Protein AF-0000000066921078 (afdb_homodimer)

Organism: Strongyloides stercoralis (NCBI:txid6248)

Sequence (420 aa):
MENVTLPRIVRTLSTYPGRDKLVRSLYFSLVLLADKVNGKTSEHLMILAKQLSAARMIFRQFNHFGMYKACLDTWKSIYEAKDKTDFFLGAGITGIYSVYGIVEFIGWIGDAKLIAVDSAKYYKYCLYLWICALVTGIIKGIRQIFIKYLKRKDINEVREDIISTIGLTSDFIPAINSLTFPFLWSQSLPTKTTARLSLIASIIGLYKVFMENVTLPRIVRTLSTYPGRDKLVRSLYFSLVLLADKVNGKTSEHLMILAKQLSAARMIFRQFNHFGMYKACLDTWKSIYEAKDKTDFFLGAGITGIYSVYGIVEFIGWIGDAKLIAVDSAKYYKYCLYLWICALVTGIIKGIRQIFIKYLKRKDINEVREDIISTIGLTSDFIPAINSLTFPFLWSQSLPTKTTARLSLIASIIGLYKVF

Solvent-accessible surface area (backbone atoms only — not comparable to full-atom values): 20991 Å² total; per-residue (Å²): 133,78,74,65,59,55,61,42,50,35,54,27,44,44,24,35,69,36,37,50,26,48,49,50,28,49,28,28,50,32,47,47,48,22,69,73,38,71,69,69,62,15,51,28,33,44,51,48,25,49,50,46,52,51,26,47,54,57,60,53,59,63,41,52,61,45,40,51,50,49,52,53,53,48,61,69,41,59,86,69,47,85,52,58,67,60,45,49,43,50,49,47,38,53,49,38,53,44,52,33,50,52,40,43,47,52,19,52,43,17,68,43,62,75,39,99,53,67,29,68,58,29,51,50,50,33,50,53,40,49,47,52,33,35,52,46,46,35,53,49,28,53,49,50,39,50,54,39,58,73,67,66,50,63,65,65,59,44,46,52,37,49,51,50,31,50,23,38,50,29,40,41,54,37,51,44,26,67,36,85,54,90,44,88,65,23,70,65,65,55,67,62,59,37,32,49,30,38,27,50,20,22,48,47,52,34,57,71,59,93,134,78,76,65,58,56,62,44,50,34,55,25,44,43,24,34,70,34,36,50,26,49,50,50,29,49,28,27,52,32,49,45,49,21,68,73,38,71,67,70,61,16,51,27,34,43,52,49,25,50,50,45,50,51,27,48,54,59,61,54,61,64,42,52,60,44,41,53,50,50,52,52,53,47,61,69,40,60,85,69,47,85,52,57,67,61,45,50,42,51,48,46,37,52,50,38,52,44,52,33,49,53,40,43,48,50,20,53,43,16,68,41,61,74,40,99,53,66,30,69,60,30,50,49,50,34,49,53,39,50,47,51,34,35,52,45,47,36,53,48,29,54,49,51,38,50,53,38,58,74,67,67,50,61,65,66,59,44,48,52,37,50,52,52,30,50,22,37,51,28,41,41,54,38,52,43,26,69,36,84,54,90,45,87,65,24,70,65,64,55,67,62,60,35,32,48,30,39,28,50,20,23,47,48,50,34,58,72,60,92

InterPro domains:
  IPR008733 Peroxisomal biogenesis factor 11 [PF05648] (8-207)
  IPR026510 Peroxisomal membrane protein 11C, metazoa [PTHR20990] (5-209)

Structure (mmCIF, N/CA/C/O backbone):
data_AF-0000000066921078-model_v1
#
loop_
_entity.id
_entity.type
_entity.pdbx_description
1 polymer 'Peroxisomal biogenesis factor 11'
#
loop_
_atom_site.group_PDB
_atom_site.id
_atom_site.type_symbol
_atom_site.label_atom_id
_atom_site.label_alt_id
_atom_site.label_comp_id
_atom_site.label_asym_id
_atom_site.label_entity_id
_atom_site.label_seq_id
_atom_site.pdbx_PDB_ins_code
_atom_site.Cartn_x
_atom_site.Cartn_y
_atom_site.Cartn_z
_atom_site.occupancy
_atom_site.B_iso_or_equiv
_atom_site.auth_seq_id
_atom_site.auth_comp_id
_atom_site.auth_asym_id
_atom_site.auth_atom_id
_atom_site.pdbx_PDB_model_num
ATOM 1 N N . MET A 1 1 ? -1.292 30.203 -13.031 1 37.88 1 MET A N 1
ATOM 2 C CA . MET A 1 1 ? -2.227 29.438 -12.211 1 37.88 1 MET A CA 1
ATOM 3 C C . MET A 1 1 ? -1.692 28.047 -11.945 1 37.88 1 MET A C 1
ATOM 5 O O . MET A 1 1 ? -1.48 27.266 -12.883 1 37.88 1 MET A O 1
ATOM 9 N N . GLU A 1 2 ? -0.689 27.672 -11.148 1 49.16 2 GLU A N 1
ATOM 10 C CA . GLU A 1 2 ? 0.206 26.578 -10.805 1 49.16 2 GLU A CA 1
ATOM 11 C C . GLU A 1 2 ? -0.56 25.266 -10.68 1 49.16 2 GLU A C 1
ATOM 13 O O . GLU A 1 2 ? -1.644 25.234 -10.086 1 49.16 2 GLU A O 1
ATOM 18 N N . ASN A 1 3 ? -0.574 24.328 -11.664 1 59.31 3 ASN A N 1
ATOM 19 C CA . ASN A 1 3 ? -1.323 23.094 -11.891 1 59.31 3 ASN A CA 1
ATOM 20 C C . ASN A 1 3 ? -1.509 22.312 -10.602 1 59.31 3 ASN A C 1
ATOM 22 O O . ASN A 1 3 ? -0.567 21.688 -10.109 1 59.31 3 ASN A O 1
ATOM 26 N N . VAL A 1 4 ? -2.48 22.812 -9.672 1 74.5 4 VAL A N 1
ATOM 27 C CA . VAL A 1 4 ? -2.902 22.422 -8.336 1 74.5 4 VAL A CA 1
ATOM 28 C C . VAL A 1 4 ? -3.24 20.938 -8.32 1 74.5 4 VAL A C 1
ATOM 30 O O . VAL A 1 4 ? -3.289 20.312 -7.254 1 74.5 4 VAL A O 1
ATOM 33 N N . THR A 1 5 ? -3.258 20.375 -9.547 1 83.88 5 THR A N 1
ATOM 34 C CA . THR A 1 5 ? -3.748 19 -9.648 1 83.88 5 THR A CA 1
ATOM 35 C C . THR A 1 5 ? -2.65 18 -9.281 1 83.88 5 THR A C 1
ATOM 37 O O . THR A 1 5 ? -2.887 17.062 -8.523 1 83.88 5 THR A O 1
ATOM 40 N N . LEU A 1 6 ? -1.459 18.406 -9.656 1 86.69 6 LEU A N 1
ATOM 41 C CA . LEU A 1 6 ? -0.379 17.438 -9.453 1 86.69 6 LEU A CA 1
ATOM 42 C C . LEU A 1 6 ? -0.046 17.312 -7.969 1 86.69 6 LEU A C 1
ATOM 44 O O . LEU A 1 6 ? -0.001 16.188 -7.441 1 86.69 6 LEU A O 1
ATOM 48 N N . PRO A 1 7 ? 0.074 18.406 -7.277 1 87.62 7 PRO A N 1
ATOM 49 C CA . PRO A 1 7 ? 0.344 18.266 -5.844 1 87.62 7 PRO A CA 1
ATOM 50 C C . PRO A 1 7 ? -0.775 17.547 -5.102 1 87.62 7 PRO A C 1
ATOM 52 O O . PRO A 1 7 ? -0.513 16.812 -4.141 1 87.62 7 PRO A O 1
ATOM 55 N N . ARG A 1 8 ? -1.923 17.734 -5.504 1 89.69 8 ARG A N 1
ATOM 56 C CA . ARG A 1 8 ? -3.059 17.078 -4.875 1 89.69 8 ARG A CA 1
ATOM 57 C C . ARG A 1 8 ? -3.029 15.57 -5.145 1 89.69 8 ARG A C 1
ATOM 59 O O . ARG A 1 8 ? -3.336 14.773 -4.254 1 89.69 8 ARG A O 1
ATOM 66 N N . ILE A 1 9 ? -2.719 15.234 -6.359 1 89.69 9 ILE A N 1
ATOM 67 C CA . ILE A 1 9 ? -2.605 13.828 -6.727 1 89.69 9 ILE A CA 1
ATOM 68 C C . ILE A 1 9 ? -1.508 13.164 -5.898 1 89.69 9 ILE A C 1
ATOM 70 O O . ILE A 1 9 ? -1.709 12.078 -5.348 1 89.69 9 ILE A O 1
ATOM 74 N N . VAL A 1 10 ? -0.426 13.859 -5.777 1 90.62 10 VAL A N 1
ATOM 75 C CA . VAL A 1 10 ? 0.714 13.32 -5.047 1 90.62 10 VAL A CA 1
ATOM 76 C C . VAL A 1 10 ? 0.356 13.164 -3.572 1 90.62 10 VAL A C 1
ATOM 78 O O . VAL A 1 10 ? 0.69 12.156 -2.949 1 90.62 10 VAL A O 1
ATOM 81 N N . ARG A 1 11 ? -0.322 14.078 -3.07 1 90.19 11 ARG A N 1
ATOM 82 C CA . ARG A 1 11 ? -0.739 14.023 -1.673 1 90.19 11 ARG A CA 1
ATOM 83 C C . ARG A 1 11 ? -1.7 12.859 -1.439 1 90.19 11 ARG A C 1
ATOM 85 O O . ARG A 1 11 ? -1.568 12.125 -0.458 1 90.19 11 ARG A O 1
ATOM 92 N N . THR A 1 12 ? -2.617 12.711 -2.311 1 89.5 12 THR A N 1
ATOM 93 C CA . THR A 1 12 ? -3.604 11.641 -2.199 1 89.5 12 THR A CA 1
ATOM 94 C C . THR A 1 12 ? -2.932 10.273 -2.299 1 89.5 12 THR A C 1
ATOM 96 O O . THR A 1 12 ? -3.238 9.367 -1.521 1 89.5 12 THR A O 1
ATOM 99 N N . LEU A 1 13 ? -1.948 10.227 -3.146 1 90.94 13 LEU A N 1
ATOM 100 C CA . LEU A 1 13 ? -1.3 8.945 -3.391 1 90.94 13 LEU A CA 1
ATOM 101 C C . LEU A 1 13 ? -0.264 8.641 -2.311 1 90.94 13 LEU A C 1
ATOM 103 O O . LEU A 1 13 ? 0.222 7.516 -2.207 1 90.94 13 LEU A O 1
ATOM 107 N N . SER A 1 14 ? 0.027 9.602 -1.517 1 90.12 14 SER A N 1
ATOM 108 C CA . SER A 1 14 ? 0.954 9.391 -0.41 1 90.12 14 SER A CA 1
ATOM 109 C C . SER A 1 14 ? 0.242 8.789 0.798 1 90.12 14 SER A C 1
ATOM 111 O O . SER A 1 14 ? 0.889 8.289 1.722 1 90.12 14 SER A O 1
ATOM 113 N N . THR A 1 15 ? -1.038 8.82 0.752 1 90.56 15 THR A N 1
ATOM 114 C CA . THR A 1 15 ? -1.832 8.172 1.788 1 90.56 15 THR A CA 1
ATOM 115 C C . THR A 1 15 ? -2.229 6.762 1.36 1 90.56 15 THR A C 1
ATOM 117 O O . THR A 1 15 ? -2.35 6.48 0.166 1 90.56 15 THR A O 1
ATOM 120 N N . TYR A 1 16 ? -2.449 5.945 2.301 1 90.31 16 TYR A N 1
ATOM 121 C CA . TYR A 1 16 ? -2.812 4.57 1.981 1 90.31 16 TYR A CA 1
ATOM 122 C C . TYR A 1 16 ? -4.203 4.5 1.362 1 90.31 16 TYR A C 1
ATOM 124 O O . TYR A 1 16 ? -4.395 3.875 0.317 1 90.31 16 TYR A O 1
ATOM 132 N N . PRO A 1 17 ? -5.234 5.176 1.963 1 90.62 17 PRO A N 1
ATOM 133 C CA . PRO A 1 17 ? -6.574 5.059 1.382 1 90.62 17 PRO A CA 1
ATOM 134 C C . PRO A 1 17 ? -6.637 5.551 -0.062 1 90.62 17 PRO A C 1
ATOM 136 O O . PRO A 1 17 ? -7.32 4.949 -0.895 1 90.62 17 PRO A O 1
ATOM 139 N N . GLY A 1 18 ? -6 6.633 -0.276 1 90.88 18 GLY A N 1
ATOM 140 C CA . GLY A 1 18 ? -5.977 7.133 -1.641 1 90.88 18 GLY A CA 1
ATOM 141 C C . GLY A 1 18 ? -5.34 6.168 -2.621 1 90.88 18 GLY A C 1
ATOM 142 O O . GLY A 1 18 ? -5.871 5.941 -3.711 1 90.88 18 GLY A O 1
ATOM 143 N N . ARG A 1 19 ? -4.223 5.633 -2.223 1 91.88 19 ARG A N 1
ATOM 144 C CA . ARG A 1 19 ? -3.523 4.676 -3.076 1 91.88 19 ARG A CA 1
ATOM 145 C C . ARG A 1 19 ? -4.344 3.404 -3.26 1 91.88 19 ARG A C 1
ATOM 147 O O . ARG A 1 19 ? -4.395 2.846 -4.359 1 91.88 19 ARG A O 1
ATOM 154 N N . ASP A 1 20 ? -4.926 2.979 -2.258 1 92.94 20 ASP A N 1
ATOM 155 C CA . ASP A 1 20 ? -5.738 1.766 -2.318 1 92.94 20 ASP A CA 1
ATOM 156 C C . ASP A 1 20 ? -6.914 1.939 -3.279 1 92.94 20 ASP A C 1
ATOM 158 O O . ASP A 1 20 ? -7.219 1.038 -4.062 1 92.94 20 ASP A O 1
ATOM 162 N N . LYS A 1 21 ? -7.594 3.07 -3.215 1 92.94 21 LYS A N 1
ATOM 163 C CA . LYS A 1 21 ? -8.742 3.314 -4.09 1 92.94 21 LYS A CA 1
ATOM 164 C C . LYS A 1 21 ? -8.305 3.404 -5.547 1 92.94 21 LYS A C 1
ATOM 166 O O . LYS A 1 21 ? -9.047 3.008 -6.449 1 92.94 21 LYS A O 1
ATOM 171 N N . LEU A 1 22 ? -7.16 3.922 -5.719 1 92.88 22 LEU A N 1
ATOM 172 C CA . LEU A 1 22 ? -6.648 3.979 -7.082 1 92.88 22 LEU A CA 1
ATOM 173 C C . LEU A 1 22 ? -6.34 2.578 -7.605 1 92.88 22 LEU A C 1
ATOM 175 O O . LEU A 1 22 ? -6.664 2.256 -8.75 1 92.88 22 LEU A O 1
ATOM 179 N N . VAL A 1 23 ? -5.684 1.825 -6.758 1 94.19 23 VAL A N 1
ATOM 180 C CA . VAL A 1 23 ? -5.355 0.457 -7.141 1 94.19 23 VAL A CA 1
ATOM 181 C C . VAL A 1 23 ? -6.637 -0.326 -7.41 1 94.19 23 VAL A C 1
ATOM 183 O O . VAL A 1 23 ? -6.711 -1.097 -8.367 1 94.19 23 VAL A O 1
ATOM 186 N N . ARG A 1 24 ? -7.625 -0.093 -6.582 1 94.38 24 ARG A N 1
ATOM 187 C CA . ARG A 1 24 ? -8.914 -0.748 -6.773 1 94.38 24 ARG A CA 1
ATOM 188 C C . ARG A 1 24 ? -9.547 -0.333 -8.094 1 94.38 24 ARG A C 1
ATOM 190 O O . ARG A 1 24 ? -10.117 -1.166 -8.805 1 94.38 24 ARG A O 1
ATOM 197 N N . SER A 1 25 ? -9.484 0.883 -8.398 1 93.81 25 SER A N 1
ATOM 198 C CA . SER A 1 25 ? -10.023 1.379 -9.664 1 93.81 25 SER A CA 1
ATOM 199 C C . SER A 1 25 ? -9.305 0.758 -10.859 1 93.81 25 SER A C 1
ATOM 201 O O . SER A 1 25 ? -9.938 0.384 -11.844 1 93.81 25 SER A O 1
ATOM 203 N N . LEU A 1 26 ? -8.039 0.641 -10.734 1 93.31 26 LEU A N 1
ATOM 204 C CA . LEU A 1 26 ? -7.254 0.038 -11.805 1 93.31 26 LEU A CA 1
ATOM 205 C C . LEU A 1 26 ? -7.59 -1.441 -11.961 1 93.31 26 LEU A C 1
ATOM 207 O O . LEU A 1 26 ? -7.629 -1.959 -13.078 1 93.31 26 LEU A O 1
ATOM 211 N N . TYR A 1 27 ? -7.816 -2.043 -10.82 1 94 27 TYR A N 1
ATOM 212 C CA . TYR A 1 27 ? -8.203 -3.447 -10.844 1 94 27 TYR A CA 1
ATOM 213 C C . TYR A 1 27 ? -9.461 -3.654 -11.688 1 94 27 TYR A C 1
ATOM 215 O O . TYR A 1 27 ? -9.461 -4.461 -12.625 1 94 27 TYR A O 1
ATOM 223 N N . PHE A 1 28 ? -10.422 -2.877 -11.461 1 93.75 28 PHE A N 1
ATOM 224 C CA . PHE A 1 28 ? -11.688 -3.072 -12.148 1 93.75 28 PHE A CA 1
ATOM 225 C C . PHE A 1 28 ? -11.602 -2.586 -13.586 1 93.75 28 PHE A C 1
ATOM 227 O O . PHE A 1 28 ? -12.258 -3.137 -14.477 1 93.75 28 PHE A O 1
ATOM 234 N N . SER A 1 29 ? -10.859 -1.597 -13.828 1 93.44 29 SER A N 1
ATOM 235 C CA . SER A 1 29 ? -10.641 -1.168 -15.211 1 93.44 29 SER A CA 1
ATOM 236 C C . SER A 1 29 ? -9.977 -2.27 -16.031 1 93.44 29 SER A C 1
ATOM 238 O O . SER A 1 29 ? -10.336 -2.484 -17.188 1 93.44 29 SER A O 1
ATOM 240 N N . LEU A 1 30 ? -9.031 -2.941 -15.406 1 93 30 LEU A N 1
ATOM 241 C CA . LEU A 1 30 ? -8.352 -4.035 -16.094 1 93 30 LEU A CA 1
ATOM 242 C C . LEU A 1 30 ? -9.297 -5.207 -16.312 1 93 30 LEU A C 1
ATOM 244 O O . LEU A 1 30 ? -9.234 -5.867 -17.359 1 93 30 LEU A O 1
ATOM 248 N N . VAL A 1 31 ? -10.117 -5.441 -15.344 1 92.5 31 VAL A N 1
ATOM 249 C CA . VAL A 1 31 ? -11.094 -6.512 -15.477 1 92.5 31 VAL A CA 1
ATOM 250 C C . VAL A 1 31 ? -12.031 -6.215 -16.656 1 92.5 31 VAL A C 1
ATOM 252 O O . VAL A 1 31 ? -12.336 -7.102 -17.453 1 92.5 31 VAL A O 1
ATOM 255 N N . LEU A 1 32 ? -12.445 -4.992 -16.766 1 92.88 32 LEU A N 1
ATOM 256 C CA . LEU A 1 32 ? -13.336 -4.586 -17.859 1 92.88 32 LEU A CA 1
ATOM 257 C C . LEU A 1 32 ? -12.617 -4.672 -19.203 1 92.88 32 LEU A C 1
ATOM 259 O O . LEU A 1 32 ? -13.211 -5.098 -20.203 1 92.88 32 LEU A O 1
ATOM 263 N N . LEU A 1 33 ? -11.391 -4.262 -19.172 1 92.31 33 LEU A N 1
ATOM 264 C CA . LEU A 1 33 ? -10.602 -4.352 -20.406 1 92.31 33 LEU A CA 1
ATOM 265 C C . LEU A 1 33 ? -10.391 -5.809 -20.812 1 92.31 33 LEU A C 1
ATOM 267 O O . LEU A 1 33 ? -10.422 -6.137 -22 1 92.31 33 LEU A O 1
ATOM 271 N N . ALA A 1 34 ? -10.117 -6.609 -19.797 1 91.69 34 ALA A N 1
ATOM 272 C CA . ALA A 1 34 ? -9.922 -8.039 -20.062 1 91.69 34 ALA A CA 1
ATOM 273 C C . ALA A 1 34 ? -11.18 -8.656 -20.672 1 91.69 34 ALA A C 1
ATOM 275 O O . ALA A 1 34 ? -11.102 -9.562 -21.5 1 91.69 34 ALA A O 1
ATOM 276 N N . ASP A 1 35 ? -12.297 -8.211 -20.219 1 89.94 35 ASP A N 1
ATOM 277 C CA . ASP A 1 35 ? -13.57 -8.719 -20.734 1 89.94 35 ASP A CA 1
ATOM 278 C C . ASP A 1 35 ? -13.797 -8.297 -22.172 1 89.94 35 ASP A C 1
ATOM 280 O O . ASP A 1 35 ? -14.453 -9 -22.938 1 89.94 35 ASP A O 1
ATOM 284 N N . LYS A 1 36 ? -13.281 -7.172 -22.5 1 90.94 36 LYS A N 1
ATOM 285 C CA . LYS A 1 36 ? -13.461 -6.633 -23.844 1 90.94 36 LYS A CA 1
ATOM 286 C C . LYS A 1 36 ? -12.539 -7.324 -24.844 1 90.94 36 LYS A C 1
ATOM 288 O O . LYS A 1 36 ? -12.859 -7.426 -26.031 1 90.94 36 LYS A O 1
ATOM 293 N N . VAL A 1 37 ? -11.438 -7.699 -24.219 1 87.44 37 VAL A N 1
ATOM 294 C CA . VAL A 1 37 ? -10.453 -8.32 -25.109 1 87.44 37 VAL A CA 1
ATOM 295 C C . VAL A 1 37 ? -10.547 -9.844 -24.984 1 87.44 37 VAL A C 1
ATOM 297 O O . VAL A 1 37 ? -11.047 -10.367 -24 1 87.44 37 VAL A O 1
ATOM 300 N N . ASN A 1 38 ? -10.312 -10.602 -26.109 1 84 38 ASN A N 1
ATOM 301 C CA . ASN A 1 38 ? -10.383 -12.062 -26.094 1 84 38 ASN A CA 1
ATOM 302 C C . ASN A 1 38 ? -9.008 -12.695 -26.281 1 84 38 ASN A C 1
ATOM 304 O O . ASN A 1 38 ? -8.039 -12 -26.578 1 84 38 ASN A O 1
ATOM 308 N N . GLY A 1 39 ? -8.938 -13.969 -25.703 1 88.69 39 GLY A N 1
ATOM 309 C CA . GLY A 1 39 ? -7.75 -14.766 -25.984 1 88.69 39 GLY A CA 1
ATOM 310 C C . GLY A 1 39 ? -6.66 -14.602 -24.938 1 88.69 39 GLY A C 1
ATOM 311 O O . GLY A 1 39 ? -6.945 -14.508 -23.734 1 88.69 39 GLY A O 1
ATOM 312 N N . LYS A 1 40 ? -5.43 -14.633 -25.391 1 90.81 40 LYS A N 1
ATOM 313 C CA . LYS A 1 40 ? -4.242 -14.617 -24.547 1 90.81 40 LYS A CA 1
ATOM 314 C C . LYS A 1 40 ? -4.086 -13.273 -23.844 1 90.81 40 LYS A C 1
ATOM 316 O O . LYS A 1 40 ? -3.693 -13.219 -22.672 1 90.81 40 LYS A O 1
ATOM 321 N N . THR A 1 41 ? -4.453 -12.242 -24.5 1 90.38 41 THR A N 1
ATOM 322 C CA . THR A 1 41 ? -4.34 -10.898 -23.922 1 90.38 41 THR A CA 1
ATOM 323 C C . THR A 1 41 ? -5.277 -10.742 -22.734 1 90.38 41 THR A C 1
ATOM 325 O O . THR A 1 41 ? -4.914 -10.125 -21.734 1 90.38 41 THR A O 1
ATOM 328 N N . SER A 1 42 ? -6.418 -11.305 -22.859 1 91.94 42 SER A N 1
ATOM 329 C CA . SER A 1 42 ? -7.371 -11.266 -21.75 1 91.94 42 SER A CA 1
ATOM 330 C C . SER A 1 42 ? -6.824 -11.977 -20.516 1 91.94 42 SER A C 1
ATOM 332 O O . SER A 1 42 ? -6.957 -11.484 -19.391 1 91.94 42 SER A O 1
ATOM 334 N N . GLU A 1 43 ? -6.25 -13.008 -20.75 1 91.94 43 GLU A N 1
ATOM 335 C CA . GLU A 1 43 ? -5.68 -13.781 -19.656 1 91.94 43 GLU A CA 1
ATOM 336 C C . GLU A 1 43 ? -4.551 -13.023 -18.969 1 91.94 43 GLU A C 1
ATOM 338 O O . GLU A 1 43 ? -4.453 -13.016 -17.75 1 91.94 43 GLU A O 1
ATOM 343 N N . HIS A 1 44 ? -3.764 -12.43 -19.781 1 92.69 44 HIS A N 1
ATOM 344 C CA . HIS A 1 44 ? -2.646 -11.664 -19.234 1 92.69 44 HIS A CA 1
ATOM 345 C C . HIS A 1 44 ? -3.139 -10.461 -18.438 1 92.69 44 HIS A C 1
ATOM 347 O O . HIS A 1 44 ? -2.578 -10.125 -17.391 1 92.69 44 HIS A O 1
ATOM 353 N N . LEU A 1 45 ? -4.152 -9.867 -18.922 1 92.5 45 LEU A N 1
ATOM 354 C CA . LEU A 1 45 ? -4.746 -8.742 -18.219 1 92.5 45 LEU A CA 1
ATOM 355 C C . LEU A 1 45 ? -5.332 -9.188 -16.875 1 92.5 45 LEU A C 1
ATOM 357 O O . LEU A 1 45 ? -5.219 -8.477 -15.875 1 92.5 45 LEU A O 1
ATOM 361 N N . MET A 1 46 ? -5.879 -10.312 -16.906 1 91.94 46 MET A N 1
ATOM 362 C CA . MET A 1 46 ? -6.48 -10.828 -15.68 1 91.94 46 MET A CA 1
ATOM 363 C C . MET A 1 46 ? -5.406 -11.203 -14.664 1 91.94 46 MET A C 1
ATOM 365 O O . MET A 1 46 ? -5.609 -11.055 -13.461 1 91.94 46 MET A O 1
ATOM 369 N N . ILE A 1 47 ? -4.309 -11.625 -15.164 1 90.94 47 ILE A N 1
ATOM 370 C CA . ILE A 1 47 ? -3.189 -11.922 -14.281 1 90.94 47 ILE A CA 1
ATOM 371 C C . ILE A 1 47 ? -2.727 -10.641 -13.586 1 90.94 47 ILE A C 1
ATOM 373 O O . ILE A 1 47 ? -2.49 -10.641 -12.375 1 90.94 47 ILE A O 1
ATOM 377 N N . LEU A 1 48 ? -2.66 -9.625 -14.367 1 91.94 48 LEU A N 1
ATOM 378 C CA . LEU A 1 48 ? -2.279 -8.336 -13.805 1 91.94 48 LEU A CA 1
ATOM 379 C C . LEU A 1 48 ? -3.314 -7.855 -12.797 1 91.94 48 LEU A C 1
ATOM 381 O O . LEU A 1 48 ? -2.959 -7.375 -11.711 1 91.94 48 LEU A O 1
ATOM 385 N N . ALA A 1 49 ? -4.52 -8.055 -13.109 1 92.94 49 ALA A N 1
ATOM 386 C CA . ALA A 1 49 ? -5.598 -7.652 -12.219 1 92.94 49 ALA A CA 1
ATOM 387 C C . ALA A 1 49 ? -5.547 -8.438 -10.906 1 92.94 49 ALA A C 1
ATOM 389 O O . ALA A 1 49 ? -5.707 -7.859 -9.828 1 92.94 49 ALA A O 1
ATOM 390 N N . LYS A 1 50 ? -5.27 -9.633 -11.023 1 91.81 50 LYS A N 1
ATOM 391 C CA . LYS A 1 50 ? -5.195 -10.484 -9.836 1 91.81 50 LYS A CA 1
ATOM 392 C C . LYS A 1 50 ? -4.035 -10.062 -8.938 1 91.81 50 LYS A C 1
ATOM 394 O O . LYS A 1 50 ? -4.137 -10.133 -7.711 1 91.81 50 LYS A O 1
ATOM 399 N N . GLN A 1 51 ? -2.971 -9.609 -9.516 1 92.31 51 GLN A N 1
ATOM 400 C CA . GLN A 1 51 ? -1.835 -9.117 -8.742 1 92.31 51 GLN A CA 1
ATOM 401 C C . GLN A 1 51 ? -2.197 -7.852 -7.973 1 92.31 51 GLN A C 1
ATOM 403 O O . GLN A 1 51 ? -1.788 -7.68 -6.824 1 92.31 51 GLN A O 1
ATOM 408 N N . LEU A 1 52 ? -2.941 -7.059 -8.656 1 93.62 52 LEU A N 1
ATOM 409 C CA . LEU A 1 52 ? -3.385 -5.832 -8.008 1 93.62 52 LEU A CA 1
ATOM 410 C C . LEU A 1 52 ? -4.293 -6.145 -6.82 1 93.62 52 LEU A C 1
ATOM 412 O O . LEU A 1 52 ? -4.152 -5.547 -5.75 1 93.62 52 LEU A O 1
ATOM 416 N N . SER A 1 53 ? -5.148 -7.047 -7.02 1 93.25 53 SER A N 1
ATOM 417 C CA . SER A 1 53 ? -6.078 -7.426 -5.961 1 93.25 53 SER A CA 1
ATOM 418 C C . SER A 1 53 ? -5.34 -8.055 -4.781 1 93.25 53 SER A C 1
ATOM 420 O O . SER A 1 53 ? -5.668 -7.785 -3.623 1 93.25 53 SER A O 1
ATOM 422 N N . ALA A 1 54 ? -4.402 -8.875 -5.082 1 91.81 54 ALA A N 1
ATOM 423 C CA . ALA A 1 54 ? -3.604 -9.508 -4.035 1 91.81 54 ALA A CA 1
ATOM 424 C C . ALA A 1 54 ? -2.807 -8.477 -3.246 1 91.81 54 ALA A C 1
ATOM 426 O O . ALA A 1 54 ? -2.703 -8.562 -2.021 1 91.81 54 ALA A O 1
ATOM 427 N N . ALA A 1 55 ? -2.246 -7.57 -3.982 1 93.5 55 ALA A N 1
ATOM 428 C CA . ALA A 1 55 ? -1.486 -6.512 -3.328 1 93.5 55 ALA A CA 1
ATOM 429 C C . ALA A 1 55 ? -2.373 -5.699 -2.389 1 93.5 55 ALA A C 1
ATOM 431 O O . ALA A 1 55 ? -1.96 -5.348 -1.281 1 93.5 55 ALA A O 1
ATOM 432 N N . ARG A 1 56 ? -3.537 -5.43 -2.82 1 93.31 56 ARG A N 1
ATOM 433 C CA . ARG A 1 56 ? -4.48 -4.688 -1.989 1 93.31 56 ARG A CA 1
ATOM 434 C C . ARG A 1 56 ? -4.812 -5.461 -0.717 1 93.31 56 ARG A C 1
ATOM 436 O O . ARG A 1 56 ? -4.898 -4.875 0.365 1 93.31 56 ARG A O 1
ATOM 443 N N . MET A 1 57 ? -5.039 -6.703 -0.896 1 93.25 57 MET A N 1
ATOM 444 C CA . MET A 1 57 ? -5.383 -7.539 0.252 1 93.25 57 MET A CA 1
ATOM 445 C C . MET A 1 57 ? -4.262 -7.527 1.287 1 93.25 57 MET A C 1
ATOM 447 O O . MET A 1 57 ? -4.52 -7.395 2.484 1 93.25 57 MET A O 1
ATOM 451 N N . ILE A 1 58 ? -3.092 -7.57 0.859 1 92.81 58 ILE A N 1
ATOM 452 C CA . ILE A 1 58 ? -1.939 -7.617 1.751 1 92.81 58 ILE A CA 1
ATOM 453 C C . ILE A 1 58 ? -1.809 -6.293 2.496 1 92.81 58 ILE A C 1
ATOM 455 O O . ILE A 1 58 ? -1.659 -6.273 3.721 1 92.81 58 ILE A O 1
ATOM 459 N N . PHE A 1 59 ? -1.901 -5.215 1.756 1 92.62 59 PHE A N 1
ATOM 460 C CA . PHE A 1 59 ? -1.758 -3.906 2.379 1 92.62 59 PHE A CA 1
ATOM 461 C C . PHE A 1 59 ? -2.926 -3.621 3.316 1 92.62 59 PHE A C 1
ATOM 463 O O . PHE A 1 59 ? -2.773 -2.896 4.301 1 92.62 59 PHE A O 1
ATOM 470 N N . ARG A 1 60 ? -4.012 -4.184 2.975 1 92.81 60 ARG A N 1
ATOM 471 C CA . ARG A 1 60 ? -5.191 -3.982 3.811 1 92.81 60 ARG A CA 1
ATOM 472 C C . ARG A 1 60 ? -5.004 -4.621 5.184 1 92.81 60 ARG A C 1
ATOM 474 O O . ARG A 1 60 ? -5.652 -4.223 6.152 1 92.81 60 ARG A O 1
ATOM 481 N N . GLN A 1 61 ? -4.152 -5.586 5.297 1 91.81 61 GLN A N 1
ATOM 482 C CA . GLN A 1 61 ? -3.947 -6.289 6.559 1 91.81 61 GLN A CA 1
ATOM 483 C C . GLN A 1 61 ? -3.289 -5.387 7.598 1 91.81 61 GLN A C 1
ATOM 485 O O . GLN A 1 61 ? -3.387 -5.637 8.797 1 91.81 61 GLN A O 1
ATOM 490 N N . PHE A 1 62 ? -2.748 -4.352 7.168 1 90.62 62 PHE A N 1
ATOM 491 C CA . PHE A 1 62 ? -2.049 -3.471 8.094 1 90.62 62 PHE A CA 1
ATOM 492 C C . PHE A 1 62 ? -2.979 -2.375 8.609 1 90.62 62 PHE A C 1
ATOM 494 O O . PHE A 1 62 ? -2.529 -1.423 9.25 1 90.62 62 PHE A O 1
ATOM 501 N N . ASN A 1 63 ? -4.234 -2.578 8.281 1 89.69 63 ASN A N 1
ATOM 502 C CA . ASN A 1 63 ? -5.258 -1.695 8.828 1 89.69 63 ASN A CA 1
ATOM 503 C C . ASN A 1 63 ? -5.742 -2.182 10.195 1 89.69 63 ASN A C 1
ATOM 505 O O . ASN A 1 63 ? -6.543 -1.509 10.852 1 89.69 63 ASN A O 1
ATOM 509 N N . HIS A 1 64 ? -5.254 -3.244 10.594 1 89.69 64 HIS A N 1
ATOM 510 C CA . HIS A 1 64 ? -5.734 -3.834 11.836 1 89.69 64 HIS A CA 1
ATOM 511 C C . HIS A 1 64 ? -5.52 -2.887 13.016 1 89.69 64 HIS A C 1
ATOM 513 O O . HIS A 1 64 ? -6.383 -2.77 13.891 1 89.69 64 HIS A O 1
ATOM 519 N N . PHE A 1 65 ? -4.438 -2.238 13.023 1 88.62 65 PHE A N 1
ATOM 520 C CA . PHE A 1 65 ? -4.152 -1.312 14.117 1 88.62 65 PHE A CA 1
ATOM 521 C C . PHE A 1 65 ? -5.133 -0.145 14.102 1 88.62 65 PHE A C 1
ATOM 523 O O . PHE A 1 65 ? -5.613 0.284 15.156 1 88.62 65 PHE A O 1
ATOM 530 N N . GLY A 1 66 ? -5.371 0.283 12.938 1 89.06 66 GLY A N 1
ATOM 531 C CA . GLY A 1 66 ? -6.332 1.366 12.812 1 89.06 66 GLY A CA 1
ATOM 532 C C . GLY A 1 66 ? -7.746 0.958 13.188 1 89.06 66 GLY A C 1
ATOM 533 O O . GLY A 1 66 ? -8.469 1.727 13.82 1 89.06 66 GLY A O 1
ATOM 534 N N . MET A 1 67 ? -8.07 -0.203 12.82 1 90.62 67 MET A N 1
ATOM 535 C CA . MET A 1 67 ? -9.406 -0.695 13.156 1 90.62 67 MET A CA 1
ATOM 536 C C . MET A 1 67 ? -9.547 -0.912 14.656 1 90.62 67 MET A C 1
ATOM 538 O O . MET A 1 67 ? -10.602 -0.646 15.227 1 90.62 67 MET A O 1
ATOM 542 N N . TYR A 1 68 ? -8.516 -1.446 15.18 1 91.38 68 TYR A N 1
ATOM 543 C CA . TYR A 1 68 ? -8.523 -1.633 16.625 1 91.38 68 TYR A CA 1
ATOM 544 C C . TYR A 1 68 ? -8.719 -0.305 17.344 1 91.38 68 TYR A C 1
ATOM 546 O O . TYR A 1 68 ? -9.547 -0.202 18.25 1 91.38 68 TYR A O 1
ATOM 554 N N . LYS A 1 69 ? -7.984 0.664 17 1 90.62 69 LYS A N 1
ATOM 555 C CA . LYS A 1 69 ? -8.133 1.988 17.594 1 90.62 69 LYS A CA 1
ATOM 556 C C . LYS A 1 69 ? -9.539 2.537 17.375 1 90.62 69 LYS A C 1
ATOM 558 O O . LYS A 1 69 ? -10.117 3.145 18.266 1 90.62 69 LYS A O 1
ATOM 563 N N . ALA A 1 70 ? -10.039 2.342 16.234 1 89.19 70 ALA A N 1
ATOM 564 C CA . ALA A 1 70 ? -11.375 2.832 15.914 1 89.19 70 ALA A CA 1
ATOM 565 C C . ALA A 1 70 ? -12.422 2.17 16.797 1 89.19 70 ALA A C 1
ATOM 567 O O . ALA A 1 70 ? -13.375 2.822 17.234 1 89.19 70 ALA A O 1
ATOM 568 N N . CYS A 1 71 ? -12.25 0.935 17.047 1 89.5 71 CYS A N 1
ATOM 569 C CA . CYS A 1 71 ? -13.172 0.225 17.938 1 89.5 71 CYS A CA 1
ATOM 570 C C . CYS A 1 71 ? -13.094 0.776 19.344 1 89.5 71 CYS A C 1
ATOM 572 O O . CYS A 1 71 ? -14.125 0.989 20 1 89.5 71 CYS A O 1
ATOM 574 N N . LEU A 1 72 ? -11.859 1.042 19.766 1 89.69 72 LEU A N 1
ATOM 575 C CA . LEU A 1 72 ? -11.68 1.583 21.109 1 89.69 72 LEU A CA 1
ATOM 576 C C . LEU A 1 72 ? -12.305 2.969 21.219 1 89.69 72 LEU A C 1
ATOM 578 O O . LEU A 1 72 ? -12.992 3.264 22.203 1 89.69 72 LEU A O 1
ATOM 582 N N . ASP A 1 73 ? -12.07 3.746 20.25 1 89.25 73 ASP A N 1
ATOM 583 C CA . ASP A 1 73 ? -12.609 5.102 20.25 1 89.25 73 ASP A CA 1
ATOM 584 C C . ASP A 1 73 ? -14.133 5.086 20.219 1 89.25 73 ASP A C 1
ATOM 586 O O . ASP A 1 73 ? -14.781 5.914 20.859 1 89.25 73 ASP A O 1
ATOM 590 N N . THR A 1 74 ? -14.664 4.191 19.438 1 86.88 74 THR A N 1
ATOM 591 C CA . THR A 1 74 ? -16.109 4.062 19.344 1 86.88 74 THR A CA 1
ATOM 592 C C . THR A 1 74 ? -16.703 3.639 20.672 1 86.88 74 THR A C 1
ATOM 594 O O . THR A 1 74 ? -17.766 4.145 21.078 1 86.88 74 THR A O 1
ATOM 597 N N . TRP A 1 75 ? -16.031 2.785 21.297 1 86.69 75 TRP A N 1
ATOM 598 C CA . TRP A 1 75 ? -16.516 2.318 22.594 1 86.69 75 TRP A CA 1
ATOM 599 C C . TRP A 1 75 ? -16.5 3.449 23.609 1 86.69 75 TRP A C 1
ATOM 601 O O . TRP A 1 75 ? -17.438 3.592 24.406 1 86.69 75 TRP A O 1
ATOM 611 N N . LYS A 1 76 ? -15.555 4.305 23.547 1 88.31 76 LYS A N 1
ATOM 612 C CA . LYS A 1 76 ? -15.422 5.418 24.484 1 88.31 76 LYS A CA 1
ATOM 613 C C . LYS A 1 76 ? -16.484 6.48 24.234 1 88.31 76 LYS A C 1
ATOM 615 O O . LYS A 1 76 ? -16.922 7.168 25.156 1 88.31 76 LYS A O 1
ATOM 620 N N . SER A 1 77 ? -16.875 6.477 23.031 1 87.81 77 SER A N 1
ATOM 621 C CA . SER A 1 77 ? -17.781 7.555 22.672 1 87.81 77 SER A CA 1
ATOM 622 C C . SER A 1 77 ? -19.234 7.113 22.781 1 87.81 77 SER A C 1
ATOM 624 O O . SER A 1 77 ? -20.141 7.879 22.453 1 87.81 77 SER A O 1
ATOM 626 N N . ILE A 1 78 ? -19.5 5.941 23.25 1 85.12 78 ILE A N 1
ATOM 627 C CA . ILE A 1 78 ? -20.844 5.371 23.281 1 85.12 78 ILE A CA 1
ATOM 628 C C . ILE A 1 78 ? -21.766 6.246 24.141 1 85.12 78 ILE A C 1
ATOM 630 O O . ILE A 1 78 ? -22.922 6.488 23.781 1 85.12 78 ILE A O 1
ATOM 634 N N . TYR A 1 79 ? -21.266 6.84 25.203 1 85.94 79 TYR A N 1
ATOM 635 C CA . TYR A 1 79 ? -22.094 7.566 26.156 1 85.94 79 TYR A CA 1
ATOM 636 C C . TYR A 1 79 ? -22.266 9.023 25.734 1 85.94 79 TYR A C 1
ATOM 638 O O . TYR A 1 79 ? -23.188 9.703 26.188 1 85.94 79 TYR A O 1
ATOM 646 N N . GLU A 1 80 ? -21.484 9.406 24.766 1 87.06 80 GLU A N 1
ATOM 647 C CA . GLU A 1 80 ? -21.531 10.805 24.328 1 87.06 80 GLU A CA 1
ATOM 648 C C . GLU A 1 80 ? -22.359 10.977 23.062 1 87.06 80 GLU A C 1
ATOM 650 O O . GLU A 1 80 ? -22.609 12.094 22.625 1 87.06 80 GLU A O 1
ATOM 655 N N . ALA A 1 81 ? -22.859 9.875 22.562 1 82.81 81 ALA A N 1
ATOM 656 C CA . ALA A 1 81 ? -23.5 9.961 21.25 1 82.81 81 ALA A CA 1
ATOM 657 C C . ALA A 1 81 ? -24.906 10.555 21.375 1 82.81 81 ALA A C 1
ATOM 659 O O . ALA A 1 81 ? -25.703 10.117 22.188 1 82.81 81 ALA A O 1
ATOM 660 N N . LYS A 1 82 ? -25.125 11.641 20.719 1 84.06 82 LYS A N 1
ATOM 661 C CA . LYS A 1 82 ? -26.422 12.305 20.688 1 84.06 82 LYS A CA 1
ATOM 662 C C . LYS A 1 82 ? -27.438 11.484 19.906 1 84.06 82 LYS A C 1
ATOM 664 O O . LYS A 1 82 ? -28.562 11.281 20.359 1 84.06 82 LYS A O 1
ATOM 669 N N . ASP A 1 83 ? -27.047 10.992 18.781 1 89.25 83 ASP A N 1
ATOM 670 C CA . ASP A 1 83 ? -27.859 10.109 17.953 1 89.25 83 ASP A CA 1
ATOM 671 C C . ASP A 1 83 ? -27.422 8.656 18.109 1 89.25 83 ASP A C 1
ATOM 673 O O . ASP A 1 83 ? -26.469 8.219 17.453 1 89.25 83 ASP A O 1
ATOM 677 N N . LYS A 1 84 ? -28.125 7.961 18.875 1 90.06 84 LYS A N 1
ATOM 678 C CA . LYS A 1 84 ? -27.75 6.59 19.203 1 90.06 84 LYS A CA 1
ATOM 679 C C . LYS A 1 84 ? -27.844 5.676 17.984 1 90.06 84 LYS A C 1
ATOM 681 O O . LYS A 1 84 ? -27.016 4.773 17.828 1 90.06 84 LYS A O 1
ATOM 686 N N . THR A 1 85 ? -28.797 5.91 17.219 1 90.25 85 THR A N 1
ATOM 687 C CA . THR A 1 85 ? -28.969 5.062 16.031 1 90.25 85 THR A CA 1
ATOM 688 C C . THR A 1 85 ? -27.781 5.207 15.086 1 90.25 85 THR A C 1
ATOM 690 O O . THR A 1 85 ? -27.234 4.211 14.617 1 90.25 85 THR A O 1
ATOM 693 N N . ASP A 1 86 ? -27.422 6.375 14.859 1 89.88 86 ASP A N 1
ATOM 694 C CA . ASP A 1 86 ? -26.281 6.621 13.984 1 89.88 86 ASP A CA 1
ATOM 695 C C . ASP A 1 86 ? -25 6.055 14.594 1 89.88 86 ASP A C 1
ATOM 697 O O . ASP A 1 86 ? -24.141 5.535 13.867 1 89.88 86 ASP A O 1
ATOM 701 N N . PHE A 1 87 ? -24.984 6.234 15.781 1 90.5 87 PHE A N 1
ATOM 702 C CA . PHE A 1 87 ? -23.828 5.723 16.484 1 90.5 87 PHE A CA 1
ATOM 703 C C . PHE A 1 87 ? -23.719 4.207 16.344 1 90.5 87 PHE A C 1
ATOM 705 O O . PHE A 1 87 ? -22.656 3.676 16.031 1 90.5 87 PHE A O 1
ATOM 712 N N . PHE A 1 88 ? -24.781 3.584 16.531 1 91.31 88 PHE A N 1
ATOM 713 C CA . PHE A 1 88 ? -24.781 2.127 16.484 1 91.31 88 PHE A CA 1
ATOM 714 C C . PHE A 1 88 ? -24.531 1.636 15.062 1 91.31 88 PHE A C 1
ATOM 716 O O . PHE A 1 88 ? -23.875 0.609 14.859 1 91.31 88 PHE A O 1
ATOM 723 N N . LEU A 1 89 ? -25.016 2.328 14.172 1 92.19 89 LEU A N 1
ATOM 724 C CA . LEU A 1 89 ? -24.75 1.966 12.781 1 92.19 89 LEU A CA 1
ATOM 725 C C . LEU A 1 89 ? -23.266 2.137 12.445 1 92.19 89 LEU A C 1
ATOM 727 O O . LEU A 1 89 ? -22.656 1.254 11.836 1 92.19 89 LEU A O 1
ATOM 731 N N . GLY A 1 90 ? -22.719 3.166 12.852 1 90.88 90 GLY A N 1
ATOM 732 C CA . GLY A 1 90 ? -21.297 3.41 12.641 1 90.88 90 GLY A CA 1
ATOM 733 C C . GLY A 1 90 ? -20.422 2.426 13.375 1 90.88 90 GLY A C 1
ATOM 734 O O . GLY A 1 90 ? -19.469 1.889 12.805 1 90.88 90 GLY A O 1
ATOM 735 N N . ALA A 1 91 ? -20.797 2.248 14.57 1 91.69 91 ALA A N 1
ATOM 736 C CA . ALA A 1 91 ? -20.062 1.279 15.383 1 91.69 91 ALA A CA 1
ATOM 737 C C . ALA A 1 91 ? -20.172 -0.123 14.789 1 91.69 91 ALA A C 1
ATOM 739 O O . ALA A 1 91 ? -19.203 -0.895 14.828 1 91.69 91 ALA A O 1
ATOM 740 N N . GLY A 1 92 ? -21.328 -0.386 14.281 1 92.25 92 GLY A N 1
ATOM 741 C CA . GLY A 1 92 ? -21.516 -1.673 13.641 1 92.25 92 GLY A CA 1
ATOM 742 C C . GLY A 1 92 ? -20.641 -1.867 12.414 1 92.25 92 GLY A C 1
ATOM 743 O O . GLY A 1 92 ? -20.031 -2.926 12.242 1 92.25 92 GLY A O 1
ATOM 744 N N . ILE A 1 93 ? -20.531 -0.896 11.68 1 93.56 93 ILE A N 1
ATOM 745 C CA . ILE A 1 93 ? -19.703 -0.952 10.484 1 93.56 93 ILE A CA 1
ATOM 746 C C . ILE A 1 93 ? -18.25 -1.175 10.875 1 93.56 93 ILE A C 1
ATOM 748 O O . ILE A 1 93 ? -17.562 -2.045 10.32 1 93.56 93 ILE A O 1
ATOM 752 N N . THR A 1 94 ? -17.812 -0.463 11.797 1 92.5 94 THR A N 1
ATOM 753 C CA . THR A 1 94 ? -16.438 -0.592 12.281 1 92.5 94 THR A CA 1
ATOM 754 C C . THR A 1 94 ? -16.188 -1.994 12.828 1 92.5 94 THR A C 1
ATOM 756 O O . THR A 1 94 ? -15.148 -2.594 12.562 1 92.5 94 THR A O 1
ATOM 759 N N . GLY A 1 95 ? -17.125 -2.406 13.547 1 92.81 95 GLY A N 1
ATOM 760 C CA . GLY A 1 95 ? -17 -3.744 14.102 1 92.81 95 GLY A CA 1
ATOM 761 C C . GLY A 1 95 ? -16.969 -4.828 13.047 1 92.81 95 GLY A C 1
ATOM 762 O O . GLY A 1 95 ? -16.141 -5.742 13.117 1 92.81 95 GLY A O 1
ATOM 763 N N . ILE A 1 96 ? -17.781 -4.699 12.102 1 94.31 96 ILE A N 1
ATOM 764 C CA . ILE A 1 96 ? -17.859 -5.688 11.023 1 94.31 96 ILE A CA 1
ATOM 765 C C . ILE A 1 96 ? -16.547 -5.703 10.25 1 94.31 96 ILE A C 1
ATOM 767 O O . ILE A 1 96 ? -15.984 -6.77 9.992 1 94.31 96 ILE A O 1
ATOM 771 N N . TYR A 1 97 ? -16.031 -4.574 9.945 1 92.25 97 TYR A N 1
ATOM 772 C CA . TYR A 1 97 ? -14.789 -4.5 9.172 1 92.25 97 TYR A CA 1
ATOM 773 C C . TYR A 1 97 ? -13.609 -4.98 10 1 92.25 97 TYR A C 1
ATOM 775 O O . TYR A 1 97 ? -12.633 -5.504 9.461 1 92.25 97 TYR A O 1
ATOM 783 N N . SER A 1 98 ? -13.68 -4.797 11.312 1 93.31 98 SER A N 1
ATOM 784 C CA . SER A 1 98 ? -12.625 -5.324 12.164 1 93.31 98 SER A CA 1
ATOM 785 C C . SER A 1 98 ? -12.602 -6.852 12.141 1 93.31 98 SER A C 1
ATOM 787 O O . SER A 1 98 ? -11.531 -7.457 12.031 1 93.31 98 SER A O 1
ATOM 789 N N . VAL A 1 99 ? -13.781 -7.41 12.203 1 94 99 VAL A N 1
ATOM 790 C CA . VAL A 1 99 ? -13.883 -8.867 12.117 1 94 99 VAL A CA 1
ATOM 791 C C . VAL A 1 99 ? -13.484 -9.328 10.719 1 94 99 VAL A C 1
ATOM 793 O O . VAL A 1 99 ? -12.773 -10.328 10.57 1 94 99 VAL A O 1
ATOM 796 N N . TYR A 1 100 ? -13.914 -8.609 9.773 1 93.62 100 TYR A N 1
ATOM 797 C CA . TYR A 1 100 ? -13.547 -8.891 8.391 1 93.62 100 TYR A CA 1
ATOM 798 C C . TYR A 1 100 ? -12.039 -8.992 8.227 1 93.62 100 TYR A C 1
ATOM 800 O O . TYR A 1 100 ? -11.531 -9.922 7.594 1 93.62 100 TYR A O 1
ATOM 808 N N . GLY A 1 101 ? -11.367 -8.094 8.797 1 92.94 101 GLY A N 1
ATOM 809 C CA . GLY A 1 101 ? -9.914 -8.086 8.703 1 92.94 101 GLY A CA 1
ATOM 810 C C . GLY A 1 101 ? -9.266 -9.328 9.289 1 92.94 101 GLY A C 1
ATOM 811 O O . GLY A 1 101 ? -8.336 -9.883 8.703 1 92.94 101 GLY A O 1
ATOM 812 N N . ILE A 1 102 ? -9.734 -9.742 10.352 1 93.94 102 ILE A N 1
ATOM 813 C CA . ILE A 1 102 ? -9.188 -10.914 11.031 1 93.94 102 ILE A CA 1
ATOM 814 C C . ILE A 1 102 ? -9.477 -12.164 10.203 1 93.94 102 ILE A C 1
ATOM 816 O O . ILE A 1 102 ? -8.594 -13.008 10.023 1 93.94 102 ILE A O 1
ATOM 820 N N . VAL A 1 103 ? -10.664 -12.219 9.742 1 94.12 103 VAL A N 1
ATOM 821 C CA . VAL A 1 103 ? -11.078 -13.375 8.945 1 94.12 103 VAL A CA 1
ATOM 822 C C . VAL A 1 103 ? -10.25 -13.43 7.656 1 94.12 103 VAL A C 1
ATOM 824 O O . VAL A 1 103 ? -9.789 -14.492 7.254 1 94.12 103 VAL A O 1
ATOM 827 N N . GLU A 1 104 ? -10.125 -12.32 7.074 1 93.69 104 GLU A N 1
ATOM 828 C CA . GLU A 1 104 ? -9.328 -12.258 5.855 1 93.69 104 GLU A CA 1
ATOM 829 C C . GLU A 1 104 ? -7.875 -12.648 6.129 1 93.69 104 GLU A C 1
ATOM 831 O O . GLU A 1 104 ? -7.238 -13.297 5.297 1 93.69 104 GLU A O 1
ATOM 836 N N . PHE A 1 105 ? -7.391 -12.25 7.238 1 94.25 105 PHE A N 1
ATOM 837 C CA . PHE A 1 105 ? -6.027 -12.594 7.633 1 94.25 105 PHE A CA 1
ATOM 838 C C . PHE A 1 105 ? -5.855 -14.102 7.742 1 94.25 105 PHE A C 1
ATOM 840 O O . PHE A 1 105 ? -4.875 -14.656 7.238 1 94.25 105 PHE A O 1
ATOM 847 N N . ILE A 1 106 ? -6.77 -14.695 8.312 1 94.12 106 ILE A N 1
ATOM 848 C CA . ILE A 1 106 ? -6.723 -16.141 8.477 1 94.12 106 ILE A CA 1
ATOM 849 C C . ILE A 1 106 ? -6.801 -16.812 7.109 1 94.12 106 ILE A C 1
ATOM 851 O O . ILE A 1 106 ? -6.086 -17.797 6.848 1 94.12 106 ILE A O 1
ATOM 855 N N . GLY A 1 107 ? -7.652 -16.344 6.285 1 93 107 GLY A N 1
ATOM 856 C CA . GLY A 1 107 ? -7.734 -16.875 4.934 1 93 107 GLY A CA 1
ATOM 857 C C . GLY A 1 107 ? -6.441 -16.734 4.156 1 93 107 GLY A C 1
ATOM 858 O O . GLY A 1 107 ? -6.02 -17.656 3.461 1 93 107 GLY A O 1
ATOM 859 N N . TRP A 1 108 ? -5.812 -15.625 4.301 1 93.31 108 TRP A N 1
ATOM 860 C CA . TRP A 1 108 ? -4.562 -15.344 3.598 1 93.31 108 TRP A CA 1
ATOM 861 C C . TRP A 1 108 ? -3.451 -16.266 4.074 1 93.31 108 TRP A C 1
ATOM 863 O O . TRP A 1 108 ? -2.732 -16.859 3.262 1 93.31 108 TRP A O 1
ATOM 873 N N . ILE A 1 109 ? -3.316 -16.469 5.387 1 91.69 109 ILE A N 1
ATOM 874 C CA . ILE A 1 109 ? -2.295 -17.344 5.949 1 91.69 109 ILE A CA 1
ATOM 875 C C . ILE A 1 109 ? -2.586 -18.797 5.566 1 91.69 109 ILE A C 1
ATOM 877 O O . ILE A 1 109 ? -1.663 -19.594 5.363 1 91.69 109 ILE A O 1
ATOM 881 N N . GLY A 1 110 ? -3.867 -19.078 5.457 1 91.19 110 GLY A N 1
ATOM 882 C CA . GLY A 1 110 ? -4.258 -20.406 4.988 1 91.19 110 GLY A CA 1
ATOM 883 C C . GLY A 1 110 ? -3.887 -20.656 3.537 1 91.19 110 GLY A C 1
ATOM 884 O O . GLY A 1 110 ? -3.463 -21.75 3.184 1 91.19 110 GLY A O 1
ATOM 885 N N . ASP A 1 111 ? -4.035 -19.656 2.752 1 89.38 111 ASP A N 1
ATOM 886 C CA . ASP A 1 111 ? -3.65 -19.75 1.347 1 89.38 111 ASP A CA 1
ATOM 887 C C . ASP A 1 111 ? -2.152 -20.016 1.207 1 89.38 111 ASP A C 1
ATOM 889 O O . ASP A 1 111 ? -1.724 -20.688 0.271 1 89.38 111 ASP A O 1
ATOM 893 N N . ALA A 1 112 ? -1.383 -19.5 2.086 1 88.38 112 ALA A N 1
ATOM 894 C CA . ALA A 1 112 ? 0.062 -19.703 2.078 1 88.38 112 ALA A CA 1
ATOM 895 C C . ALA A 1 112 ? 0.421 -21.062 2.676 1 88.38 112 ALA A C 1
ATOM 897 O O . ALA A 1 112 ? 1.596 -21.438 2.719 1 88.38 112 ALA A O 1
ATOM 898 N N . LYS A 1 113 ? -0.578 -21.797 3.148 1 88.62 113 LYS A N 1
ATOM 899 C CA . LYS A 1 113 ? -0.441 -23.156 3.682 1 88.62 113 LYS A CA 1
ATOM 900 C C . LYS A 1 113 ? 0.396 -23.156 4.957 1 88.62 113 LYS A C 1
ATOM 902 O O . LYS A 1 113 ? 1.167 -24.094 5.195 1 88.62 113 LYS A O 1
ATOM 907 N N . LEU A 1 114 ? 0.36 -22.047 5.629 1 89.75 114 LEU A N 1
ATOM 908 C CA . LEU A 1 114 ? 1.036 -21.984 6.922 1 89.75 114 LEU A CA 1
ATOM 909 C C . LEU A 1 114 ? 0.15 -22.562 8.023 1 89.75 114 LEU A C 1
ATOM 911 O O . LEU A 1 114 ? 0.652 -23.047 9.039 1 89.75 114 LEU A O 1
ATOM 915 N N . ILE A 1 115 ? -1.147 -22.406 7.738 1 89 115 ILE A N 1
ATOM 916 C CA . ILE A 1 115 ? -2.125 -23 8.641 1 89 115 ILE A CA 1
ATOM 917 C C . ILE A 1 115 ? -3.061 -23.922 7.855 1 89 115 ILE A C 1
ATOM 919 O O . ILE A 1 115 ? -3.342 -23.672 6.684 1 89 115 ILE A O 1
ATOM 923 N N . ALA A 1 116 ? -3.445 -24.922 8.508 1 89.75 116 ALA A N 1
ATOM 924 C CA . ALA A 1 116 ? -4.305 -25.906 7.852 1 89.75 116 ALA A CA 1
ATOM 925 C C . ALA A 1 116 ? -5.773 -25.5 7.949 1 89.75 116 ALA A C 1
ATOM 927 O O . ALA A 1 116 ? -6.523 -26.031 8.766 1 89.75 116 ALA A O 1
ATOM 928 N N . VAL A 1 117 ? -6.188 -24.516 7.207 1 88.56 117 VAL A N 1
ATOM 929 C CA . VAL A 1 117 ? -7.578 -24.078 7.18 1 88.56 117 VAL A CA 1
ATOM 930 C C . VAL A 1 117 ? -8.07 -24 5.738 1 88.56 117 VAL A C 1
ATOM 932 O O . VAL A 1 117 ? -7.27 -23.906 4.805 1 88.56 117 VAL A O 1
ATOM 935 N N . ASP A 1 118 ? -9.383 -24.125 5.637 1 91.25 118 ASP A N 1
ATOM 936 C CA . ASP A 1 118 ? -9.992 -23.953 4.324 1 91.25 118 ASP A CA 1
ATOM 937 C C . ASP A 1 118 ? -10.133 -22.469 3.984 1 91.25 118 ASP A C 1
ATOM 939 O O . ASP A 1 118 ? -11.078 -21.812 4.426 1 91.25 118 ASP A O 1
ATOM 943 N N . SER A 1 119 ? -9.203 -22.062 3.162 1 89.06 119 SER A N 1
ATOM 944 C CA . SER A 1 119 ? -9.172 -20.641 2.824 1 89.06 119 SER A CA 1
ATOM 945 C C . SER A 1 119 ? -10.461 -20.219 2.123 1 89.06 119 SER A C 1
ATOM 947 O O . SER A 1 119 ? -10.93 -19.094 2.305 1 89.06 119 SER A O 1
ATOM 949 N N . ALA A 1 120 ? -11.055 -21.062 1.37 1 88.88 120 ALA A N 1
ATOM 950 C CA . ALA A 1 120 ? -12.266 -20.734 0.62 1 88.88 120 ALA A CA 1
ATOM 951 C C . ALA A 1 120 ? -13.414 -20.375 1.56 1 88.88 120 ALA A C 1
ATOM 953 O O . ALA A 1 120 ? -14.188 -19.469 1.28 1 88.88 120 ALA A O 1
ATOM 954 N N . LYS A 1 121 ? -13.492 -21.047 2.619 1 91.12 121 LYS A N 1
ATOM 955 C CA . LYS A 1 121 ? -14.539 -20.781 3.604 1 91.12 121 LYS A CA 1
ATOM 956 C C . LYS A 1 121 ? -14.359 -19.406 4.234 1 91.12 121 LYS A C 1
ATOM 958 O O . LYS A 1 121 ? -15.336 -18.672 4.441 1 91.12 121 LYS A O 1
ATOM 963 N N . TYR A 1 122 ? -13.195 -19.062 4.469 1 92 122 TYR A N 1
ATOM 964 C CA . TYR A 1 122 ? -12.922 -17.781 5.113 1 92 122 TYR A CA 1
ATOM 965 C C . TYR A 1 122 ? -13.188 -16.625 4.16 1 92 122 TYR A C 1
ATOM 967 O O . TYR A 1 122 ? -13.68 -15.57 4.57 1 92 122 TYR A O 1
ATOM 975 N N . TYR A 1 123 ? -12.891 -16.859 2.926 1 90.69 123 TYR A N 1
ATOM 976 C CA . TYR A 1 123 ? -13.195 -15.82 1.953 1 90.69 123 TYR A CA 1
ATOM 977 C C . TYR A 1 123 ? -14.703 -15.664 1.77 1 90.69 123 TYR A C 1
ATOM 979 O O . TYR A 1 123 ? -15.195 -14.562 1.52 1 90.69 123 TYR A O 1
ATOM 987 N N . LYS A 1 124 ? -15.375 -16.781 1.929 1 90.62 124 LYS A N 1
ATOM 988 C CA . LYS A 1 124 ? -16.828 -16.703 1.892 1 90.62 124 LYS A CA 1
ATOM 989 C C . LYS A 1 124 ? -17.375 -15.891 3.061 1 90.62 124 LYS A C 1
ATOM 991 O O . LYS A 1 124 ? -18.281 -15.07 2.885 1 90.62 124 LYS A O 1
ATOM 996 N N . TYR A 1 125 ? -16.797 -16.125 4.199 1 92.06 125 TYR A N 1
ATOM 997 C CA . TYR A 1 125 ? -17.203 -15.336 5.363 1 92.06 125 TYR A CA 1
ATOM 998 C C . TYR A 1 125 ? -16.891 -13.859 5.152 1 92.06 125 TYR A C 1
ATOM 1000 O O . TYR A 1 125 ? -17.656 -12.992 5.598 1 92.06 125 TYR A O 1
ATOM 1008 N N . CYS A 1 126 ? -15.805 -13.609 4.516 1 92.19 126 CYS A N 1
ATOM 1009 C CA . CYS A 1 126 ? -15.453 -12.227 4.223 1 92.19 126 CYS A CA 1
ATOM 1010 C C . CYS A 1 126 ? -16.516 -11.57 3.346 1 92.19 126 CYS A C 1
ATOM 1012 O O . CYS A 1 126 ? -16.891 -10.422 3.57 1 92.19 126 CYS A O 1
ATOM 1014 N N . LEU A 1 127 ? -16.969 -12.32 2.443 1 90.75 127 LEU A N 1
ATOM 1015 C CA . LEU A 1 127 ? -18 -11.805 1.54 1 90.75 127 LEU A CA 1
ATOM 1016 C C . LEU A 1 127 ? -19.281 -11.469 2.303 1 90.75 127 LEU A C 1
ATOM 1018 O O . LEU A 1 127 ? -19.859 -10.398 2.098 1 90.75 127 LEU A O 1
ATOM 1022 N N . TYR A 1 128 ? -19.625 -12.336 3.199 1 92.19 128 TYR A N 1
ATOM 1023 C CA . TYR A 1 128 ? -20.828 -12.102 4 1 92.19 128 TYR A CA 1
ATOM 1024 C C . TYR A 1 128 ? -20.656 -10.867 4.879 1 92.19 128 TYR A C 1
ATOM 1026 O O . TYR A 1 128 ? -21.578 -10.047 4.984 1 92.19 128 TYR A O 1
ATOM 1034 N N . LEU A 1 129 ? -19.562 -10.789 5.449 1 93.62 129 LEU A N 1
ATOM 1035 C CA . LEU A 1 129 ? -19.297 -9.641 6.312 1 93.62 129 LEU A CA 1
ATOM 1036 C C . LEU A 1 129 ? -19.297 -8.344 5.504 1 93.62 129 LEU A C 1
ATOM 1038 O O . LEU A 1 129 ? -19.828 -7.328 5.957 1 93.62 129 LEU A O 1
ATOM 1042 N N . TRP A 1 130 ? -18.672 -8.461 4.371 1 93.25 130 TRP A N 1
ATOM 1043 C CA . TRP A 1 130 ? -18.625 -7.301 3.488 1 93.25 130 TRP A CA 1
ATOM 1044 C C . TRP A 1 130 ? -20.031 -6.863 3.098 1 93.25 130 TRP A C 1
ATOM 1046 O O . TRP A 1 130 ? -20.359 -5.676 3.143 1 93.25 130 TRP A O 1
ATOM 1056 N N . ILE A 1 131 ? -20.906 -7.742 2.779 1 92 131 ILE A N 1
ATOM 1057 C CA . ILE A 1 131 ? -22.281 -7.441 2.408 1 92 131 ILE A CA 1
ATOM 1058 C C . ILE A 1 131 ? -23.016 -6.797 3.59 1 92 131 ILE A C 1
ATOM 1060 O O . ILE A 1 131 ? -23.719 -5.809 3.424 1 92 131 ILE A O 1
ATOM 1064 N N . CYS A 1 132 ? -22.828 -7.324 4.727 1 93.44 132 CYS A N 1
ATOM 1065 C CA . CYS A 1 132 ? -23.438 -6.777 5.926 1 93.44 132 CYS A CA 1
ATOM 1066 C C . CYS A 1 132 ? -23 -5.34 6.164 1 93.44 132 CYS A C 1
ATOM 1068 O O . CYS A 1 132 ? -23.812 -4.48 6.512 1 93.44 132 CYS A O 1
ATOM 1070 N N . ALA A 1 133 ? -21.766 -5.137 6.004 1 94.44 133 ALA A N 1
ATOM 1071 C CA . ALA A 1 133 ? -21.25 -3.785 6.195 1 94.44 133 ALA A CA 1
ATOM 1072 C C . ALA A 1 133 ? -21.828 -2.82 5.168 1 94.44 133 ALA A C 1
ATOM 1074 O O . ALA A 1 133 ? -22.156 -1.678 5.496 1 94.44 133 ALA A O 1
ATOM 1075 N N . LEU A 1 134 ? -21.953 -3.295 3.955 1 93.44 134 LEU A N 1
ATOM 1076 C CA . LEU A 1 134 ? -22.516 -2.461 2.898 1 93.44 134 LEU A CA 1
ATOM 1077 C C . LEU A 1 134 ? -23.969 -2.1 3.201 1 93.44 134 LEU A C 1
ATOM 1079 O O . LEU A 1 134 ? -24.359 -0.942 3.057 1 93.44 134 LEU A O 1
ATOM 1083 N N . VAL A 1 135 ? -24.688 -3.08 3.602 1 94.06 135 VAL A N 1
ATOM 1084 C CA . VAL A 1 135 ? -26.094 -2.855 3.916 1 94.06 135 VAL A CA 1
ATOM 1085 C C . VAL A 1 135 ? -26.219 -1.843 5.051 1 94.06 135 VAL A C 1
ATOM 1087 O O . VAL A 1 135 ? -27 -0.898 4.969 1 94.06 135 VAL A O 1
ATOM 1090 N N . THR A 1 136 ? -25.453 -2.074 6.062 1 94.69 136 THR A N 1
ATOM 1091 C CA . THR A 1 136 ? -25.484 -1.161 7.199 1 94.69 136 THR A CA 1
ATOM 1092 C C . THR A 1 136 ? -25.078 0.247 6.773 1 94.69 136 THR A C 1
ATOM 1094 O O . THR A 1 136 ? -25.672 1.231 7.211 1 94.69 136 THR A O 1
ATOM 1097 N N . GLY A 1 137 ? -24.141 0.336 5.898 1 94.06 137 GLY A N 1
ATOM 1098 C CA . GLY A 1 137 ? -23.688 1.625 5.387 1 94.06 137 GLY A CA 1
ATOM 1099 C C . GLY A 1 137 ? -24.75 2.33 4.559 1 94.06 137 GLY A C 1
ATOM 1100 O O . GLY A 1 137 ? -24.906 3.551 4.645 1 94.06 137 GLY A O 1
ATOM 1101 N N . ILE A 1 138 ? -25.391 1.588 3.793 1 93.88 138 ILE A N 1
ATOM 1102 C CA . ILE A 1 138 ? -26.453 2.148 2.963 1 93.88 138 ILE A CA 1
ATOM 1103 C C . ILE A 1 138 ? -27.578 2.676 3.85 1 93.88 138 ILE A C 1
ATOM 1105 O O . ILE A 1 138 ? -28.078 3.779 3.631 1 93.88 138 ILE A O 1
ATOM 1109 N N . ILE A 1 139 ? -27.969 1.906 4.832 1 95.12 139 ILE A N 1
ATOM 1110 C CA . ILE A 1 139 ? -29.016 2.324 5.758 1 95.12 139 ILE A CA 1
ATOM 1111 C C . ILE A 1 139 ? -28.594 3.615 6.457 1 95.12 139 ILE A C 1
ATOM 1113 O O . ILE A 1 139 ? -29.375 4.559 6.555 1 95.12 139 ILE A O 1
ATOM 1117 N N . LYS A 1 140 ? -27.422 3.664 6.922 1 94.56 140 LYS A N 1
ATOM 1118 C CA . LYS A 1 140 ? -26.906 4.855 7.59 1 94.56 140 LYS A CA 1
ATOM 1119 C C . LYS A 1 140 ? -26.891 6.051 6.641 1 94.56 140 LYS A C 1
ATOM 1121 O O . LYS A 1 140 ? -27.266 7.164 7.035 1 94.56 140 LYS A O 1
ATOM 1126 N N . GLY A 1 141 ? -26.438 5.758 5.406 1 93 141 GLY A N 1
ATOM 1127 C CA . GLY A 1 141 ? -26.391 6.82 4.414 1 93 141 GLY A CA 1
ATOM 1128 C C . GLY A 1 141 ? -27.766 7.398 4.105 1 93 141 GLY A C 1
ATOM 1129 O O . GLY A 1 141 ? -27.938 8.617 4.062 1 93 141 GLY A O 1
ATOM 1130 N N . ILE A 1 142 ? -28.703 6.543 3.941 1 94.12 142 ILE A N 1
ATOM 1131 C CA . ILE A 1 142 ? -30.062 6.977 3.654 1 94.12 142 ILE A CA 1
ATOM 1132 C C . ILE A 1 142 ? -30.625 7.77 4.836 1 94.12 142 ILE A C 1
ATOM 1134 O O . ILE A 1 142 ? -31.25 8.812 4.652 1 94.12 142 ILE A O 1
ATOM 1138 N N . ARG A 1 143 ? -30.375 7.297 5.98 1 94 143 ARG A N 1
ATOM 1139 C CA . ARG A 1 143 ? -30.844 7.98 7.184 1 94 143 ARG A CA 1
ATOM 1140 C C . ARG A 1 143 ? -30.234 9.375 7.293 1 94 143 ARG A C 1
ATOM 1142 O O . ARG A 1 143 ? -30.938 10.344 7.582 1 94 143 ARG A O 1
ATOM 1149 N N . GLN A 1 144 ? -29.016 9.43 7.062 1 92.19 144 GLN A N 1
ATOM 1150 C CA . GLN A 1 144 ? -28.328 10.711 7.156 1 92.19 144 GLN A CA 1
ATOM 1151 C C . GLN A 1 144 ? -28.859 11.688 6.109 1 92.19 144 GLN A C 1
ATOM 1153 O O . GLN A 1 144 ? -28.984 12.883 6.383 1 92.19 144 GLN A O 1
ATOM 1158 N N . ILE A 1 145 ? -29.141 11.188 4.945 1 92.88 145 ILE A N 1
ATOM 1159 C CA . ILE A 1 145 ? -29.672 12.031 3.879 1 92.88 145 ILE A CA 1
ATOM 1160 C C . ILE A 1 145 ? -31.031 12.586 4.301 1 92.88 145 ILE A C 1
ATOM 1162 O O . ILE A 1 145 ? -31.297 13.773 4.145 1 92.88 145 ILE A O 1
ATOM 1166 N N . PHE A 1 146 ? -31.812 11.773 4.891 1 92.38 146 PHE A N 1
ATOM 1167 C CA . PHE A 1 146 ? -33.156 12.18 5.305 1 92.38 146 PHE A CA 1
ATOM 1168 C C . PHE A 1 146 ? -33.062 13.188 6.445 1 92.38 146 PHE A C 1
ATOM 1170 O O . PHE A 1 146 ? -33.781 14.203 6.426 1 92.38 146 PHE A O 1
ATOM 1177 N N . ILE A 1 147 ? -32.281 12.883 7.402 1 91.38 147 ILE A N 1
ATOM 1178 C CA . ILE A 1 147 ? -32.156 13.758 8.562 1 91.38 147 ILE A CA 1
ATOM 1179 C C . ILE A 1 147 ? -31.656 15.133 8.125 1 91.38 147 ILE A C 1
ATOM 1181 O O . ILE A 1 147 ? -32.188 16.156 8.539 1 91.38 147 ILE A O 1
ATOM 1185 N N . LYS A 1 148 ? -30.672 15.164 7.297 1 91.12 148 LYS A N 1
ATOM 1186 C CA . LYS A 1 148 ? -30.078 16.422 6.855 1 91.12 148 LYS A CA 1
ATOM 1187 C C . LYS A 1 148 ? -31.047 17.188 5.938 1 91.12 148 LYS A C 1
ATOM 1189 O O . LYS A 1 148 ? -31.078 18.422 5.949 1 91.12 148 LYS A O 1
ATOM 1194 N N . TYR A 1 149 ? -31.766 16.422 5.145 1 87.56 149 TYR A N 1
ATOM 1195 C CA . TYR A 1 149 ? -32.75 17.031 4.285 1 87.56 149 TYR A CA 1
ATOM 1196 C C . TYR A 1 149 ? -33.844 17.703 5.113 1 87.56 149 TYR A C 1
ATOM 1198 O O . TYR A 1 149 ? -34.25 18.828 4.84 1 87.56 149 TYR A O 1
ATOM 1206 N N . LEU A 1 150 ? -34.281 17.047 6.121 1 89.19 150 LEU A N 1
ATOM 1207 C CA . LEU A 1 150 ? -35.344 17.547 6.973 1 89.19 150 LEU A CA 1
ATOM 1208 C C . LEU A 1 150 ? -34.875 18.75 7.781 1 89.19 150 LEU A C 1
ATOM 1210 O O . LEU A 1 150 ? -35.656 19.688 8.016 1 89.19 150 LEU A O 1
ATOM 1214 N N . LYS A 1 151 ? -33.625 18.734 8.148 1 88.88 151 LYS A N 1
ATOM 1215 C CA . LYS A 1 151 ? -33.062 19.812 8.961 1 88.88 151 LYS A CA 1
ATOM 1216 C C . LYS A 1 151 ? -32.594 20.969 8.078 1 88.88 151 LYS A C 1
ATOM 1218 O O . LYS A 1 151 ? -31.969 21.922 8.57 1 88.88 151 LYS A O 1
ATOM 1223 N N . ARG A 1 152 ? -32.781 20.906 6.73 1 82.94 152 ARG A N 1
ATOM 1224 C CA . ARG A 1 152 ? -32.438 21.938 5.746 1 82.94 152 ARG A CA 1
ATOM 1225 C C . ARG A 1 152 ? -30.953 22.312 5.852 1 82.94 152 ARG A C 1
ATOM 1227 O O . ARG A 1 152 ? -30.625 23.5 5.898 1 82.94 152 ARG A O 1
ATOM 1234 N N . LYS A 1 153 ? -30.172 21.266 5.98 1 83.38 153 LYS A N 1
ATOM 1235 C CA . LYS A 1 153 ? -28.734 21.484 6.059 1 83.38 153 LYS A CA 1
ATOM 1236 C C . LYS A 1 153 ? -28.172 21.891 4.699 1 83.38 153 LYS A C 1
ATOM 1238 O O . LYS A 1 153 ? -28.891 21.906 3.701 1 83.38 153 LYS A O 1
ATOM 1243 N N . ASP A 1 154 ? -26.891 22.156 4.648 1 86.31 154 ASP A N 1
ATOM 1244 C CA . ASP A 1 154 ? -26.203 22.578 3.436 1 86.31 154 ASP A CA 1
ATOM 1245 C C . ASP A 1 154 ? -26.312 21.531 2.34 1 86.31 154 ASP A C 1
ATOM 1247 O O . ASP A 1 154 ? -26.094 20.344 2.592 1 86.31 154 ASP A O 1
ATOM 1251 N N . ILE A 1 155 ? -26.688 21.953 1.197 1 85.44 155 ILE A N 1
ATOM 1252 C CA . ILE A 1 155 ? -26.922 21.109 0.032 1 85.44 155 ILE A CA 1
ATOM 1253 C C . ILE A 1 155 ? -25.672 20.312 -0.295 1 85.44 155 ILE A C 1
ATOM 1255 O O . ILE A 1 155 ? -25.75 19.156 -0.711 1 85.44 155 ILE A O 1
ATOM 1259 N N . ASN A 1 156 ? -24.547 20.844 -0.06 1 86.69 156 ASN A N 1
ATOM 1260 C CA . ASN A 1 156 ? -23.297 20.156 -0.352 1 86.69 156 ASN A CA 1
ATOM 1261 C C . ASN A 1 156 ? -23.094 18.953 0.557 1 86.69 156 ASN A C 1
ATOM 1263 O O . ASN A 1 156 ? -22.562 17.922 0.123 1 86.69 156 ASN A O 1
ATOM 1267 N N . GLU A 1 157 ? -23.5 19.109 1.71 1 86 157 GLU A N 1
ATOM 1268 C CA . GLU A 1 157 ? -23.391 17.984 2.643 1 86 157 GLU A CA 1
ATOM 1269 C C . GLU A 1 157 ? -24.312 16.844 2.244 1 86 157 GLU A C 1
ATOM 1271 O O . GLU A 1 157 ? -23.922 15.672 2.314 1 86 157 GLU A O 1
ATOM 1276 N N . VAL A 1 158 ? -25.484 17.25 1.895 1 89.88 158 VAL A N 1
ATOM 1277 C CA . VAL A 1 158 ? -26.438 16.234 1.464 1 89.88 158 VAL A CA 1
ATOM 1278 C C . VAL A 1 158 ? -25.938 15.547 0.203 1 89.88 158 VAL A C 1
ATOM 1280 O O . VAL A 1 158 ? -26.016 14.32 0.081 1 89.88 158 VAL A O 1
ATOM 1283 N N . ARG A 1 159 ? -25.375 16.312 -0.628 1 89.81 159 ARG A N 1
ATOM 1284 C CA . ARG A 1 159 ? -24.844 15.758 -1.869 1 89.81 159 ARG A CA 1
ATOM 1285 C C . ARG A 1 159 ? -23.719 14.766 -1.589 1 89.81 159 ARG A C 1
ATOM 1287 O O . ARG A 1 159 ? -23.625 13.719 -2.232 1 89.81 159 ARG A O 1
ATOM 1294 N N . GLU A 1 160 ? -22.844 15.047 -0.73 1 90.12 160 GLU A N 1
ATOM 1295 C CA . GLU A 1 160 ? -21.75 14.164 -0.367 1 90.12 160 GLU A CA 1
ATOM 1296 C C . GLU A 1 160 ? -22.266 12.828 0.164 1 90.12 160 GLU A C 1
ATOM 1298 O O . GLU A 1 160 ? -21.703 11.773 -0.148 1 90.12 160 GLU A O 1
ATOM 1303 N N . ASP A 1 161 ? -23.297 12.945 0.907 1 91.88 161 ASP A N 1
ATOM 1304 C CA . ASP A 1 161 ? -23.891 11.727 1.45 1 91.88 161 ASP A CA 1
ATOM 1305 C C . ASP A 1 161 ? -24.531 10.891 0.349 1 91.88 161 ASP A C 1
ATOM 1307 O O . ASP A 1 161 ? -24.469 9.664 0.37 1 91.88 161 ASP A O 1
ATOM 1311 N N . ILE A 1 162 ? -25.156 11.594 -0.552 1 92.56 162 ILE A N 1
ATOM 1312 C CA . ILE A 1 162 ? -25.781 10.906 -1.675 1 92.56 162 ILE A CA 1
ATOM 1313 C C . ILE A 1 162 ? -24.719 10.18 -2.494 1 92.56 162 ILE A C 1
ATOM 1315 O O . ILE A 1 162 ? -24.875 9.008 -2.836 1 92.56 162 ILE A O 1
ATOM 1319 N N . ILE A 1 163 ? -23.656 10.836 -2.73 1 92.5 163 ILE A N 1
ATOM 1320 C CA . ILE A 1 163 ? -22.578 10.258 -3.514 1 92.5 163 ILE A CA 1
ATOM 1321 C C . ILE A 1 163 ? -22 9.047 -2.787 1 92.5 163 ILE A C 1
ATOM 1323 O O . ILE A 1 163 ? -21.766 8 -3.396 1 92.5 163 ILE A O 1
ATOM 1327 N N . SER A 1 164 ? -21.828 9.172 -1.556 1 92.75 164 SER A N 1
ATOM 1328 C CA . SER A 1 164 ? -21.312 8.07 -0.76 1 92.75 164 SER A CA 1
ATOM 1329 C C . SER A 1 164 ? -22.266 6.875 -0.777 1 92.75 164 SER A C 1
ATOM 1331 O O . SER A 1 164 ? -21.828 5.73 -0.898 1 92.75 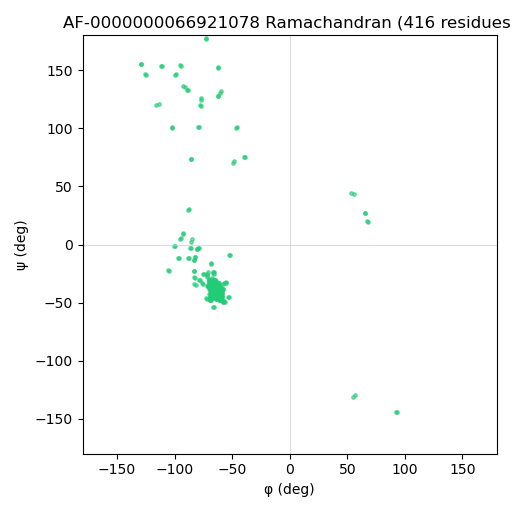164 SER A O 1
ATOM 1333 N N . THR A 1 165 ? -23.484 7.211 -0.641 1 94.25 165 THR A N 1
ATOM 1334 C CA . THR A 1 165 ? -24.484 6.148 -0.62 1 94.25 165 THR A CA 1
ATOM 1335 C C . THR A 1 165 ? -24.578 5.461 -1.981 1 94.25 165 THR A C 1
ATOM 1337 O O . THR A 1 165 ? -24.734 4.242 -2.059 1 94.25 165 THR A O 1
ATOM 1340 N N . ILE A 1 166 ? -24.469 6.211 -3.002 1 92.75 166 ILE A N 1
ATOM 1341 C CA . ILE A 1 166 ? -24.438 5.641 -4.344 1 92.75 166 ILE A CA 1
ATOM 1342 C C . ILE A 1 166 ? -23.234 4.711 -4.488 1 92.75 166 ILE A C 1
ATOM 1344 O O . ILE A 1 166 ? -23.328 3.643 -5.094 1 92.75 166 ILE A O 1
ATOM 1348 N N . GLY A 1 167 ? -22.156 5.121 -3.979 1 93.12 167 GLY A N 1
ATOM 1349 C CA . GLY A 1 167 ? -20.969 4.281 -3.988 1 93.12 167 GLY A CA 1
ATOM 1350 C C . GLY A 1 167 ? -21.172 2.955 -3.277 1 93.12 167 GLY A C 1
ATOM 1351 O O . GLY A 1 167 ? -20.828 1.899 -3.809 1 93.12 167 GLY A O 1
ATOM 1352 N N . LEU A 1 168 ? -21.781 3.012 -2.193 1 93.81 168 LEU A N 1
ATOM 1353 C CA . LEU A 1 168 ? -22.047 1.806 -1.417 1 93.81 168 LEU A CA 1
ATOM 1354 C C . LEU A 1 168 ? -23 0.88 -2.16 1 93.81 168 LEU A C 1
ATOM 1356 O O . LEU A 1 168 ? -22.797 -0.335 -2.191 1 93.81 168 LEU A O 1
ATOM 1360 N N . THR A 1 169 ? -23.953 1.479 -2.73 1 92.44 169 THR A N 1
ATOM 1361 C CA . THR A 1 169 ? -24.953 0.709 -3.471 1 92.44 169 THR A CA 1
ATOM 1362 C C . THR A 1 169 ? -24.328 0.075 -4.711 1 92.44 169 THR A C 1
ATOM 1364 O O . THR A 1 169 ? -24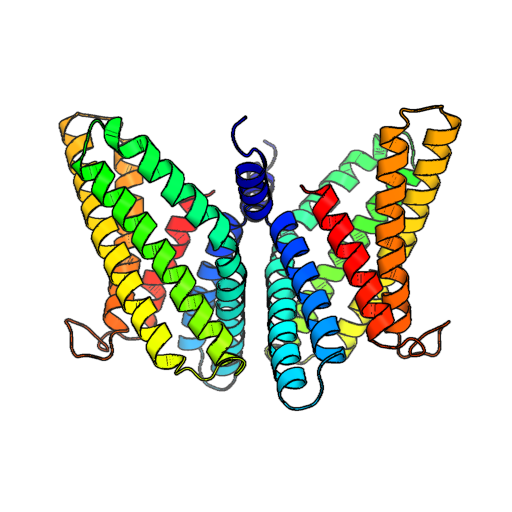.672 -1.054 -5.074 1 92.44 169 THR A O 1
ATOM 1367 N N . SER A 1 170 ? -23.484 0.792 -5.254 1 91.75 170 SER A N 1
ATOM 1368 C CA . SER A 1 170 ? -22.797 0.277 -6.438 1 91.75 170 SER A CA 1
ATOM 1369 C C . SER A 1 170 ? -21.953 -0.94 -6.102 1 91.75 170 SER A C 1
ATOM 1371 O O . SER A 1 170 ? -21.766 -1.832 -6.934 1 91.75 170 SER A O 1
ATOM 1373 N N . ASP A 1 171 ? -21.484 -0.944 -4.965 1 91.62 171 ASP A N 1
ATOM 1374 C CA . ASP A 1 171 ? -20.688 -2.086 -4.523 1 91.62 171 ASP A CA 1
ATOM 1375 C C . ASP A 1 171 ? -21.594 -3.223 -4.035 1 91.62 171 ASP A C 1
ATOM 1377 O O . ASP A 1 171 ? -21.188 -4.387 -4.055 1 91.62 171 ASP A O 1
ATOM 1381 N N . PHE A 1 172 ? -22.75 -2.865 -3.66 1 91 172 PHE A N 1
ATOM 1382 C CA . PHE A 1 172 ? -23.656 -3.848 -3.088 1 91 172 PHE A CA 1
ATOM 1383 C C . PHE A 1 172 ? -24.156 -4.812 -4.16 1 91 172 PHE A C 1
ATOM 1385 O O . PHE A 1 172 ? -24.266 -6.016 -3.916 1 91 172 PHE A O 1
ATOM 1392 N N . ILE A 1 173 ? -24.328 -4.348 -5.277 1 86.44 173 ILE A N 1
ATOM 1393 C CA . ILE A 1 173 ? -24.891 -5.148 -6.359 1 86.44 173 ILE A CA 1
ATOM 1394 C C . ILE A 1 173 ? -23.922 -6.266 -6.738 1 86.44 173 ILE A C 1
ATOM 1396 O O . ILE A 1 173 ? -24.281 -7.445 -6.715 1 86.44 173 ILE A O 1
ATOM 1400 N N . PRO A 1 174 ? -22.75 -5.875 -7.016 1 86.94 174 PRO A N 1
ATOM 1401 C CA . PRO A 1 174 ? -21.812 -6.957 -7.32 1 86.94 174 PRO A CA 1
ATOM 1402 C C . PRO A 1 174 ? -21.547 -7.863 -6.121 1 86.94 174 PRO A C 1
ATOM 1404 O O . PRO A 1 174 ? -21.281 -9.062 -6.289 1 86.94 174 PRO A O 1
ATOM 1407 N N . ALA A 1 175 ? -21.594 -7.398 -4.965 1 86.31 175 ALA A N 1
ATOM 1408 C CA . ALA A 1 175 ? -21.391 -8.219 -3.775 1 86.31 175 ALA A CA 1
ATOM 1409 C C . ALA A 1 175 ? -22.453 -9.312 -3.674 1 86.31 175 ALA A C 1
ATOM 1411 O O . ALA A 1 175 ? -22.125 -10.469 -3.391 1 86.31 175 ALA A O 1
ATOM 1412 N N . ILE A 1 176 ? -23.594 -8.969 -3.945 1 82.56 176 ILE A N 1
ATOM 1413 C CA . ILE A 1 176 ? -24.688 -9.93 -3.895 1 82.56 176 ILE A CA 1
ATOM 1414 C C . ILE A 1 176 ? -24.562 -10.922 -5.051 1 82.56 176 ILE A C 1
ATOM 1416 O O . ILE A 1 176 ? -24.859 -12.109 -4.898 1 82.56 176 ILE A O 1
ATOM 1420 N N . ASN A 1 177 ? -24.109 -10.375 -6.113 1 80.38 177 ASN A N 1
ATOM 1421 C CA . ASN A 1 177 ? -23.953 -11.234 -7.285 1 80.38 177 ASN A CA 1
ATOM 1422 C C . ASN A 1 177 ? -22.891 -12.297 -7.066 1 80.38 177 ASN A C 1
ATOM 1424 O O . ASN A 1 177 ? -22.938 -13.375 -7.66 1 80.38 177 ASN A O 1
ATOM 1428 N N . SER A 1 178 ? -22 -12.031 -6.223 1 77.56 178 SER A N 1
ATOM 1429 C CA . SER A 1 178 ? -20.891 -12.961 -5.973 1 77.56 178 SER A CA 1
ATOM 1430 C C . SER A 1 178 ? -21.328 -14.086 -5.039 1 77.56 178 SER A C 1
ATOM 1432 O O . SER A 1 178 ? -20.594 -15.055 -4.848 1 77.56 178 SER A O 1
ATOM 1434 N N . LEU A 1 179 ? -22.516 -14.047 -4.555 1 73.44 179 LEU A N 1
ATOM 1435 C CA . LEU A 1 179 ? -23.016 -15.086 -3.662 1 73.44 179 LEU A CA 1
ATOM 1436 C C . LEU A 1 179 ? -23.391 -16.344 -4.445 1 73.44 179 LEU A C 1
ATOM 1438 O O . LEU A 1 179 ? -23.906 -16.25 -5.562 1 73.44 179 LEU A O 1
ATOM 1442 N N . THR A 1 180 ? -22.797 -17.406 -4.031 1 67.25 180 THR A N 1
ATOM 1443 C CA . THR A 1 180 ? -23.016 -18.672 -4.723 1 67.25 180 THR A CA 1
ATOM 1444 C C . THR A 1 180 ? -24.422 -19.203 -4.473 1 67.25 180 THR A C 1
ATOM 1446 O O . THR A 1 180 ? -24.906 -20.078 -5.195 1 67.25 180 THR A O 1
ATOM 1449 N N . PHE A 1 181 ? -24.984 -18.797 -3.424 1 59.94 181 PHE A N 1
ATOM 1450 C CA . PHE A 1 181 ? -26.328 -19.312 -3.168 1 59.94 181 PHE A CA 1
ATOM 1451 C C . PHE A 1 181 ? -27.391 -18.422 -3.812 1 59.94 181 PHE A C 1
ATOM 1453 O O . PHE A 1 181 ? -27.188 -17.203 -3.949 1 59.94 181 PHE A O 1
ATOM 1460 N N . PRO A 1 182 ? -28.25 -19.156 -4.445 1 56.06 182 PRO A N 1
ATOM 1461 C CA . PRO A 1 182 ? -29.328 -18.438 -5.141 1 56.06 182 PRO A CA 1
ATOM 1462 C C . PRO A 1 182 ? -30.016 -17.406 -4.258 1 56.06 182 PRO A C 1
ATOM 1464 O O . PRO A 1 182 ? -30.875 -17.75 -3.443 1 56.06 182 PRO A O 1
ATOM 1467 N N . PHE A 1 183 ? -29.344 -16.406 -3.973 1 55.28 183 PHE A N 1
ATOM 1468 C CA . PHE A 1 183 ? -29.969 -15.273 -3.305 1 55.28 183 PHE A CA 1
ATOM 1469 C C . PHE A 1 183 ? -30 -14.047 -4.211 1 55.28 183 PHE A C 1
ATOM 1471 O O . PHE A 1 183 ? -28.953 -13.641 -4.73 1 55.28 183 PHE A O 1
ATOM 1478 N N . LEU A 1 184 ? -31.266 -13.656 -4.387 1 54.53 184 LEU A N 1
ATOM 1479 C CA . LEU A 1 184 ? -31.578 -12.516 -5.242 1 54.53 184 LEU A CA 1
ATOM 1480 C C . LEU A 1 184 ? -30.984 -12.703 -6.633 1 54.53 184 LEU A C 1
ATOM 1482 O O . LEU A 1 184 ? -31.281 -13.68 -7.316 1 54.53 184 LEU A O 1
ATOM 1486 N N . TRP A 1 185 ? -30.266 -11.648 -7.148 1 51.81 185 TRP A N 1
ATOM 1487 C CA . TRP A 1 185 ? -29.703 -11.742 -8.492 1 51.81 185 TRP A CA 1
ATOM 1488 C C . TRP A 1 185 ? -28.328 -12.391 -8.453 1 51.81 185 TRP A C 1
ATOM 1490 O O . TRP A 1 185 ? -27.469 -12.109 -9.297 1 51.81 185 TRP A O 1
ATOM 1500 N N . SER A 1 186 ? -28.094 -13.234 -7.57 1 59.34 186 SER A N 1
ATOM 1501 C CA . SER A 1 186 ? -26.797 -13.883 -7.43 1 59.34 186 SER A CA 1
ATOM 1502 C C . SER A 1 186 ? -26.453 -14.711 -8.664 1 59.34 186 SER A C 1
ATOM 1504 O O . SER A 1 186 ? -27.312 -15.422 -9.195 1 59.34 186 SER A O 1
ATOM 1506 N N . GLN A 1 187 ? -25.25 -14.477 -9.227 1 63.72 187 GLN A N 1
ATOM 1507 C CA . GLN A 1 187 ? -24.672 -15.195 -10.359 1 63.72 187 GLN A CA 1
ATOM 1508 C C . GLN A 1 187 ? -25.438 -14.906 -11.641 1 63.72 187 GLN A C 1
ATOM 1510 O O . GLN A 1 187 ? -25.469 -15.742 -12.555 1 63.72 187 GLN A O 1
ATOM 1515 N N . SER A 1 188 ? -26.188 -13.836 -11.664 1 69.94 188 SER A N 1
ATOM 1516 C CA . SER A 1 188 ? -26.984 -13.555 -12.852 1 69.94 188 SER A CA 1
ATOM 1517 C C . SER A 1 188 ? -26.375 -12.43 -13.68 1 69.94 188 SER A C 1
ATOM 1519 O O . SER A 1 188 ? -26.562 -12.375 -14.898 1 69.94 188 SER A O 1
ATOM 1521 N N . LEU A 1 189 ? -25.656 -11.68 -13.094 1 76.12 189 LEU A N 1
ATOM 1522 C CA . LEU A 1 189 ? -25.125 -10.516 -13.797 1 76.12 189 LEU A CA 1
ATOM 1523 C C . LEU A 1 189 ? -23.781 -10.836 -14.445 1 76.12 189 LEU A C 1
ATOM 1525 O O . LEU A 1 189 ? -22.953 -11.523 -13.844 1 76.12 189 LEU A O 1
ATOM 1529 N N . PRO A 1 190 ? -23.703 -10.359 -15.695 1 80.62 190 PRO A N 1
ATOM 1530 C CA . PRO A 1 190 ? -22.422 -10.555 -16.359 1 80.62 190 PRO A CA 1
ATOM 1531 C C . PRO A 1 190 ? -21.266 -9.836 -15.648 1 80.62 190 PRO A C 1
ATOM 1533 O O . PRO A 1 190 ? -21.5 -8.867 -14.914 1 80.62 190 PRO A O 1
ATOM 1536 N N . THR A 1 191 ? -20.172 -10.336 -15.797 1 80.06 191 THR A N 1
ATOM 1537 C CA . THR A 1 191 ? -18.953 -9.812 -15.172 1 80.06 191 THR A CA 1
ATOM 1538 C C . THR A 1 191 ? -18.75 -8.352 -15.531 1 80.06 191 THR A C 1
ATOM 1540 O O . THR A 1 191 ? -18.281 -7.559 -14.703 1 80.06 191 THR A O 1
ATOM 1543 N N . LYS A 1 192 ? -19.156 -7.945 -16.719 1 87.44 192 LYS A N 1
ATOM 1544 C CA . LYS A 1 192 ? -18.984 -6.574 -17.188 1 87.44 192 LYS A CA 1
ATOM 1545 C C . LYS A 1 192 ? -19.812 -5.605 -16.344 1 87.44 192 LYS A C 1
ATOM 1547 O O . LYS A 1 192 ? -19.328 -4.539 -15.953 1 87.44 192 LYS A O 1
ATOM 1552 N N . THR A 1 193 ? -20.969 -6 -16.062 1 86.5 193 THR A N 1
ATOM 1553 C CA . THR A 1 193 ? -21.859 -5.125 -15.305 1 86.5 193 THR A CA 1
ATOM 1554 C C . THR A 1 193 ? -21.375 -4.992 -13.859 1 86.5 193 THR A C 1
ATOM 1556 O O . THR A 1 193 ? -21.344 -3.889 -13.312 1 86.5 193 THR A O 1
ATOM 1559 N N . THR A 1 194 ? -21 -6.023 -13.312 1 88 19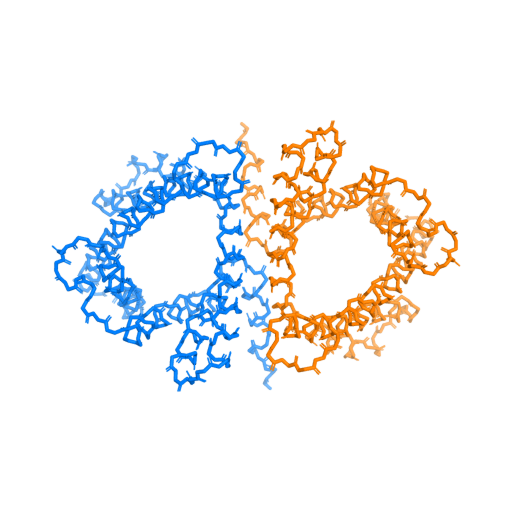4 THR A N 1
ATOM 1560 C CA . THR A 1 194 ? -20.547 -6.004 -11.922 1 88 194 THR A CA 1
ATOM 1561 C C . THR A 1 194 ? -19.25 -5.215 -11.789 1 88 194 THR A C 1
ATOM 1563 O O . THR A 1 194 ? -19.078 -4.441 -10.852 1 88 194 THR A O 1
ATOM 1566 N N . ALA A 1 195 ? -18.406 -5.406 -12.75 1 89 195 ALA A N 1
ATOM 1567 C CA . ALA A 1 195 ? -17.141 -4.699 -12.727 1 89 195 ALA A CA 1
ATOM 1568 C C . ALA A 1 195 ? -17.344 -3.199 -12.93 1 89 195 ALA A C 1
ATOM 1570 O O . ALA A 1 195 ? -16.625 -2.385 -12.336 1 89 195 ALA A O 1
ATOM 1571 N N . ARG A 1 196 ? -18.266 -2.871 -13.695 1 91.06 196 ARG A N 1
ATOM 1572 C CA . ARG A 1 196 ? -18.562 -1.462 -13.93 1 91.06 196 ARG A CA 1
ATOM 1573 C C . ARG A 1 196 ? -19.094 -0.797 -12.656 1 91.06 196 ARG A C 1
ATOM 1575 O O . ARG A 1 196 ? -18.688 0.323 -12.328 1 91.06 196 ARG A O 1
ATOM 1582 N N . LEU A 1 197 ? -19.906 -1.463 -12.031 1 90.25 197 LEU A N 1
ATOM 1583 C CA . LEU A 1 197 ? -20.484 -0.924 -10.805 1 90.25 197 LEU A CA 1
ATOM 1584 C C . LEU A 1 197 ? -19.406 -0.757 -9.727 1 90.25 197 LEU A C 1
ATOM 1586 O O . LEU A 1 197 ? -19.375 0.265 -9.039 1 90.25 197 LEU A O 1
ATOM 1590 N N . SER A 1 198 ? -18.625 -1.678 -9.648 1 90.12 198 SER A N 1
ATOM 1591 C CA . SER A 1 198 ? -17.547 -1.603 -8.656 1 90.12 198 SER A CA 1
ATOM 1592 C C . SER A 1 198 ? -16.531 -0.527 -9.023 1 90.12 198 SER A C 1
ATOM 1594 O O . SER A 1 198 ? -15.945 0.101 -8.141 1 90.12 198 SER A O 1
ATOM 1596 N N . LEU A 1 199 ? -16.375 -0.367 -10.289 1 91.44 199 LEU A N 1
ATOM 1597 C CA . LEU A 1 199 ? -15.508 0.718 -10.734 1 91.44 199 LEU A CA 1
ATOM 1598 C C . LEU A 1 199 ? -16.094 2.074 -10.344 1 91.44 199 LEU A C 1
ATOM 1600 O O . LEU A 1 199 ? -15.359 2.957 -9.891 1 91.44 199 LEU A O 1
ATOM 1604 N N . ILE A 1 200 ? -17.312 2.154 -10.516 1 91.75 200 ILE A N 1
ATOM 1605 C CA . ILE A 1 200 ? -17.984 3.391 -10.125 1 91.75 200 ILE A CA 1
ATOM 1606 C C . ILE A 1 200 ? -17.797 3.633 -8.633 1 91.75 200 ILE A C 1
ATOM 1608 O O . ILE A 1 200 ? -17.469 4.746 -8.211 1 91.75 200 ILE A O 1
ATOM 1612 N N . ALA A 1 201 ? -18.031 2.646 -7.898 1 91.19 201 ALA A N 1
ATOM 1613 C CA . ALA A 1 201 ? -17.844 2.754 -6.453 1 91.19 201 ALA A CA 1
ATOM 1614 C C . ALA A 1 201 ? -16.406 3.158 -6.105 1 91.19 201 ALA A C 1
ATOM 1616 O O . ALA A 1 201 ? -16.188 3.986 -5.219 1 91.19 201 ALA A O 1
ATOM 1617 N N . SER A 1 202 ? -15.492 2.627 -6.844 1 91.12 202 SER A N 1
ATOM 1618 C CA . SER A 1 202 ? -14.086 2.92 -6.59 1 91.12 202 SER A CA 1
ATOM 1619 C C . SER A 1 202 ? -13.75 4.363 -6.945 1 91.12 202 SER A C 1
ATOM 1621 O O . SER A 1 202 ? -13.008 5.031 -6.219 1 91.12 202 SER A O 1
ATOM 1623 N N . ILE A 1 203 ? -14.297 4.805 -7.969 1 91.38 203 ILE A N 1
ATOM 1624 C CA . ILE A 1 203 ? -14.047 6.172 -8.414 1 91.38 203 ILE A CA 1
ATOM 1625 C C . ILE A 1 203 ? -14.664 7.156 -7.426 1 91.38 203 ILE A C 1
ATOM 1627 O O . ILE A 1 203 ? -14.07 8.195 -7.121 1 91.38 203 ILE A O 1
ATOM 1631 N N . ILE A 1 204 ? -15.773 6.824 -6.973 1 89.75 204 ILE A N 1
ATOM 1632 C CA . ILE A 1 204 ? -16.422 7.66 -5.965 1 89.75 204 ILE A CA 1
ATOM 1633 C C . ILE A 1 204 ? -15.555 7.703 -4.703 1 89.75 204 ILE A C 1
ATOM 1635 O O . ILE A 1 204 ? -15.375 8.766 -4.102 1 89.75 204 ILE A O 1
ATOM 1639 N N . GLY A 1 205 ? -15.031 6.57 -4.34 1 88.12 205 GLY A N 1
ATOM 1640 C CA . GLY A 1 205 ? -14.125 6.527 -3.205 1 88.12 205 GLY A CA 1
ATOM 1641 C C . GLY A 1 205 ? -12.883 7.371 -3.404 1 88.12 205 GLY A C 1
ATOM 1642 O O . GLY A 1 205 ? -12.438 8.062 -2.482 1 88.12 205 GLY A O 1
ATOM 1643 N N . LEU A 1 206 ? -12.406 7.312 -4.582 1 87.31 206 LEU A N 1
ATOM 1644 C CA . LEU A 1 206 ? -11.227 8.102 -4.91 1 87.31 206 LEU A CA 1
ATOM 1645 C C . LEU A 1 206 ? -11.547 9.594 -4.895 1 87.31 206 LEU A C 1
ATOM 1647 O O . LEU A 1 206 ? -10.75 10.398 -4.406 1 87.31 206 LEU A O 1
ATOM 1651 N N . TYR A 1 207 ? -12.695 9.867 -5.332 1 86.81 207 TYR A N 1
ATOM 1652 C CA . TYR A 1 207 ? -13.141 11.258 -5.352 1 86.81 207 TYR A CA 1
ATOM 1653 C C . TYR A 1 207 ? -13.266 11.805 -3.936 1 86.81 207 TYR A C 1
ATOM 1655 O O . TYR A 1 207 ? -12.922 12.969 -3.682 1 86.81 207 TYR A O 1
ATOM 1663 N N . LYS A 1 208 ? -13.617 10.984 -3.09 1 86.69 208 LYS A N 1
ATOM 1664 C CA . LYS A 1 208 ? -13.852 11.422 -1.715 1 86.69 208 LYS A CA 1
ATOM 1665 C C . LYS A 1 208 ? -12.539 11.68 -0.989 1 86.69 208 LYS A C 1
ATOM 1667 O O . LYS A 1 208 ? -12.484 12.508 -0.075 1 86.69 208 LYS A O 1
ATOM 1672 N N . VAL A 1 209 ? -11.516 11.039 -1.416 1 83.12 209 VAL A N 1
ATOM 1673 C CA . VAL A 1 209 ? -10.242 11.195 -0.718 1 83.12 209 VAL A CA 1
ATOM 1674 C C . VAL A 1 209 ? -9.391 12.242 -1.429 1 83.12 209 VAL A C 1
ATOM 1676 O O . VAL A 1 209 ? -8.422 12.758 -0.859 1 83.12 209 VAL A O 1
ATOM 1679 N N . PHE A 1 210 ? -9.828 12.617 -2.611 1 83.44 210 PHE A N 1
ATOM 1680 C CA . PHE A 1 210 ? -9.062 13.586 -3.387 1 83.44 210 PHE A CA 1
ATOM 1681 C C . PHE A 1 210 ? -9.352 15.008 -2.912 1 83.44 210 PHE A C 1
ATOM 1683 O O . PHE A 1 210 ? -8.445 15.844 -2.863 1 83.44 210 PHE A O 1
ATOM 1690 N N . MET B 1 1 ? -1.729 8.867 31.484 1 37.03 1 MET B N 1
ATOM 1691 C CA . MET B 1 1 ? -0.738 9.117 30.453 1 37.03 1 MET B CA 1
ATOM 1692 C C . MET B 1 1 ? -1.108 8.391 29.156 1 37.03 1 MET B C 1
ATOM 1694 O O . MET B 1 1 ? -1.192 7.164 29.125 1 37.03 1 MET B O 1
ATOM 1698 N N . GLU B 1 2 ? -2.088 8.672 28.281 1 48.88 2 GLU B N 1
ATOM 1699 C CA . GLU B 1 2 ? -2.848 8.156 27.156 1 48.88 2 GLU B CA 1
ATOM 1700 C C . GLU B 1 2 ? -1.925 7.531 26.109 1 48.88 2 GLU B C 1
ATOM 1702 O O . GLU B 1 2 ? -0.882 8.102 25.781 1 48.88 2 GLU B O 1
ATOM 1707 N N . ASN B 1 3 ? -1.734 6.188 26.016 1 58.81 3 ASN B N 1
ATOM 1708 C CA . ASN B 1 3 ? -0.826 5.336 25.25 1 58.81 3 ASN B CA 1
ATOM 1709 C C . ASN B 1 3 ? -0.619 5.859 23.844 1 58.81 3 ASN B C 1
ATOM 1711 O O . ASN B 1 3 ? -1.503 5.73 22.984 1 58.81 3 ASN B O 1
ATOM 1715 N N . VAL B 1 4 ? 0.239 7.02 23.672 1 74.44 4 VAL B N 1
ATOM 1716 C CA . VAL B 1 4 ? 0.631 7.875 22.562 1 74.44 4 VAL B CA 1
ATOM 1717 C C . VAL B 1 4 ? 1.161 7.016 21.406 1 74.44 4 VAL B C 1
ATOM 1719 O O . VAL B 1 4 ? 1.236 7.473 20.266 1 74.44 4 VAL B O 1
ATOM 1722 N N . THR B 1 5 ? 1.319 5.703 21.75 1 83.56 5 THR B N 1
ATOM 1723 C CA . THR B 1 5 ? 1.996 4.848 20.781 1 83.56 5 THR B CA 1
ATOM 1724 C C . THR B 1 5 ? 1.021 4.367 19.719 1 83.56 5 THR B C 1
ATOM 1726 O O . THR B 1 5 ? 1.332 4.406 18.516 1 83.56 5 THR B O 1
ATOM 1729 N N . LEU B 1 6 ? -0.181 4.168 20.172 1 86.69 6 LEU B N 1
ATOM 1730 C CA . LEU B 1 6 ? -1.133 3.59 19.234 1 86.69 6 LEU B CA 1
ATOM 1731 C C . LEU B 1 6 ? -1.539 4.609 18.172 1 86.69 6 LEU B C 1
ATOM 1733 O O . LEU B 1 6 ? -1.47 4.324 16.969 1 86.69 6 LEU B O 1
ATOM 1737 N N . PRO B 1 7 ? -1.857 5.809 18.578 1 87.56 7 PRO B N 1
ATOM 1738 C CA . PRO B 1 7 ? -2.199 6.801 17.562 1 87.56 7 PRO B CA 1
ATOM 1739 C C . PRO B 1 7 ? -1.041 7.082 16.594 1 87.56 7 PRO B C 1
ATOM 1741 O O . PRO B 1 7 ? -1.264 7.344 15.414 1 87.56 7 PRO B O 1
ATOM 1744 N N . ARG B 1 8 ? 0.091 7.051 17.094 1 89.69 8 ARG B N 1
ATOM 1745 C CA . ARG B 1 8 ? 1.266 7.281 16.25 1 89.69 8 ARG B CA 1
ATOM 1746 C C . ARG B 1 8 ? 1.456 6.145 15.25 1 89.69 8 ARG B C 1
ATOM 1748 O O . ARG B 1 8 ? 1.808 6.383 14.094 1 89.69 8 ARG B O 1
ATOM 1755 N N . ILE B 1 9 ? 1.27 4.953 15.734 1 89.69 9 ILE B N 1
ATOM 1756 C CA . ILE B 1 9 ? 1.372 3.785 14.867 1 89.69 9 ILE B CA 1
ATOM 1757 C C . ILE B 1 9 ? 0.323 3.869 13.758 1 89.69 9 ILE B C 1
ATOM 1759 O O . ILE B 1 9 ? 0.632 3.658 12.586 1 89.69 9 ILE B O 1
ATOM 1763 N N . VAL B 1 10 ? -0.846 4.254 14.148 1 90.69 10 VAL B N 1
ATOM 1764 C CA . VAL B 1 10 ? -1.948 4.328 13.195 1 90.69 10 VAL B CA 1
ATOM 1765 C C . VAL B 1 10 ? -1.671 5.43 12.164 1 90.69 10 VAL B C 1
ATOM 1767 O O . VAL B 1 10 ? -1.904 5.242 10.969 1 90.69 10 VAL B O 1
ATOM 1770 N N . ARG B 1 11 ? -1.159 6.477 12.609 1 90.25 11 ARG B N 1
ATOM 1771 C CA . ARG B 1 11 ? -0.829 7.578 11.711 1 90.25 11 ARG B CA 1
ATOM 1772 C C . ARG B 1 11 ? 0.264 7.176 10.727 1 90.25 11 ARG B C 1
ATOM 1774 O O . ARG B 1 11 ? 0.17 7.465 9.539 1 90.25 11 ARG B O 1
ATOM 1781 N N . THR B 1 12 ? 1.246 6.527 11.219 1 89.75 12 THR B N 1
ATOM 1782 C CA . THR B 1 12 ? 2.359 6.09 10.391 1 89.75 12 THR B CA 1
ATOM 1783 C C . THR B 1 12 ? 1.888 5.078 9.344 1 89.75 12 THR B C 1
ATOM 1785 O O . THR B 1 12 ? 2.264 5.16 8.18 1 89.75 12 THR B O 1
ATOM 1788 N N . LEU B 1 13 ? 0.981 4.258 9.773 1 91.12 13 LEU B N 1
ATOM 1789 C CA . LEU B 1 13 ? 0.529 3.189 8.891 1 91.12 13 LEU B CA 1
ATOM 1790 C C . LEU B 1 13 ? -0.526 3.699 7.914 1 91.12 13 LEU B C 1
ATOM 1792 O O . LEU B 1 13 ? -0.86 3.02 6.941 1 91.12 13 LEU B O 1
ATOM 1796 N N . SER B 1 14 ? -1 4.871 8.141 1 90.12 14 SER B N 1
ATOM 1797 C CA . SER B 1 14 ? -1.959 5.473 7.219 1 90.12 14 SER B CA 1
ATOM 1798 C C . SER B 1 14 ? -1.253 6.137 6.043 1 90.12 14 SER B C 1
ATOM 1800 O O . SER B 1 14 ? -1.886 6.461 5.035 1 90.12 14 SER B O 1
ATOM 1802 N N . THR B 1 15 ? 0.016 6.293 6.18 1 90.62 15 THR B N 1
ATOM 1803 C CA . THR B 1 15 ? 0.823 6.805 5.078 1 90.62 15 THR B CA 1
ATOM 1804 C C . THR B 1 15 ? 1.438 5.66 4.281 1 90.62 15 THR B C 1
ATOM 1806 O O . THR B 1 15 ? 1.674 4.574 4.82 1 90.62 15 THR B O 1
ATOM 1809 N N . TYR B 1 16 ? 1.712 5.914 3.068 1 90.62 16 TYR B N 1
ATOM 1810 C CA . TYR B 1 16 ? 2.279 4.867 2.223 1 90.62 16 TYR B CA 1
ATOM 1811 C C . TYR B 1 16 ? 3.703 4.535 2.648 1 90.62 16 TYR B C 1
ATOM 1813 O O . TYR B 1 16 ? 4.043 3.365 2.834 1 90.62 16 TYR B O 1
ATOM 1821 N N . PRO B 1 17 ? 4.594 5.559 2.863 1 90.94 17 PRO B N 1
ATOM 1822 C CA . PRO B 1 17 ? 5.973 5.215 3.227 1 90.94 17 PRO B CA 1
ATOM 1823 C C . PRO B 1 17 ? 6.059 4.406 4.516 1 90.94 17 PRO B C 1
ATOM 1825 O O . PRO B 1 17 ? 6.867 3.477 4.617 1 90.94 17 PRO B O 1
ATOM 1828 N N . GLY B 1 18 ? 5.289 4.812 5.449 1 91.19 18 GLY B N 1
ATOM 1829 C CA . GLY B 1 18 ? 5.285 4.059 6.695 1 91.19 18 GLY B CA 1
ATOM 1830 C C . GLY B 1 18 ? 4.852 2.617 6.516 1 91.19 18 GLY B C 1
ATOM 1831 O O . GLY B 1 18 ? 5.477 1.703 7.059 1 91.19 18 GLY B O 1
ATOM 1832 N N . ARG B 1 19 ? 3.791 2.443 5.777 1 92.06 19 ARG B N 1
ATOM 1833 C CA . ARG B 1 19 ? 3.283 1.099 5.523 1 92.06 19 ARG B CA 1
ATOM 1834 C C . ARG B 1 19 ? 4.277 0.282 4.703 1 92.06 19 ARG B C 1
ATOM 1836 O O . ARG B 1 19 ? 4.473 -0.908 4.961 1 92.06 19 ARG B O 1
ATOM 1843 N N . ASP B 1 20 ? 4.848 0.88 3.783 1 93.12 20 ASP B N 1
ATOM 1844 C CA . ASP B 1 20 ? 5.816 0.196 2.932 1 93.12 20 ASP B CA 1
ATOM 1845 C C . ASP B 1 20 ? 7.016 -0.287 3.742 1 93.12 20 ASP B C 1
ATOM 1847 O O . ASP B 1 20 ? 7.488 -1.41 3.555 1 93.12 20 ASP B O 1
ATOM 1851 N N . LYS B 1 21 ? 7.535 0.552 4.629 1 93.31 21 LYS B N 1
ATOM 1852 C CA . LYS B 1 21 ? 8.688 0.177 5.438 1 93.31 21 LYS B CA 1
ATOM 1853 C C . LYS B 1 21 ? 8.344 -0.957 6.398 1 93.31 21 LYS B C 1
ATOM 1855 O O . LYS B 1 21 ? 9.188 -1.802 6.699 1 93.31 21 LYS B O 1
ATOM 1860 N N . LEU B 1 22 ? 7.156 -0.922 6.836 1 93 22 LEU B N 1
ATOM 1861 C CA . LEU B 1 22 ? 6.73 -2.014 7.703 1 93 22 LEU B CA 1
ATOM 1862 C C . LEU B 1 22 ? 6.648 -3.324 6.926 1 93 22 LEU B C 1
ATOM 1864 O O . LEU B 1 22 ? 7.09 -4.367 7.414 1 93 22 LEU B O 1
ATOM 1868 N N . VAL B 1 23 ? 6.043 -3.221 5.77 1 94.44 23 VAL B N 1
ATOM 1869 C CA . VAL B 1 23 ? 5.926 -4.41 4.93 1 94.44 23 VAL B CA 1
ATOM 1870 C C . VAL B 1 23 ? 7.316 -4.93 4.57 1 94.44 23 VAL B C 1
ATOM 1872 O O . VAL B 1 23 ? 7.555 -6.137 4.582 1 94.44 23 VAL B O 1
ATOM 1875 N N . ARG B 1 24 ? 8.203 -3.998 4.293 1 94.44 24 ARG B N 1
ATOM 1876 C CA . ARG B 1 24 ? 9.578 -4.379 3.984 1 94.44 24 ARG B CA 1
ATOM 1877 C C . ARG B 1 24 ? 10.242 -5.062 5.176 1 94.44 24 ARG B C 1
ATOM 1879 O O . ARG B 1 24 ? 10.961 -6.051 5.012 1 94.44 24 ARG B O 1
ATOM 1886 N N . SER B 1 25 ? 10.031 -4.562 6.309 1 94.06 25 SER B N 1
ATOM 1887 C CA . SER B 1 25 ? 10.578 -5.164 7.52 1 94.06 25 SER B CA 1
ATOM 1888 C C . SER B 1 25 ? 10.031 -6.57 7.738 1 94.06 25 SER B C 1
ATOM 1890 O O . SER B 1 25 ? 10.773 -7.484 8.109 1 94.06 25 SER B O 1
ATOM 1892 N N . LEU B 1 26 ? 8.789 -6.723 7.488 1 93.44 26 LEU B N 1
ATOM 1893 C CA . LEU B 1 26 ? 8.164 -8.031 7.641 1 93.44 26 LEU B CA 1
ATOM 1894 C C . LEU B 1 26 ? 8.703 -9.016 6.609 1 93.44 26 LEU B C 1
ATOM 1896 O O . LEU B 1 26 ? 8.883 -10.203 6.91 1 93.44 26 LEU B O 1
ATOM 1900 N N . TYR B 1 27 ? 8.93 -8.484 5.453 1 94.25 27 TYR B N 1
ATOM 1901 C CA . TYR B 1 27 ? 9.508 -9.312 4.402 1 94.25 27 TYR B CA 1
ATOM 1902 C C . TYR B 1 27 ? 10.828 -9.93 4.855 1 94.25 27 TYR B C 1
ATOM 1904 O O . TYR B 1 27 ? 10.992 -11.148 4.82 1 94.25 27 TYR B O 1
ATOM 1912 N N . PHE B 1 28 ? 11.656 -9.141 5.367 1 94 28 PHE B N 1
ATOM 1913 C CA . PHE B 1 28 ? 12.984 -9.625 5.734 1 94 28 PHE B CA 1
ATOM 1914 C C . PHE B 1 28 ? 12.922 -10.453 7.008 1 94 28 PHE B C 1
ATOM 1916 O O . PHE B 1 28 ? 13.703 -11.398 7.18 1 94 28 PHE B O 1
ATOM 1923 N N . SER B 1 29 ? 12.078 -10.133 7.883 1 93.56 29 SER B N 1
ATOM 1924 C CA . SER B 1 29 ? 11.891 -10.969 9.062 1 93.56 29 SER B CA 1
ATOM 1925 C C . SER B 1 29 ? 11.445 -12.375 8.68 1 93.56 29 SER B C 1
ATOM 1927 O O . SER B 1 29 ? 11.898 -13.359 9.266 1 93.56 29 SER B O 1
ATOM 1929 N N . LEU B 1 30 ? 10.555 -12.43 7.699 1 93.19 30 LEU B N 1
ATOM 1930 C CA . LEU B 1 30 ? 10.07 -13.719 7.23 1 93.19 30 LEU B CA 1
ATOM 1931 C C . LEU B 1 30 ? 11.18 -14.492 6.523 1 93.19 30 LEU B C 1
ATOM 1933 O O . LEU B 1 30 ? 11.273 -15.719 6.656 1 93.19 30 LEU B O 1
ATOM 1937 N N . VAL B 1 31 ? 11.969 -13.766 5.789 1 92.75 31 VAL B N 1
ATOM 1938 C CA . VAL B 1 31 ? 13.086 -14.398 5.105 1 92.75 31 VAL B CA 1
ATOM 1939 C C . VAL B 1 31 ? 14.047 -15 6.133 1 92.75 31 VAL B C 1
ATOM 1941 O O . VAL B 1 31 ? 14.523 -16.125 5.965 1 92.75 31 VAL B O 1
ATOM 1944 N N . LEU B 1 32 ? 14.297 -14.297 7.176 1 93 32 LEU B N 1
ATOM 1945 C CA . LEU B 1 32 ? 15.188 -14.773 8.227 1 93 32 LEU B CA 1
ATOM 1946 C C . LEU B 1 32 ? 14.578 -15.969 8.961 1 93 32 LEU B C 1
ATOM 1948 O O . LEU B 1 32 ? 15.289 -16.922 9.289 1 93 32 LEU B O 1
ATOM 1952 N N . LEU B 1 33 ? 13.305 -15.859 9.188 1 92.44 33 LEU B N 1
ATOM 1953 C CA . LEU B 1 33 ? 12.625 -16.969 9.828 1 92.44 33 LEU B CA 1
ATOM 1954 C C . LEU B 1 33 ? 12.633 -18.219 8.938 1 92.44 33 LEU B C 1
ATOM 1956 O O . LEU B 1 33 ? 12.781 -19.328 9.422 1 92.44 33 LEU B O 1
ATOM 1960 N N . ALA B 1 34 ? 12.406 -17.969 7.664 1 91.88 34 ALA B N 1
ATOM 1961 C CA . ALA B 1 34 ? 12.43 -19.062 6.707 1 91.88 34 ALA B CA 1
ATOM 1962 C C . ALA B 1 34 ? 13.789 -19.75 6.684 1 91.88 34 ALA B C 1
ATOM 1964 O O . ALA B 1 34 ? 13.883 -20.969 6.496 1 91.88 34 ALA B O 1
ATOM 1965 N N . ASP B 1 35 ? 14.812 -18.984 6.836 1 90.06 35 ASP B N 1
ATOM 1966 C CA . ASP B 1 35 ? 16.172 -19.516 6.84 1 90.06 35 ASP B CA 1
ATOM 1967 C C . ASP B 1 35 ? 16.422 -20.359 8.094 1 90.06 35 ASP B C 1
ATOM 1969 O O . ASP B 1 35 ? 17.219 -21.297 8.062 1 90.06 35 ASP B O 1
ATOM 1973 N N . LYS B 1 36 ? 15.773 -20 9.125 1 91 36 LYS B N 1
ATOM 1974 C CA . LYS B 1 36 ? 15.969 -20.688 10.398 1 91 36 LYS B CA 1
ATOM 1975 C C . LYS B 1 36 ? 15.211 -22.016 10.43 1 91 36 LYS B C 1
ATOM 1977 O O . LYS B 1 36 ? 15.625 -22.953 11.109 1 91 36 LYS B O 1
ATOM 1982 N N . VAL B 1 37 ? 14.148 -21.906 9.68 1 87.88 37 VAL B N 1
ATOM 1983 C CA . VAL B 1 37 ? 13.312 -23.109 9.688 1 87.88 37 VAL B CA 1
ATOM 1984 C C . VAL B 1 37 ? 13.602 -23.938 8.445 1 87.88 37 VAL B C 1
ATOM 1986 O O . VAL B 1 37 ? 14.102 -23.422 7.445 1 87.88 37 VAL B O 1
ATOM 1989 N N . ASN B 1 38 ? 13.523 -25.297 8.555 1 84.31 38 ASN B N 1
ATOM 1990 C CA . ASN B 1 38 ? 13.789 -26.172 7.418 1 84.31 38 ASN B CA 1
ATOM 1991 C C . ASN B 1 38 ? 12.531 -26.891 6.945 1 84.31 38 ASN B C 1
ATOM 1993 O O . ASN B 1 38 ? 11.492 -26.828 7.605 1 84.31 38 ASN B O 1
ATOM 1997 N N . GLY B 1 39 ? 12.609 -27.234 5.598 1 88.56 39 GLY B N 1
ATOM 1998 C CA . GLY B 1 39 ? 11.562 -28.094 5.07 1 88.56 39 GLY B CA 1
ATOM 1999 C C . GLY B 1 39 ? 10.398 -27.328 4.477 1 88.56 39 GLY B C 1
ATOM 2000 O O . GLY B 1 39 ? 10.594 -26.297 3.816 1 88.56 39 GLY B O 1
ATOM 2001 N N . LYS B 1 40 ? 9.219 -27.875 4.66 1 90 40 LYS B N 1
ATOM 2002 C CA . LYS B 1 40 ? 7.992 -27.359 4.055 1 90 40 LYS B CA 1
ATOM 2003 C C . LYS B 1 40 ? 7.613 -26.016 4.652 1 90 40 LYS B C 1
ATOM 2005 O O . LYS B 1 40 ? 7.145 -25.125 3.939 1 90 40 LYS B O 1
ATOM 2010 N N . THR B 1 41 ? 7.879 -25.844 5.883 1 90.5 41 THR B N 1
ATOM 2011 C CA . THR B 1 41 ? 7.551 -24.578 6.555 1 90.5 41 THR B CA 1
ATOM 2012 C C . THR B 1 41 ? 8.375 -23.438 5.988 1 90.5 41 THR B C 1
ATOM 2014 O O . THR B 1 41 ? 7.871 -22.328 5.82 1 90.5 41 THR B O 1
ATOM 2017 N N . SER B 1 42 ? 9.594 -23.703 5.707 1 92 42 SER B N 1
ATOM 2018 C CA . SER B 1 42 ? 10.461 -22.703 5.109 1 92 42 SER B CA 1
ATOM 2019 C C . SER B 1 42 ? 9.93 -22.25 3.748 1 92 42 SER B C 1
ATOM 2021 O O . SER B 1 42 ? 9.922 -21.062 3.436 1 92 42 SER B O 1
ATOM 2023 N N . GLU B 1 43 ? 9.516 -23.156 3.057 1 91.94 43 GLU B N 1
ATOM 2024 C CA . GLU B 1 43 ? 8.984 -22.859 1.729 1 91.94 43 GLU B CA 1
ATOM 2025 C C . GLU B 1 43 ? 7.715 -22.016 1.814 1 91.94 43 GLU B C 1
ATOM 2027 O O . GLU B 1 43 ? 7.539 -21.078 1.042 1 91.94 43 GLU B O 1
ATOM 2032 N N . HIS B 1 44 ? 6.914 -22.375 2.736 1 92.69 44 HIS B N 1
ATOM 2033 C CA . HIS B 1 44 ? 5.672 -21.625 2.912 1 92.69 44 HIS B CA 1
ATOM 2034 C C . HIS B 1 44 ? 5.945 -20.203 3.385 1 92.69 44 HIS B C 1
ATOM 2036 O O . HIS B 1 44 ? 5.273 -19.266 2.953 1 92.69 44 HIS B O 1
ATOM 2042 N N . LEU B 1 45 ? 6.891 -20.078 4.211 1 92.56 45 LEU B N 1
ATOM 2043 C CA . LEU B 1 45 ? 7.277 -18.75 4.68 1 92.56 45 LEU B CA 1
ATOM 2044 C C . LEU B 1 45 ? 7.832 -17.906 3.533 1 92.56 45 LEU B C 1
ATOM 2046 O O . LEU B 1 45 ? 7.551 -16.719 3.447 1 92.56 45 LEU B O 1
ATOM 2050 N N . MET B 1 46 ? 8.523 -18.547 2.711 1 92 46 MET B N 1
ATOM 2051 C CA . MET B 1 46 ? 9.109 -17.844 1.578 1 92 46 MET B CA 1
ATOM 2052 C C . MET B 1 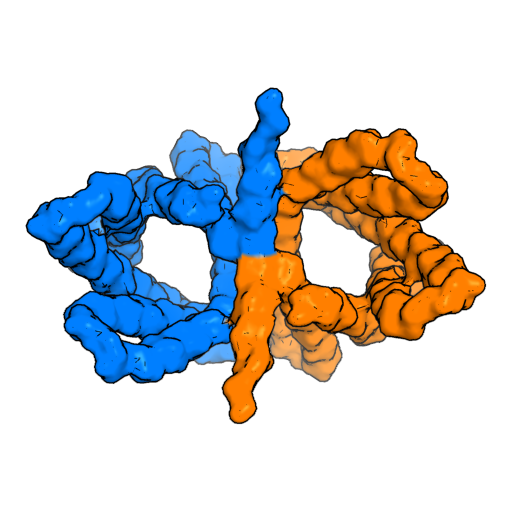46 ? 8.031 -17.422 0.586 1 92 46 MET B C 1
ATOM 2054 O O . MET B 1 46 ? 8.133 -16.359 -0.039 1 92 46 MET B O 1
ATOM 2058 N N . ILE B 1 47 ? 7.035 -18.219 0.504 1 91.19 47 ILE B N 1
ATOM 2059 C CA . ILE B 1 47 ? 5.91 -17.875 -0.354 1 91.19 47 ILE B CA 1
ATOM 2060 C C . ILE B 1 47 ? 5.23 -16.609 0.172 1 91.19 47 ILE B C 1
ATOM 2062 O O . ILE B 1 47 ? 4.918 -15.703 -0.599 1 91.19 47 ILE B O 1
ATOM 2066 N N . LEU B 1 48 ? 5.094 -16.594 1.448 1 92 48 LEU B N 1
ATOM 2067 C CA . LEU B 1 48 ? 4.504 -15.414 2.074 1 92 48 LEU B CA 1
ATOM 2068 C C . LEU B 1 48 ? 5.398 -14.188 1.88 1 92 48 LEU B C 1
ATOM 2070 O O . LEU B 1 48 ? 4.91 -13.109 1.548 1 92 48 LEU B O 1
ATOM 2074 N N . ALA B 1 49 ? 6.633 -14.398 2.006 1 93.12 49 ALA B N 1
ATOM 2075 C CA . ALA B 1 49 ? 7.586 -13.305 1.831 1 93.12 49 ALA B CA 1
ATOM 2076 C C . ALA B 1 49 ? 7.559 -12.773 0.4 1 93.12 49 ALA B C 1
ATOM 2078 O O . ALA B 1 49 ? 7.566 -11.562 0.18 1 93.12 49 ALA B O 1
ATOM 2079 N N . LYS B 1 50 ? 7.449 -13.641 -0.483 1 92 50 LYS B N 1
ATOM 2080 C CA . LYS B 1 50 ? 7.414 -13.25 -1.889 1 92 50 LYS B CA 1
ATOM 2081 C C . LYS B 1 50 ? 6.152 -12.445 -2.201 1 92 50 LYS B C 1
ATOM 2083 O O . LYS B 1 50 ? 6.184 -11.523 -3.021 1 92 50 LYS B O 1
ATOM 2088 N N . GLN B 1 51 ? 5.074 -12.758 -1.555 1 92.44 51 GLN B N 1
ATOM 2089 C CA . GLN B 1 51 ? 3.834 -12.016 -1.736 1 92.44 51 GLN B CA 1
ATOM 2090 C C . GLN B 1 51 ? 3.971 -10.586 -1.21 1 92.44 51 GLN B C 1
ATOM 2092 O O . GLN B 1 51 ? 3.469 -9.641 -1.822 1 92.44 51 GLN B O 1
ATOM 2097 N N . LEU B 1 52 ? 4.652 -10.531 -0.121 1 93.69 52 LEU B N 1
ATOM 2098 C CA . LEU B 1 52 ? 4.883 -9.211 0.451 1 93.69 52 LEU B CA 1
ATOM 2099 C C . LEU B 1 52 ? 5.742 -8.359 -0.475 1 93.69 52 LEU B C 1
ATOM 2101 O O . LEU B 1 52 ? 5.453 -7.18 -0.688 1 93.69 52 LEU B O 1
ATOM 2105 N N . SER B 1 53 ? 6.715 -8.953 -0.988 1 93.31 53 SER B N 1
ATOM 2106 C CA . SER B 1 53 ? 7.617 -8.234 -1.887 1 93.31 53 SER B CA 1
ATOM 2107 C C . SER B 1 53 ? 6.898 -7.809 -3.162 1 93.31 53 SER B C 1
ATOM 2109 O O . SER B 1 53 ? 7.105 -6.699 -3.656 1 93.31 53 SER B O 1
ATOM 2111 N N . ALA B 1 54 ? 6.094 -8.68 -3.674 1 92 54 ALA B N 1
ATOM 2112 C CA . ALA B 1 54 ? 5.32 -8.367 -4.875 1 92 54 ALA B CA 1
ATOM 2113 C C . ALA B 1 54 ? 4.344 -7.223 -4.613 1 92 54 ALA B C 1
ATOM 2115 O O . ALA B 1 54 ? 4.172 -6.34 -5.457 1 92 54 ALA B O 1
ATOM 2116 N N . ALA B 1 55 ? 3.721 -7.312 -3.48 1 93.5 55 ALA B N 1
ATOM 2117 C CA . ALA B 1 55 ? 2.783 -6.254 -3.113 1 93.5 55 ALA B CA 1
ATOM 2118 C C . ALA B 1 55 ? 3.49 -4.902 -3.016 1 93.5 55 ALA B C 1
ATOM 2120 O O . ALA B 1 55 ? 2.963 -3.885 -3.467 1 93.5 55 ALA B O 1
ATOM 2121 N N . ARG B 1 56 ? 4.633 -4.91 -2.471 1 93.38 56 ARG B N 1
ATOM 2122 C CA . ARG B 1 56 ? 5.41 -3.682 -2.355 1 93.38 56 ARG B CA 1
ATOM 2123 C C . ARG B 1 56 ? 5.758 -3.121 -3.73 1 93.38 56 ARG B C 1
ATOM 2125 O O . ARG B 1 56 ? 5.688 -1.91 -3.949 1 93.38 56 ARG B O 1
ATOM 2132 N N . MET B 1 57 ? 6.164 -3.994 -4.574 1 93.44 57 MET B N 1
ATOM 2133 C CA . MET B 1 57 ? 6.539 -3.568 -5.918 1 93.44 57 MET B CA 1
ATOM 2134 C C . MET B 1 57 ? 5.363 -2.908 -6.629 1 93.44 57 MET B C 1
ATOM 2136 O O . MET B 1 57 ? 5.523 -1.861 -7.262 1 93.44 57 MET B O 1
ATOM 2140 N N . ILE B 1 58 ? 4.23 -3.426 -6.469 1 92.94 58 ILE B N 1
ATOM 2141 C CA . ILE B 1 58 ? 3.039 -2.918 -7.141 1 92.94 58 ILE B CA 1
ATOM 2142 C C . ILE B 1 58 ? 2.682 -1.541 -6.582 1 92.94 58 ILE B C 1
ATOM 2144 O O . ILE B 1 58 ? 2.453 -0.597 -7.344 1 92.94 58 ILE B O 1
ATOM 2148 N N . PHE B 1 59 ? 2.684 -1.447 -5.273 1 92.75 59 PHE B N 1
ATOM 2149 C CA . PHE B 1 59 ? 2.322 -0.176 -4.656 1 92.75 59 PHE B CA 1
ATOM 2150 C C . PHE B 1 59 ? 3.381 0.884 -4.941 1 92.75 59 PHE B C 1
ATOM 2152 O O . PHE B 1 59 ? 3.07 2.076 -5.004 1 92.75 59 PHE B O 1
ATOM 2159 N N . ARG B 1 60 ? 4.551 0.42 -5.098 1 93 60 ARG B N 1
ATOM 2160 C CA . ARG B 1 60 ? 5.637 1.351 -5.391 1 93 60 ARG B CA 1
ATOM 2161 C C . ARG B 1 60 ? 5.453 1.996 -6.758 1 93 60 ARG B C 1
ATOM 2163 O O . ARG B 1 60 ? 5.98 3.08 -7.016 1 93 60 ARG B O 1
ATOM 2170 N N . GLN B 1 61 ? 4.742 1.381 -7.633 1 91.94 61 GLN B N 1
ATOM 2171 C CA . GLN B 1 61 ? 4.559 1.895 -8.984 1 91.94 61 GLN B CA 1
ATOM 2172 C C . GLN B 1 61 ? 3.717 3.168 -8.977 1 91.94 61 GLN B C 1
ATOM 2174 O O . GLN B 1 61 ? 3.773 3.961 -9.922 1 91.94 61 GLN B O 1
ATOM 2179 N N . PHE B 1 62 ? 3.066 3.406 -7.941 1 90.62 62 PHE B N 1
ATOM 2180 C CA . PHE B 1 62 ? 2.197 4.574 -7.887 1 90.62 62 PHE B CA 1
ATOM 2181 C C . PHE B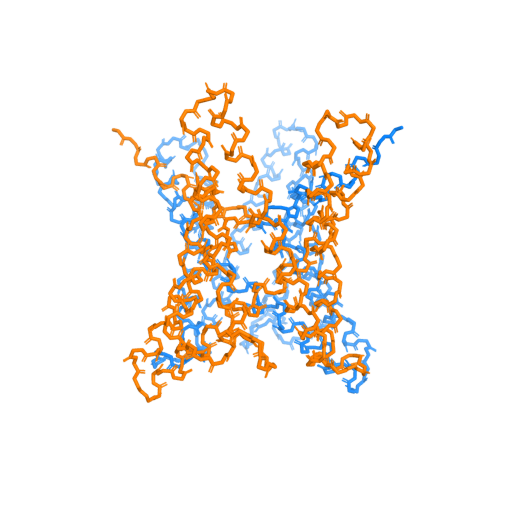 1 62 ? 2.936 5.773 -7.305 1 90.62 62 PHE B C 1
ATOM 2183 O O . PHE B 1 62 ? 2.326 6.805 -7.016 1 90.62 62 PHE B O 1
ATOM 2190 N N . ASN B 1 63 ? 4.219 5.559 -7.164 1 89.88 63 ASN B N 1
ATOM 2191 C CA . ASN B 1 63 ? 5.078 6.668 -6.754 1 89.88 63 ASN B CA 1
ATOM 2192 C C . ASN B 1 63 ? 5.539 7.492 -7.953 1 89.88 63 ASN B C 1
ATOM 2194 O O . ASN B 1 63 ? 6.199 8.523 -7.789 1 89.88 63 ASN B O 1
ATOM 2198 N N . HIS B 1 64 ? 5.172 7.082 -9.062 1 89.88 64 HIS B N 1
ATOM 2199 C CA . HIS B 1 64 ? 5.648 7.75 -10.273 1 89.88 64 HIS B CA 1
ATOM 2200 C C . HIS B 1 64 ? 5.242 9.219 -10.289 1 89.88 64 HIS B C 1
ATOM 2202 O O . HIS B 1 64 ? 6.027 10.078 -10.68 1 89.88 64 HIS B O 1
ATOM 2208 N N . PHE B 1 65 ? 4.086 9.477 -9.867 1 88.81 65 PHE B N 1
ATOM 2209 C CA . PHE B 1 65 ? 3.617 10.859 -9.844 1 88.81 65 PHE B CA 1
ATOM 2210 C C . PHE B 1 65 ? 4.43 11.695 -8.867 1 88.81 65 PHE B C 1
ATOM 2212 O O . PHE B 1 65 ? 4.777 12.836 -9.156 1 88.81 65 PHE B O 1
ATOM 2219 N N . GLY B 1 66 ? 4.672 11.094 -7.789 1 89.44 66 GLY B N 1
ATOM 2220 C CA . GLY B 1 66 ? 5.484 11.789 -6.801 1 89.44 66 GLY B CA 1
ATOM 2221 C C . GLY B 1 66 ? 6.914 12.016 -7.254 1 89.44 66 GLY B C 1
ATOM 2222 O O . GLY B 1 66 ? 7.484 13.078 -7.008 1 89.44 66 GLY B O 1
ATOM 2223 N N . MET B 1 67 ? 7.406 11.055 -7.91 1 91 67 MET B N 1
ATOM 2224 C CA . MET B 1 67 ? 8.773 11.188 -8.414 1 91 67 MET B CA 1
ATOM 2225 C C . MET B 1 67 ? 8.844 12.234 -9.516 1 91 67 MET B C 1
ATOM 2227 O O . MET B 1 67 ? 9.82 12.984 -9.602 1 91 67 MET B O 1
ATOM 2231 N N . TYR B 1 68 ? 7.875 12.172 -10.32 1 91.5 68 TYR B N 1
ATOM 2232 C CA . TYR B 1 68 ? 7.812 13.18 -11.375 1 91.5 68 TYR B CA 1
ATOM 2233 C C . TYR B 1 68 ? 7.781 14.586 -10.781 1 91.5 68 TYR B C 1
ATOM 2235 O O . TYR B 1 68 ? 8.531 15.469 -11.219 1 91.5 68 TYR B O 1
ATOM 2243 N N . LYS B 1 69 ? 6.941 14.82 -9.859 1 90.88 69 LYS B N 1
ATOM 2244 C CA . LYS B 1 69 ? 6.871 16.125 -9.195 1 90.88 69 LYS B CA 1
ATOM 2245 C C . LYS B 1 69 ? 8.203 16.469 -8.539 1 90.88 69 LYS B C 1
ATOM 2247 O O . LYS B 1 69 ? 8.633 17.625 -8.594 1 90.88 69 LYS B O 1
ATOM 2252 N N . ALA B 1 70 ? 8.781 15.531 -7.934 1 89.69 70 ALA B N 1
ATOM 2253 C CA . ALA B 1 70 ? 10.062 15.766 -7.266 1 89.69 70 ALA B CA 1
ATOM 2254 C C . ALA B 1 70 ? 11.133 16.188 -8.266 1 89.69 70 ALA B C 1
ATOM 2256 O O . ALA B 1 70 ? 11.953 17.062 -7.973 1 89.69 70 ALA B O 1
ATOM 2257 N N . CYS B 1 71 ? 11.117 15.594 -9.391 1 89.81 71 CYS B N 1
ATOM 2258 C CA . CYS B 1 71 ? 12.062 15.969 -10.438 1 89.81 71 CYS B CA 1
ATOM 2259 C C . CYS B 1 71 ? 11.828 17.406 -10.898 1 89.81 71 CYS B C 1
ATOM 2261 O O . CYS B 1 71 ? 12.773 18.172 -11.07 1 89.81 71 CYS B O 1
ATOM 2263 N N . LEU B 1 72 ? 10.555 17.719 -11.047 1 89.94 72 LEU B N 1
ATOM 2264 C CA . LEU B 1 72 ? 10.219 19.062 -11.484 1 89.94 72 LEU B CA 1
ATOM 2265 C C . LEU B 1 72 ? 10.633 20.094 -10.438 1 89.94 72 LEU B C 1
ATOM 2267 O O . LEU B 1 72 ? 11.211 21.125 -10.773 1 89.94 72 LEU B O 1
ATOM 2271 N N . ASP B 1 73 ? 10.344 19.797 -9.227 1 89.5 73 ASP B N 1
ATOM 2272 C CA . ASP B 1 73 ? 10.695 20.703 -8.141 1 89.5 73 ASP B CA 1
ATOM 2273 C C . ASP B 1 73 ? 12.203 20.875 -8.039 1 89.5 73 ASP B C 1
ATOM 2275 O O . ASP B 1 73 ? 12.688 21.984 -7.754 1 89.5 73 ASP B O 1
ATOM 2279 N N . THR B 1 74 ? 12.898 19.797 -8.195 1 87.38 74 THR B N 1
ATOM 2280 C CA . THR B 1 74 ? 14.359 19.844 -8.133 1 87.38 74 THR B CA 1
ATOM 2281 C C . THR B 1 74 ? 14.922 20.688 -9.258 1 87.38 74 THR B C 1
ATOM 2283 O O . THR B 1 74 ? 15.867 21.469 -9.047 1 87.38 74 THR B O 1
ATOM 2286 N N . TRP B 1 75 ? 14.344 20.547 -10.359 1 86.88 75 TRP B N 1
ATOM 2287 C CA . TRP B 1 75 ? 14.797 21.328 -11.508 1 86.88 75 TRP B CA 1
ATOM 2288 C C . TRP B 1 75 ? 14.562 22.828 -11.266 1 86.88 75 TRP B C 1
ATOM 2290 O O . TRP B 1 75 ? 15.422 23.641 -11.578 1 86.88 75 TRP B O 1
ATOM 2300 N N . LYS B 1 76 ? 13.523 23.172 -10.633 1 88.56 76 LYS B N 1
ATOM 2301 C CA . LYS B 1 76 ? 13.172 24.562 -10.367 1 88.56 76 LYS B CA 1
ATOM 2302 C C . LYS B 1 76 ? 14.102 25.172 -9.312 1 88.56 76 LYS B C 1
ATOM 2304 O O . LYS B 1 76 ? 14.367 26.375 -9.328 1 88.56 76 LYS B O 1
ATOM 2309 N N . SER B 1 77 ? 14.555 24.297 -8.531 1 88.12 77 SER B N 1
ATOM 2310 C CA . SER B 1 77 ? 15.328 24.797 -7.398 1 88.12 77 SER B CA 1
ATOM 2311 C C . SER B 1 77 ? 16.812 24.797 -7.707 1 88.12 77 SER B C 1
ATOM 2313 O O . SER B 1 77 ? 17.641 25.141 -6.848 1 88.12 77 SER B O 1
ATOM 2315 N N . ILE B 1 78 ? 17.219 24.484 -8.906 1 85.56 78 ILE B N 1
ATOM 2316 C CA . ILE B 1 78 ? 18.625 24.328 -9.273 1 85.56 78 ILE B CA 1
ATOM 2317 C C . ILE B 1 78 ? 19.344 25.656 -9.062 1 85.56 78 ILE B C 1
ATOM 2319 O O . ILE B 1 78 ? 20.484 25.672 -8.562 1 85.56 78 ILE B O 1
ATOM 2323 N N . TYR B 1 79 ? 18.719 26.797 -9.297 1 86.44 79 TYR B N 1
ATOM 2324 C CA . TYR B 1 79 ? 19.375 28.094 -9.258 1 86.44 79 TYR B CA 1
ATOM 2325 C C . TYR B 1 79 ? 19.375 28.672 -7.852 1 86.44 79 TYR B C 1
ATOM 2327 O O . TYR B 1 79 ? 20.141 29.578 -7.543 1 86.44 79 TYR B O 1
ATOM 2335 N N . GLU B 1 80 ? 18.609 28.062 -7.008 1 87.38 80 GLU B N 1
ATOM 2336 C CA . GLU B 1 80 ? 18.484 28.578 -5.652 1 87.38 80 GLU B CA 1
ATOM 2337 C C . GLU B 1 80 ? 19.359 27.797 -4.676 1 87.38 80 GLU B C 1
ATOM 2339 O O . GLU B 1 80 ? 19.469 28.172 -3.506 1 87.38 80 GLU B O 1
ATOM 2344 N N . ALA B 1 81 ? 20.031 26.812 -5.18 1 83.12 81 ALA B N 1
ATOM 2345 C CA . ALA B 1 81 ? 20.75 25.922 -4.262 1 83.12 81 ALA B CA 1
ATOM 2346 C C . ALA B 1 81 ? 22.031 26.562 -3.762 1 83.12 81 ALA B C 1
ATOM 2348 O O . ALA B 1 81 ? 22.844 27.047 -4.559 1 83.12 81 ALA B O 1
ATOM 2349 N N . LYS B 1 82 ? 22.141 26.75 -2.496 1 84.31 82 LYS B N 1
ATOM 2350 C CA . LYS B 1 82 ? 23.328 27.312 -1.877 1 84.31 82 LYS B CA 1
ATOM 2351 C C . LYS B 1 82 ? 24.516 26.344 -1.956 1 84.31 82 LYS B C 1
ATOM 2353 O O . LYS B 1 82 ? 25.625 26.734 -2.311 1 84.31 82 LYS B O 1
ATOM 2358 N N . ASP B 1 83 ? 24.266 25.109 -1.667 1 89.62 83 ASP B N 1
ATOM 2359 C CA . ASP B 1 83 ? 25.25 24.047 -1.791 1 89.62 83 ASP B CA 1
ATOM 2360 C C . ASP B 1 83 ? 25 23.219 -3.047 1 89.62 83 ASP B C 1
ATOM 2362 O O . ASP B 1 83 ? 24.172 22.297 -3.041 1 89.62 83 ASP B O 1
ATOM 2366 N N . LYS B 1 84 ? 25.75 23.484 -4.02 1 90.19 84 LYS B N 1
ATOM 2367 C CA . LYS B 1 84 ? 25.531 22.859 -5.32 1 90.19 84 LYS B CA 1
ATOM 2368 C C . LYS B 1 84 ? 25.828 21.359 -5.27 1 90.19 84 LYS B C 1
ATOM 2370 O O . LYS B 1 84 ? 25.156 20.562 -5.922 1 90.19 84 LYS B O 1
ATOM 2375 N N . THR B 1 85 ? 26.797 21.031 -4.535 1 90.75 85 THR B N 1
ATOM 2376 C CA . THR B 1 85 ? 27.156 19.625 -4.453 1 90.75 85 THR B CA 1
ATOM 2377 C C . THR B 1 85 ? 26.031 18.812 -3.826 1 90.75 85 THR B C 1
ATOM 2379 O O . THR B 1 85 ? 25.656 17.75 -4.344 1 90.75 85 THR B O 1
ATOM 2382 N N . ASP B 1 86 ? 25.516 19.297 -2.805 1 90.12 86 ASP B N 1
ATOM 2383 C CA . ASP B 1 86 ? 24.406 18.609 -2.141 1 90.12 86 ASP B CA 1
ATOM 2384 C C . ASP B 1 86 ? 23.172 18.547 -3.039 1 90.12 86 ASP B C 1
ATOM 2386 O O . ASP B 1 86 ? 22.453 17.562 -3.049 1 90.12 86 ASP B O 1
ATOM 2390 N N . PHE B 1 87 ? 23.078 19.594 -3.635 1 90.81 87 PHE B N 1
ATOM 2391 C CA . PHE B 1 87 ? 21.938 19.672 -4.551 1 90.81 87 PHE B CA 1
ATOM 2392 C C . PHE B 1 87 ? 22.062 18.625 -5.648 1 90.81 87 PHE B C 1
ATOM 2394 O O . PHE B 1 87 ? 21.094 17.906 -5.934 1 90.81 87 PHE B O 1
ATOM 2401 N N . PHE B 1 88 ? 23.188 18.531 -6.188 1 91.44 88 PHE B N 1
ATOM 2402 C CA . PHE B 1 88 ? 23.375 17.594 -7.293 1 91.44 88 PHE B CA 1
ATOM 2403 C C . PHE B 1 88 ? 23.297 16.156 -6.809 1 91.44 88 PHE B C 1
ATOM 2405 O O . PHE B 1 88 ? 22.797 15.273 -7.523 1 91.44 88 PHE B O 1
ATOM 2412 N N . LEU B 1 89 ? 23.734 15.938 -5.676 1 92.38 89 LEU B N 1
ATOM 2413 C CA . LEU B 1 89 ? 23.609 14.602 -5.109 1 92.38 89 LEU B CA 1
ATOM 2414 C C . LEU B 1 89 ? 22.141 14.242 -4.863 1 92.38 89 LEU B C 1
ATOM 2416 O O . LEU B 1 89 ? 21.703 13.148 -5.215 1 92.38 89 LEU B O 1
ATOM 2420 N N . GLY B 1 90 ? 21.438 15.125 -4.359 1 91.31 90 GLY B N 1
ATOM 2421 C CA . GLY B 1 90 ? 20.016 14.922 -4.129 1 91.31 90 GLY B CA 1
ATOM 2422 C C . GLY B 1 90 ? 19.219 14.766 -5.414 1 91.31 90 GLY B C 1
ATOM 2423 O O . GLY B 1 90 ? 18.391 13.859 -5.531 1 91.31 90 GLY B O 1
ATOM 2424 N N . ALA B 1 91 ? 19.531 15.633 -6.262 1 91.94 91 ALA B N 1
ATOM 2425 C CA . ALA B 1 91 ? 18.891 15.57 -7.57 1 91.94 91 ALA B CA 1
ATOM 2426 C C . ALA B 1 91 ? 19.219 14.266 -8.281 1 91.94 91 ALA B C 1
ATOM 2428 O O . ALA B 1 91 ? 18.375 13.688 -8.969 1 91.94 91 ALA B O 1
ATOM 2429 N N . GLY B 1 92 ? 20.453 13.867 -8.102 1 92.5 92 GLY B N 1
ATOM 2430 C CA . GLY B 1 92 ? 20.859 12.602 -8.688 1 92.5 92 GLY B CA 1
ATOM 2431 C C . GLY B 1 92 ? 20.094 11.414 -8.125 1 92.5 92 GLY B C 1
ATOM 2432 O O . GLY B 1 92 ? 19.656 10.547 -8.883 1 92.5 92 GLY B O 1
ATOM 2433 N N . ILE B 1 93 ? 19.906 11.414 -6.922 1 93.88 93 ILE B N 1
ATOM 2434 C CA . ILE B 1 93 ? 19.172 10.336 -6.27 1 93.88 93 ILE B CA 1
ATOM 2435 C C . ILE B 1 93 ? 17.734 10.312 -6.781 1 93.88 93 ILE B C 1
ATOM 2437 O O . ILE B 1 93 ? 17.219 9.258 -7.152 1 93.88 93 ILE B O 1
ATOM 2441 N N . THR B 1 94 ? 17.156 11.406 -6.824 1 92.94 94 THR B N 1
ATOM 2442 C CA . THR B 1 94 ? 15.781 11.523 -7.316 1 92.94 94 THR B CA 1
ATOM 2443 C C . THR B 1 94 ? 15.688 11.055 -8.766 1 92.94 94 THR B C 1
ATOM 2445 O O . THR B 1 94 ? 14.758 10.344 -9.133 1 92.94 94 THR B O 1
ATOM 2448 N N . GLY B 1 95 ? 16.609 11.484 -9.484 1 93.06 95 GLY B N 1
ATOM 2449 C CA . GLY B 1 95 ? 16.625 11.086 -10.883 1 93.06 95 GLY B CA 1
ATOM 2450 C C . GLY B 1 95 ? 16.812 9.586 -11.07 1 93.06 95 GLY B C 1
ATOM 2451 O O . GLY B 1 95 ? 16.109 8.969 -11.875 1 93.06 95 GLY B O 1
ATOM 2452 N N . ILE B 1 96 ? 17.672 9.031 -10.328 1 94.44 96 ILE B N 1
ATOM 2453 C CA . ILE B 1 96 ? 17.938 7.605 -10.414 1 94.44 96 ILE B CA 1
ATOM 2454 C C . ILE B 1 96 ? 16.688 6.812 -10.031 1 94.44 96 ILE B C 1
ATOM 2456 O O . ILE B 1 96 ? 16.297 5.883 -10.734 1 94.44 96 ILE B O 1
ATOM 2460 N N . TYR B 1 97 ? 16.047 7.195 -9 1 92.44 97 TYR B N 1
ATOM 2461 C CA . TYR B 1 97 ? 14.867 6.473 -8.539 1 92.44 97 TYR B CA 1
ATOM 2462 C C . TYR B 1 97 ? 13.703 6.668 -9.508 1 92.44 97 TYR B C 1
ATOM 2464 O O . TYR B 1 97 ? 12.844 5.789 -9.633 1 92.44 97 TYR B O 1
ATOM 2472 N N . SER B 1 98 ? 13.672 7.812 -10.164 1 93.62 98 SER B N 1
ATOM 2473 C CA . SER B 1 98 ? 12.641 8.008 -11.18 1 93.62 98 SER B CA 1
ATOM 2474 C C . SER B 1 98 ? 12.828 7.047 -12.344 1 93.62 98 SER B C 1
ATOM 2476 O O . SER B 1 98 ? 11.859 6.445 -12.82 1 93.62 98 SER B O 1
ATOM 2478 N N . VAL B 1 99 ? 14.062 6.914 -12.75 1 94.19 99 VAL B N 1
ATOM 2479 C CA . VAL B 1 99 ? 14.359 5.973 -13.82 1 94.19 99 VAL B CA 1
ATOM 2480 C C . VAL B 1 99 ? 14.117 4.543 -13.336 1 94.19 99 VAL B C 1
ATOM 2482 O O . VAL B 1 99 ? 13.562 3.717 -14.062 1 94.19 99 VAL B O 1
ATOM 2485 N N . TYR B 1 100 ? 14.5 4.305 -12.148 1 93.88 100 TYR B N 1
ATOM 2486 C CA . TYR B 1 100 ? 14.273 3.006 -11.523 1 93.88 100 TYR B CA 1
ATOM 2487 C C . TYR B 1 100 ? 12.805 2.613 -11.602 1 93.88 100 TYR B C 1
ATOM 2489 O O . TYR B 1 100 ? 12.477 1.48 -11.961 1 93.88 100 TYR B O 1
ATOM 2497 N N . GLY B 1 101 ? 11.984 3.514 -11.312 1 93.19 101 GLY B N 1
ATOM 2498 C CA . GLY B 1 101 ? 10.555 3.244 -11.336 1 93.19 101 GLY B CA 1
ATOM 2499 C C . GLY B 1 101 ? 10.047 2.848 -12.711 1 93.19 101 GLY B C 1
ATOM 2500 O O . GLY B 1 101 ? 9.242 1.923 -12.828 1 93.19 101 GLY B O 1
ATOM 2501 N N . ILE B 1 102 ? 10.5 3.484 -13.656 1 94.06 102 ILE B N 1
ATOM 2502 C CA . ILE B 1 102 ? 10.07 3.213 -15.023 1 94.06 102 ILE B CA 1
ATOM 2503 C C . ILE B 1 102 ? 10.578 1.84 -15.461 1 94.06 102 ILE B C 1
ATOM 2505 O O . ILE B 1 102 ? 9.836 1.058 -16.062 1 94.06 102 ILE B O 1
ATOM 2509 N N . VAL B 1 103 ? 11.805 1.611 -15.133 1 94.31 103 VAL B N 1
ATOM 2510 C CA . VAL B 1 103 ? 12.414 0.339 -15.508 1 94.31 103 VAL B CA 1
ATOM 2511 C C . VAL B 1 103 ? 11.695 -0.805 -14.789 1 94.31 103 VAL B C 1
ATOM 2513 O O . VAL B 1 103 ? 11.406 -1.839 -15.398 1 94.31 103 VAL B O 1
ATOM 2516 N N . GLU B 1 104 ? 11.453 -0.591 -13.586 1 93.88 104 GLU B N 1
ATOM 2517 C CA . GLU B 1 104 ? 10.734 -1.607 -12.82 1 93.88 104 GLU B CA 1
ATOM 2518 C C . GLU B 1 104 ? 9.336 -1.835 -13.391 1 93.88 104 GLU B C 1
ATOM 2520 O O . GLU B 1 104 ? 8.852 -2.965 -13.414 1 93.88 104 GLU B O 1
ATOM 2525 N N . PHE B 1 105 ? 8.727 -0.798 -13.812 1 94.44 105 PHE B N 1
ATOM 2526 C CA . PHE B 1 105 ? 7.402 -0.883 -14.414 1 94.44 105 PHE B CA 1
ATOM 2527 C C . PHE B 1 105 ? 7.43 -1.753 -15.664 1 94.44 105 PHE B C 1
ATOM 2529 O O . PHE B 1 105 ? 6.566 -2.615 -15.844 1 94.44 105 PHE B O 1
ATOM 2536 N N . ILE B 1 106 ? 8.375 -1.538 -16.422 1 94.25 106 ILE B N 1
ATOM 2537 C CA . ILE B 1 106 ? 8.508 -2.311 -17.656 1 94.25 106 ILE B CA 1
ATOM 2538 C C . ILE B 1 106 ? 8.766 -3.777 -17.312 1 94.25 106 ILE B C 1
ATOM 2540 O O . ILE B 1 106 ? 8.211 -4.676 -17.953 1 94.25 106 ILE B O 1
ATOM 2544 N N . GLY B 1 107 ? 9.609 -4.012 -16.375 1 93.19 107 GLY B N 1
ATOM 2545 C CA . GLY B 1 107 ? 9.852 -5.379 -15.945 1 93.19 107 GLY B CA 1
ATOM 2546 C C . GLY B 1 107 ? 8.602 -6.07 -15.43 1 93.19 107 GLY B C 1
ATOM 2547 O O . GLY B 1 107 ? 8.359 -7.234 -15.742 1 93.19 107 GLY B O 1
ATOM 2548 N N . TRP B 1 108 ? 7.828 -5.359 -14.703 1 93.5 108 TRP B N 1
ATOM 2549 C CA . TRP B 1 108 ? 6.602 -5.902 -14.125 1 93.5 108 TRP B CA 1
ATOM 2550 C C . TRP B 1 108 ? 5.594 -6.25 -15.211 1 93.5 108 TRP B C 1
ATOM 2552 O O . TRP B 1 108 ? 5.012 -7.336 -15.211 1 93.5 108 TRP B O 1
ATOM 2562 N N . ILE B 1 109 ? 5.402 -5.375 -16.203 1 91.75 109 ILE B N 1
ATOM 2563 C CA . ILE B 1 109 ? 4.473 -5.609 -17.297 1 91.75 109 ILE B CA 1
ATOM 2564 C C . ILE B 1 109 ? 4.977 -6.762 -18.156 1 91.75 109 ILE B C 1
ATOM 2566 O O . ILE B 1 109 ? 4.184 -7.531 -18.703 1 91.75 109 ILE B O 1
ATOM 2570 N N . GLY B 1 110 ? 6.285 -6.852 -18.234 1 91.19 110 GLY B N 1
ATOM 2571 C CA . GLY B 1 110 ? 6.879 -7.977 -18.938 1 91.19 110 GLY B CA 1
ATOM 2572 C C . GLY B 1 110 ? 6.641 -9.305 -18.25 1 91.19 110 GLY B C 1
ATOM 2573 O O . GLY B 1 110 ? 6.387 -10.312 -18.906 1 91.19 110 GLY B O 1
ATOM 2574 N N . ASP B 1 111 ? 6.715 -9.273 -16.969 1 89.44 111 ASP B N 1
ATOM 2575 C CA . ASP B 1 111 ? 6.434 -10.477 -16.188 1 89.44 111 ASP B CA 1
ATOM 2576 C C . ASP B 1 111 ? 5 -10.953 -16.406 1 89.44 111 ASP B C 1
ATOM 2578 O O . ASP B 1 111 ? 4.727 -12.156 -16.375 1 89.44 111 ASP B O 1
ATOM 2582 N N . ALA B 1 112 ? 4.105 -10.039 -16.594 1 88.38 112 ALA B N 1
ATOM 2583 C CA . ALA B 1 112 ? 2.705 -10.367 -16.844 1 88.38 112 ALA B CA 1
ATOM 2584 C C . ALA B 1 112 ? 2.488 -10.789 -18.297 1 88.38 112 ALA B C 1
ATOM 2586 O O . ALA B 1 112 ? 1.373 -11.141 -18.688 1 88.38 112 ALA B O 1
ATOM 2587 N N . LYS B 1 113 ? 3.547 -10.742 -19.094 1 88.69 113 LYS B N 1
ATOM 2588 C CA . LYS B 1 113 ? 3.551 -11.18 -20.5 1 88.69 113 LYS B CA 1
ATOM 2589 C C . LYS B 1 113 ? 2.637 -10.297 -21.344 1 88.69 113 LYS B C 1
ATOM 2591 O O . LYS B 1 113 ? 1.976 -10.789 -22.266 1 88.69 113 LYS B O 1
ATOM 2596 N N . LEU B 1 114 ? 2.484 -9.094 -20.906 1 89.75 114 LEU B N 1
ATOM 2597 C CA . LEU B 1 114 ? 1.723 -8.148 -21.703 1 89.75 114 LEU B CA 1
ATOM 2598 C C . LEU B 1 114 ? 2.602 -7.523 -22.781 1 89.75 114 LEU B C 1
ATOM 2600 O O . LEU B 1 114 ? 2.1 -7.094 -23.828 1 89.75 114 LEU B O 1
ATOM 2604 N N . ILE B 1 115 ? 3.873 -7.48 -22.422 1 88.81 115 ILE B N 1
ATOM 2605 C CA . ILE B 1 115 ? 4.859 -7.016 -23.391 1 88.81 115 ILE B CA 1
ATOM 2606 C C . ILE B 1 115 ? 5.961 -8.062 -23.547 1 88.81 115 ILE B C 1
ATOM 2608 O O . ILE B 1 115 ? 6.289 -8.773 -22.594 1 88.81 115 ILE B O 1
ATOM 2612 N N . ALA B 1 116 ? 6.441 -8.117 -24.719 1 89.81 116 ALA B N 1
ATOM 2613 C CA . ALA B 1 116 ? 7.469 -9.117 -25.016 1 89.81 116 ALA B CA 1
ATOM 2614 C C . ALA B 1 116 ? 8.859 -8.586 -24.656 1 89.81 116 ALA B C 1
ATOM 2616 O O . ALA B 1 116 ? 9.609 -8.18 -25.547 1 89.81 116 ALA B O 1
ATOM 2617 N N . VAL B 1 117 ? 9.188 -8.508 -23.406 1 88.5 117 VAL B N 1
ATOM 2618 C CA . VAL B 1 117 ? 10.508 -8.062 -22.969 1 88.5 117 VAL B CA 1
ATOM 2619 C C . VAL B 1 117 ? 11.086 -9.07 -21.969 1 88.5 117 VAL B C 1
ATOM 2621 O O . VAL B 1 117 ? 10.344 -9.844 -21.359 1 88.5 117 VAL B O 1
ATOM 2624 N N . ASP B 1 118 ? 12.391 -9.047 -21.922 1 91.44 118 ASP B N 1
ATOM 2625 C CA . ASP B 1 118 ? 13.07 -9.867 -20.922 1 91.44 118 ASP B CA 1
ATOM 2626 C C . ASP B 1 118 ? 13.031 -9.211 -19.547 1 91.44 118 ASP B C 1
ATOM 2628 O O . ASP B 1 118 ? 13.844 -8.328 -19.266 1 91.44 118 ASP B O 1
ATOM 2632 N N . SER B 1 119 ? 12.117 -9.734 -18.766 1 89.44 119 SER B N 1
ATOM 2633 C CA . SER B 1 119 ? 11.922 -9.125 -17.453 1 89.44 119 SER B CA 1
ATOM 2634 C C . SER B 1 119 ? 13.188 -9.242 -16.609 1 89.44 119 SER B C 1
ATOM 2636 O O . SER B 1 119 ? 13.492 -8.344 -15.812 1 89.44 119 SER B O 1
ATOM 2638 N N . ALA B 1 120 ? 13.93 -10.273 -16.75 1 89.25 120 ALA B N 1
ATOM 2639 C CA . ALA B 1 120 ? 15.133 -10.492 -15.961 1 89.25 120 ALA B CA 1
ATOM 2640 C C . ALA B 1 120 ? 16.156 -9.383 -16.203 1 89.25 120 ALA B C 1
ATOM 2642 O O . ALA B 1 120 ? 16.812 -8.93 -15.258 1 89.25 120 ALA B O 1
ATOM 2643 N N . LYS B 1 121 ? 16.266 -8.961 -17.391 1 91.44 121 LYS B N 1
ATOM 2644 C CA . LYS B 1 121 ? 17.188 -7.891 -17.734 1 91.44 121 LYS B CA 1
ATOM 2645 C C . LYS B 1 121 ? 16.781 -6.578 -17.062 1 91.44 121 LYS B C 1
ATOM 2647 O O . LYS B 1 121 ? 17.641 -5.84 -16.562 1 91.44 121 LYS B O 1
ATOM 2652 N N . TYR B 1 122 ? 15.578 -6.332 -17.016 1 92.19 122 TYR B N 1
ATOM 2653 C CA . TYR B 1 122 ? 15.086 -5.082 -16.438 1 92.19 122 TYR B CA 1
ATOM 2654 C C . TYR B 1 122 ? 15.258 -5.078 -14.93 1 92.19 122 TYR B C 1
ATOM 2656 O O . TYR B 1 122 ? 15.578 -4.047 -14.336 1 92.19 122 TYR B O 1
ATOM 2664 N N . TYR B 1 123 ? 15.086 -6.223 -14.367 1 91 123 TYR B N 1
ATOM 2665 C CA . TYR B 1 123 ? 15.305 -6.297 -12.93 1 91 123 TYR B CA 1
ATOM 2666 C C . TYR B 1 123 ? 16.781 -6.145 -12.594 1 91 123 TYR B C 1
ATOM 2668 O O . TYR B 1 123 ? 17.141 -5.59 -11.547 1 91 123 TYR B O 1
ATOM 2676 N N . LYS B 1 124 ? 17.578 -6.617 -13.508 1 90.81 124 LYS B N 1
ATOM 2677 C CA . LYS B 1 124 ? 19.016 -6.406 -13.328 1 90.81 124 LYS B CA 1
ATOM 2678 C C . LYS B 1 124 ? 19.375 -4.922 -13.391 1 90.81 124 LYS B C 1
ATOM 2680 O O . LYS B 1 124 ? 20.156 -4.43 -12.586 1 90.81 124 LYS B O 1
ATOM 2685 N N . TYR B 1 125 ? 18.75 -4.254 -14.328 1 92.31 125 TYR B N 1
ATOM 2686 C CA . TYR B 1 125 ? 18.969 -2.812 -14.414 1 92.31 125 TYR B CA 1
ATOM 2687 C C . TYR B 1 125 ? 18.484 -2.111 -13.156 1 92.31 125 TYR B C 1
ATOM 2689 O O . TYR B 1 125 ? 19.078 -1.13 -12.711 1 92.31 125 TYR B O 1
ATOM 2697 N N . CYS B 1 126 ? 17.406 -2.602 -12.641 1 92.5 126 CYS B N 1
ATOM 2698 C CA . CYS B 1 126 ? 16.906 -2.027 -11.398 1 92.5 126 CYS B CA 1
ATOM 2699 C C . CYS B 1 126 ? 17.922 -2.162 -10.273 1 92.5 126 CYS B C 1
ATOM 2701 O O . CYS B 1 126 ? 18.125 -1.227 -9.5 1 92.5 126 CYS B O 1
ATOM 2703 N N . LEU B 1 127 ? 18.531 -3.27 -10.258 1 91 127 LEU B N 1
ATOM 2704 C CA . LEU B 1 127 ? 19.531 -3.518 -9.227 1 91 127 LEU B CA 1
ATOM 2705 C C . LEU B 1 127 ? 20.703 -2.545 -9.359 1 91 127 LEU B C 1
ATOM 2707 O O . LEU B 1 127 ? 21.141 -1.971 -8.367 1 91 127 LEU B O 1
ATOM 2711 N N . TYR B 1 128 ? 21.109 -2.332 -10.578 1 92.56 128 TYR B N 1
ATOM 2712 C CA . TYR B 1 128 ? 22.203 -1.402 -10.82 1 92.56 128 TYR B CA 1
ATOM 2713 C C . TYR B 1 128 ? 21.812 0.015 -10.414 1 92.56 128 TYR B C 1
ATOM 2715 O O . TYR B 1 128 ? 22.609 0.726 -9.781 1 92.56 128 TYR B O 1
ATOM 2723 N N . LEU B 1 129 ? 20.688 0.364 -10.773 1 93.88 129 LEU B N 1
ATOM 2724 C CA . LEU B 1 129 ? 20.219 1.704 -10.438 1 93.88 129 LEU B CA 1
ATOM 2725 C C . LEU B 1 129 ? 20.094 1.873 -8.93 1 93.88 129 LEU B C 1
ATOM 2727 O O . LEU B 1 129 ? 20.453 2.92 -8.383 1 93.88 129 LEU B O 1
ATOM 2731 N N . TRP B 1 130 ? 19.562 0.833 -8.352 1 93.5 130 TRP B N 1
ATOM 2732 C CA . TRP B 1 130 ? 19.422 0.857 -6.898 1 93.5 130 TRP B CA 1
ATOM 2733 C C . TRP B 1 130 ? 20.781 1.011 -6.219 1 93.5 130 TRP B C 1
ATOM 2735 O O . TRP B 1 130 ? 20.922 1.819 -5.301 1 93.5 130 TRP B O 1
ATOM 2745 N N . ILE B 1 131 ? 21.766 0.335 -6.648 1 92.31 131 ILE B N 1
ATOM 2746 C CA . ILE B 1 131 ? 23.109 0.416 -6.094 1 92.31 131 ILE B CA 1
ATOM 2747 C C . ILE B 1 131 ? 23.672 1.826 -6.285 1 92.31 131 ILE B C 1
ATOM 2749 O O . ILE B 1 131 ? 24.266 2.398 -5.367 1 92.31 131 ILE B O 1
ATOM 2753 N N . CYS B 1 132 ? 23.5 2.365 -7.422 1 93.62 132 CYS B N 1
ATOM 2754 C CA . CYS B 1 132 ? 23.953 3.719 -7.711 1 93.62 132 CYS B CA 1
ATOM 2755 C C . CYS B 1 132 ? 23.312 4.727 -6.766 1 93.62 132 CYS B C 1
ATOM 2757 O O . CYS B 1 132 ? 23.984 5.629 -6.262 1 93.62 132 CYS B O 1
ATOM 2759 N N . ALA B 1 133 ? 22.062 4.559 -6.594 1 94.69 133 ALA B N 1
ATOM 2760 C CA . ALA B 1 133 ? 21.359 5.469 -5.695 1 94.69 133 ALA B CA 1
ATOM 2761 C C . ALA B 1 133 ? 21.875 5.344 -4.266 1 94.69 133 ALA B C 1
ATOM 2763 O O . ALA B 1 133 ? 22.031 6.344 -3.561 1 94.69 133 ALA B O 1
ATOM 2764 N N . LEU B 1 134 ? 22.141 4.125 -3.861 1 93.75 134 LEU B N 1
ATOM 2765 C CA . LEU B 1 134 ? 22.656 3.891 -2.514 1 93.75 134 LEU B CA 1
ATOM 2766 C C . LEU B 1 134 ? 24.016 4.543 -2.33 1 93.75 134 LEU B C 1
ATOM 2768 O O . LEU B 1 134 ? 24.266 5.199 -1.313 1 93.75 134 LEU B O 1
ATOM 2772 N N . VAL B 1 135 ? 24.844 4.355 -3.287 1 94.31 135 VAL B N 1
ATOM 2773 C CA . VAL B 1 135 ? 26.188 4.926 -3.219 1 94.31 135 VAL B CA 1
ATOM 2774 C C . VAL B 1 135 ? 26.094 6.449 -3.135 1 94.31 135 VAL B C 1
ATOM 2776 O O . VAL B 1 135 ? 26.75 7.07 -2.299 1 94.31 135 VAL B O 1
ATOM 2779 N N . THR B 1 136 ? 25.297 6.992 -4 1 94.88 136 THR B N 1
ATOM 2780 C CA . THR B 1 136 ? 25.125 8.438 -4 1 94.88 136 THR B CA 1
ATOM 2781 C C . THR B 1 136 ? 24.562 8.922 -2.666 1 94.88 136 THR B C 1
ATOM 2783 O O . THR B 1 136 ? 25 9.945 -2.137 1 94.88 136 THR B O 1
ATOM 2786 N N . GLY B 1 137 ? 23.672 8.164 -2.119 1 94.44 137 GLY B N 1
ATOM 2787 C CA . GLY B 1 137 ? 23.109 8.5 -0.826 1 94.44 137 GLY B CA 1
ATOM 2788 C C . GLY B 1 137 ? 24.109 8.43 0.309 1 94.44 137 GLY B C 1
ATOM 2789 O O . GLY B 1 137 ? 24.094 9.273 1.214 1 94.44 137 GLY B O 1
ATOM 2790 N N . ILE B 1 138 ? 24.891 7.469 0.263 1 94.19 138 ILE B N 1
ATOM 2791 C CA . ILE B 1 138 ? 25.922 7.312 1.286 1 94.19 138 ILE B CA 1
ATOM 2792 C C . ILE B 1 138 ? 26.906 8.477 1.215 1 94.19 138 ILE B C 1
ATOM 2794 O O . ILE B 1 138 ? 27.266 9.055 2.242 1 94.19 138 ILE B O 1
ATOM 2798 N N . ILE B 1 139 ? 27.328 8.82 0.026 1 95.31 139 ILE B N 1
ATOM 2799 C CA . ILE B 1 139 ? 28.234 9.938 -0.162 1 95.31 139 ILE B CA 1
ATOM 2800 C C . ILE B 1 139 ? 27.609 11.219 0.38 1 95.31 139 ILE B C 1
ATOM 2802 O O . ILE B 1 139 ? 28.266 11.977 1.105 1 95.31 139 ILE B O 1
ATOM 2806 N N . LYS B 1 140 ? 26.422 11.453 0.045 1 94.88 140 LYS B N 1
ATOM 2807 C CA . LYS B 1 140 ? 25.703 12.633 0.521 1 94.88 140 LYS B CA 1
ATOM 2808 C C . LYS B 1 140 ? 25.594 12.625 2.043 1 94.88 140 LYS B C 1
ATOM 2810 O O . LYS B 1 140 ? 25.781 13.664 2.686 1 94.88 140 LYS B O 1
ATOM 2815 N N . GLY B 1 141 ? 25.266 11.438 2.562 1 93.38 141 GLY B N 1
ATOM 2816 C CA . GLY B 1 141 ? 25.141 11.312 4.008 1 93.38 141 GLY B CA 1
ATOM 2817 C C . GLY B 1 141 ? 26.438 11.609 4.738 1 93.38 141 GLY B C 1
ATOM 2818 O O . GLY B 1 141 ? 26.453 12.344 5.727 1 93.38 141 GLY B O 1
ATOM 2819 N N . ILE B 1 142 ? 27.484 11.07 4.242 1 94.38 142 ILE B N 1
ATOM 2820 C CA . ILE B 1 142 ? 28.797 11.297 4.848 1 94.38 142 ILE B CA 1
ATOM 2821 C C . ILE B 1 142 ? 29.156 12.773 4.762 1 94.38 142 ILE B C 1
ATOM 2823 O O . ILE B 1 142 ? 29.656 13.359 5.727 1 94.38 142 ILE B O 1
ATOM 2827 N N . ARG B 1 143 ? 28.922 13.352 3.664 1 94.31 143 ARG B N 1
ATOM 2828 C CA . ARG B 1 143 ? 29.203 14.766 3.473 1 94.31 143 ARG B CA 1
ATOM 2829 C C . ARG B 1 143 ? 28.422 15.625 4.449 1 94.31 143 ARG B C 1
ATOM 2831 O O . ARG B 1 143 ? 28.969 16.547 5.066 1 94.31 143 ARG B O 1
ATOM 2838 N N . GLN B 1 144 ? 27.219 15.312 4.547 1 92.5 144 GLN B N 1
ATOM 2839 C CA . GLN B 1 144 ? 26.359 16.078 5.441 1 92.5 144 GLN B CA 1
ATOM 2840 C C . GLN B 1 144 ? 26.812 15.945 6.891 1 92.5 144 GLN B C 1
ATOM 2842 O O . GLN B 1 144 ? 26.766 16.906 7.656 1 92.5 144 GLN B O 1
ATOM 2847 N N . ILE B 1 145 ? 27.234 14.766 7.254 1 93.19 145 ILE B N 1
ATOM 2848 C CA . ILE B 1 145 ? 27.734 14.531 8.609 1 93.19 145 ILE B CA 1
ATOM 2849 C C . ILE B 1 145 ? 28.969 15.383 8.867 1 93.19 145 ILE B C 1
ATOM 2851 O O . ILE B 1 145 ? 29.078 16.031 9.906 1 93.19 145 ILE B O 1
ATOM 2855 N N . PHE B 1 146 ? 29.812 15.453 7.918 1 92.62 146 PHE B N 1
ATOM 2856 C CA . PHE B 1 146 ? 31.047 16.203 8.062 1 92.62 146 PHE B CA 1
ATOM 2857 C C . PHE B 1 146 ? 30.766 17.703 8.125 1 92.62 146 PHE B C 1
ATOM 2859 O O . PHE B 1 146 ? 31.312 18.406 8.977 1 92.62 146 PHE B O 1
ATOM 2866 N N . ILE B 1 147 ? 29.953 18.156 7.254 1 91.62 147 ILE B N 1
ATOM 2867 C CA . ILE B 1 147 ? 29.641 19.578 7.195 1 91.62 147 ILE B CA 1
ATOM 2868 C C . ILE B 1 147 ? 28.969 20 8.5 1 91.62 147 ILE B C 1
ATOM 2870 O O . ILE B 1 147 ? 29.344 21.031 9.078 1 91.62 147 ILE B O 1
ATOM 2874 N N . LYS B 1 148 ? 28.062 19.25 8.977 1 91.44 148 LYS B N 1
ATOM 2875 C CA . LYS B 1 148 ? 27.344 19.609 10.195 1 91.44 148 LYS B CA 1
ATOM 2876 C C . LYS B 1 148 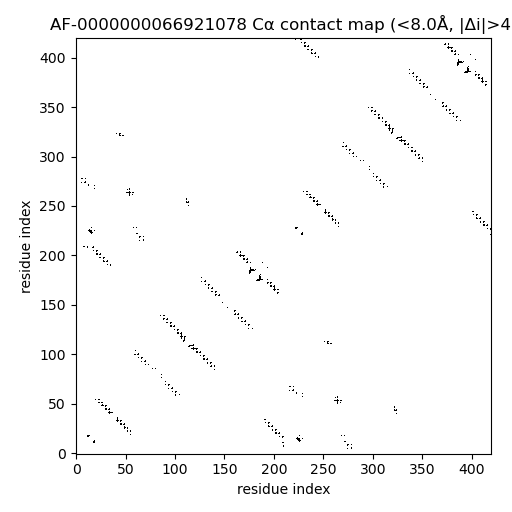? 28.25 19.484 11.422 1 91.44 148 LYS B C 1
ATOM 2878 O O . LYS B 1 148 ? 28.094 20.266 12.375 1 91.44 148 LYS B O 1
ATOM 2883 N N . TYR B 1 149 ? 29.109 18.5 11.367 1 88.31 149 TYR B N 1
ATOM 2884 C CA . TYR B 1 149 ? 30.062 18.359 12.453 1 88.31 149 TYR B CA 1
ATOM 2885 C C . TYR B 1 149 ? 31 19.562 12.523 1 88.31 149 TYR B C 1
ATOM 2887 O O . TYR B 1 149 ? 31.25 20.109 13.602 1 88.31 149 TYR B O 1
ATOM 2895 N N . LEU B 1 150 ? 31.453 20 11.406 1 89.56 150 LEU B N 1
ATOM 2896 C CA . LEU B 1 150 ? 32.375 21.125 11.336 1 89.56 150 LEU B CA 1
ATOM 2897 C C . LEU B 1 150 ? 31.703 22.422 11.727 1 89.56 150 LEU B C 1
ATOM 2899 O O . LEU B 1 150 ? 32.312 23.297 12.344 1 89.56 150 LEU B O 1
ATOM 2903 N N . LYS B 1 151 ? 30.422 22.516 11.383 1 89.44 151 LYS B N 1
ATOM 2904 C CA . LYS B 1 151 ? 29.672 23.734 11.68 1 89.44 151 LYS B CA 1
ATOM 2905 C C . LYS B 1 151 ? 29.109 23.703 13.094 1 89.44 151 LYS B C 1
ATOM 2907 O O . LYS B 1 151 ? 28.344 24.594 13.477 1 89.44 151 LYS B O 1
ATOM 2912 N N . ARG B 1 152 ? 29.422 22.672 13.898 1 84.44 152 ARG B N 1
ATOM 2913 C CA . ARG B 1 152 ? 29.016 22.484 15.281 1 84.44 152 ARG B CA 1
ATOM 2914 C C . ARG B 1 152 ? 27.5 22.594 15.422 1 84.44 152 ARG B C 1
ATOM 2916 O O . ARG B 1 152 ? 27 23.328 16.281 1 84.44 152 ARG B O 1
ATOM 2923 N N . LYS B 1 153 ? 26.859 21.922 14.469 1 84.12 153 LYS B N 1
ATOM 2924 C CA . LYS B 1 153 ? 25.391 21.906 14.5 1 84.12 153 LYS B CA 1
ATOM 2925 C C . LYS B 1 153 ? 24.875 21.031 15.625 1 84.12 153 LYS B C 1
ATOM 2927 O O . LYS B 1 153 ? 25.641 20.359 16.312 1 84.12 153 LYS B O 1
ATOM 2932 N N . ASP B 1 154 ? 23.578 20.984 15.797 1 86.94 154 ASP B N 1
ATOM 2933 C CA . ASP B 1 154 ? 22.922 20.203 16.844 1 86.94 154 ASP B CA 1
ATOM 2934 C C . ASP B 1 154 ? 23.234 18.719 16.719 1 86.94 154 ASP B C 1
ATOM 2936 O O . ASP B 1 154 ? 23.156 18.156 15.617 1 86.94 154 ASP B O 1
ATOM 2940 N N . ILE B 1 155 ? 23.594 18.141 17.797 1 85.69 155 ILE B N 1
ATOM 2941 C CA . ILE B 1 155 ? 24.016 16.75 17.875 1 85.69 155 ILE B CA 1
ATOM 2942 C C . ILE B 1 155 ? 22.906 15.836 17.359 1 85.69 155 ILE B C 1
ATOM 2944 O O . ILE B 1 155 ? 23.156 14.82 16.719 1 85.69 155 ILE B O 1
ATOM 2948 N N . ASN B 1 156 ? 21.703 16.203 17.578 1 87 156 ASN B N 1
ATOM 2949 C CA . ASN B 1 156 ? 20.578 15.398 17.125 1 87 156 ASN B CA 1
ATOM 2950 C C . ASN B 1 156 ? 20.484 15.336 15.609 1 87 156 ASN B C 1
ATOM 2952 O O . ASN B 1 156 ? 20.141 14.305 15.039 1 87 156 ASN B O 1
ATOM 2956 N N . GLU B 1 157 ? 20.812 16.375 15.031 1 86.56 157 GLU B N 1
ATOM 2957 C CA . GLU B 1 157 ? 20.797 16.406 13.57 1 86.56 157 GLU B CA 1
ATOM 2958 C C . GLU B 1 157 ? 21.875 15.508 12.992 1 86.56 157 GLU B C 1
ATOM 2960 O O . GLU B 1 157 ? 21.641 14.805 12.008 1 86.56 157 GLU B O 1
ATOM 2965 N N . VAL B 1 158 ? 23 15.641 13.625 1 90.19 158 VAL B N 1
ATOM 2966 C CA . VAL B 1 158 ? 24.109 14.805 13.172 1 90.19 158 VAL B CA 1
ATOM 2967 C C . VAL B 1 158 ? 23.766 13.336 13.383 1 90.19 158 VAL B C 1
ATOM 2969 O O . VAL B 1 158 ? 24.031 12.5 12.516 1 90.19 158 VAL B O 1
ATOM 2972 N N . ARG B 1 159 ? 23.172 13.086 14.453 1 90.12 159 ARG B N 1
ATOM 2973 C CA . ARG B 1 159 ? 22.797 11.719 14.766 1 90.12 159 ARG B CA 1
ATOM 2974 C C . ARG B 1 159 ? 21.797 11.172 13.742 1 90.12 159 ARG B C 1
ATOM 2976 O O . ARG B 1 159 ? 21.891 10.016 13.328 1 90.12 159 ARG B O 1
ATOM 2983 N N . GLU B 1 160 ? 20.844 11.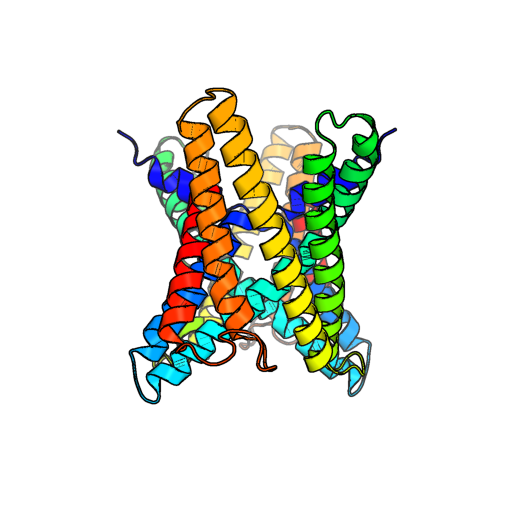898 13.359 1 90.38 160 GLU B N 1
ATOM 2984 C CA . GLU B 1 160 ? 19.859 11.492 12.367 1 90.38 160 GLU B CA 1
ATOM 2985 C C . GLU B 1 160 ? 20.516 11.148 11.039 1 90.38 160 GLU B C 1
ATOM 2987 O O . GLU B 1 160 ? 20.125 10.188 10.375 1 90.38 160 GLU B O 1
ATOM 2992 N N . ASP B 1 161 ? 21.484 11.93 10.742 1 92.19 161 ASP B N 1
ATOM 2993 C CA . ASP B 1 161 ? 22.188 11.68 9.492 1 92.19 161 ASP B CA 1
ATOM 2994 C C . ASP B 1 161 ? 23.016 10.398 9.578 1 92.19 161 ASP B C 1
ATOM 2996 O O . ASP B 1 161 ? 23.109 9.648 8.609 1 92.19 161 ASP B O 1
ATOM 3000 N N . ILE B 1 162 ? 23.578 10.211 10.727 1 92.94 162 ILE B N 1
ATOM 3001 C CA . ILE B 1 162 ? 24.359 9 10.938 1 92.94 162 ILE B CA 1
ATOM 3002 C C . ILE B 1 162 ? 23.453 7.773 10.812 1 92.94 162 ILE B C 1
ATOM 3004 O O . ILE B 1 162 ? 23.797 6.805 10.133 1 92.94 162 ILE B O 1
ATOM 3008 N N . ILE B 1 163 ? 22.344 7.859 11.398 1 92.81 163 ILE B N 1
ATOM 3009 C CA . ILE B 1 163 ? 21.406 6.754 11.375 1 92.81 163 ILE B CA 1
ATOM 3010 C C . ILE B 1 163 ? 20.953 6.492 9.938 1 92.81 163 ILE B C 1
ATOM 3012 O O . ILE B 1 163 ? 20.906 5.344 9.492 1 92.81 163 ILE B O 1
ATOM 3016 N N . SER B 1 164 ? 20.688 7.504 9.258 1 93 164 SER B N 1
ATOM 3017 C CA . SER B 1 164 ? 20.266 7.371 7.863 1 93 164 SER B CA 1
ATOM 3018 C C . SER B 1 164 ? 21.375 6.754 7.012 1 93 164 SER B C 1
ATOM 3020 O O . SER B 1 164 ? 21.109 5.895 6.168 1 93 164 SER B O 1
ATOM 3022 N N . THR B 1 165 ? 22.531 7.234 7.262 1 94.56 165 THR B N 1
ATOM 3023 C CA . THR B 1 165 ? 23.656 6.727 6.492 1 94.56 165 THR B CA 1
ATOM 3024 C C . THR B 1 165 ? 23.938 5.262 6.82 1 94.56 165 THR B C 1
ATOM 3026 O O . THR B 1 165 ? 24.266 4.473 5.934 1 94.56 165 THR B O 1
ATOM 3029 N N . ILE B 1 166 ? 23.781 4.902 8.031 1 93.12 166 ILE B N 1
ATOM 3030 C CA . ILE B 1 166 ? 23.922 3.506 8.43 1 93.12 166 ILE B CA 1
ATOM 3031 C C . ILE B 1 166 ? 22.875 2.664 7.719 1 93.12 166 ILE B C 1
ATOM 3033 O O . ILE B 1 166 ? 23.156 1.551 7.27 1 93.12 166 ILE B O 1
ATOM 3037 N N . GLY B 1 167 ? 21.719 3.172 7.645 1 93.5 167 GLY B N 1
ATOM 3038 C CA . GLY B 1 167 ? 20.656 2.488 6.914 1 93.5 167 GLY B CA 1
ATOM 3039 C C . GLY B 1 167 ? 21 2.252 5.453 1 93.5 167 GLY B C 1
ATOM 3040 O O . GLY B 1 167 ? 20.828 1.145 4.941 1 93.5 167 GLY B O 1
ATOM 3041 N N . LEU B 1 168 ? 21.516 3.215 4.863 1 94.25 168 LEU B N 1
ATOM 3042 C CA . LEU B 1 168 ? 21.891 3.111 3.459 1 94.25 168 LEU B CA 1
ATOM 3043 C C . LEU B 1 168 ? 23 2.092 3.271 1 94.25 168 LEU B C 1
ATOM 3045 O O . LEU B 1 168 ? 22.969 1.295 2.33 1 94.25 168 LEU B O 1
ATOM 3049 N N . THR B 1 169 ? 23.906 2.141 4.156 1 92.69 169 THR B N 1
ATOM 3050 C CA . THR B 1 169 ? 25.047 1.223 4.09 1 92.69 169 THR B CA 1
ATOM 3051 C C . THR B 1 169 ? 24.578 -0.213 4.336 1 92.69 169 THR B C 1
ATOM 3053 O O . THR B 1 169 ? 25.094 -1.146 3.705 1 92.69 169 THR B O 1
ATOM 3056 N N . SER B 1 170 ? 23.672 -0.31 5.176 1 92.06 170 SER B N 1
ATOM 3057 C CA . SER B 1 170 ? 23.141 -1.636 5.473 1 92.06 170 SER B CA 1
ATOM 3058 C C . SER B 1 170 ? 22.438 -2.234 4.258 1 92.06 170 SER B C 1
ATOM 3060 O O . SER B 1 170 ? 22.438 -3.453 4.078 1 92.06 170 SER B O 1
ATOM 3062 N N . ASP B 1 171 ? 21.922 -1.414 3.508 1 91.88 171 ASP B N 1
ATOM 3063 C CA . ASP B 1 171 ? 21.266 -1.877 2.291 1 91.88 171 ASP B CA 1
ATOM 3064 C C . ASP B 1 171 ? 22.266 -2.082 1.163 1 91.88 171 ASP B C 1
ATOM 3066 O O . ASP B 1 171 ? 22.031 -2.869 0.245 1 91.88 171 ASP B O 1
ATOM 3070 N N . PHE B 1 172 ? 23.344 -1.417 1.287 1 91.25 172 PHE B N 1
ATOM 3071 C CA . PHE B 1 172 ? 24.344 -1.455 0.227 1 91.25 172 PHE B CA 1
ATOM 3072 C C . PHE B 1 172 ? 25.031 -2.812 0.183 1 91.25 172 PHE B C 1
ATOM 3074 O O . PHE B 1 172 ? 25.297 -3.352 -0.896 1 91.25 172 PHE B O 1
ATOM 3081 N N . ILE B 1 173 ? 25.219 -3.365 1.247 1 86.62 173 ILE B N 1
ATOM 3082 C CA . ILE B 1 173 ? 25.953 -4.621 1.346 1 86.62 173 ILE B CA 1
ATOM 3083 C C . ILE B 1 173 ? 25.172 -5.734 0.652 1 86.62 173 ILE B C 1
ATOM 3085 O O . ILE B 1 173 ? 25.688 -6.391 -0.256 1 86.62 173 ILE B O 1
ATOM 3089 N N . PRO B 1 174 ? 23.969 -5.875 1.056 1 87.25 174 PRO B N 1
ATOM 3090 C CA . PRO B 1 174 ? 23.219 -6.906 0.347 1 87.25 174 PRO B CA 1
ATOM 3091 C C . PRO B 1 174 ? 23 -6.574 -1.127 1 87.25 174 PRO B C 1
ATOM 3093 O O . PRO B 1 174 ? 22.922 -7.477 -1.963 1 87.25 174 PRO B O 1
ATOM 3096 N N . ALA B 1 175 ? 22.906 -5.375 -1.482 1 86.69 175 ALA B N 1
ATOM 3097 C CA . ALA B 1 175 ? 22.734 -4.988 -2.881 1 86.69 175 ALA B CA 1
ATOM 3098 C C . ALA B 1 175 ? 23.906 -5.445 -3.727 1 86.69 175 ALA B C 1
ATOM 3100 O O . ALA B 1 175 ? 23.734 -5.984 -4.82 1 86.69 175 ALA B O 1
ATOM 3101 N N . ILE B 1 176 ? 25.031 -5.285 -3.221 1 83.06 176 ILE B N 1
ATOM 3102 C CA . ILE B 1 176 ? 26.25 -5.695 -3.928 1 83.06 176 ILE B CA 1
ATOM 3103 C C . ILE B 1 176 ? 26.328 -7.219 -3.979 1 83.06 176 ILE B C 1
ATOM 3105 O O . ILE B 1 176 ? 26.766 -7.789 -4.98 1 83.06 176 ILE B O 1
ATOM 3109 N N . ASN B 1 177 ? 25.875 -7.766 -2.926 1 81.06 177 ASN B N 1
ATOM 3110 C CA . ASN B 1 177 ? 25.922 -9.227 -2.867 1 81.06 177 ASN B CA 1
ATOM 3111 C C . ASN B 1 177 ? 24.984 -9.852 -3.9 1 81.06 177 ASN B C 1
ATOM 3113 O O . ASN B 1 177 ? 25.219 -10.969 -4.363 1 81.06 177 ASN B O 1
ATOM 3117 N N . SER B 1 178 ? 24.016 -9.148 -4.281 1 78.38 178 SER B N 1
ATOM 3118 C CA . SER B 1 178 ? 23.031 -9.672 -5.23 1 78.38 178 SER B CA 1
ATOM 3119 C C . SER B 1 178 ? 23.562 -9.586 -6.66 1 78.38 178 SER B C 1
ATOM 3121 O O . SER B 1 178 ? 22.938 -10.133 -7.582 1 78.38 178 SER B O 1
ATOM 3123 N N . LEU B 1 179 ? 24.703 -9.023 -6.844 1 74.12 179 LEU B N 1
ATOM 3124 C CA . LEU B 1 179 ? 25.281 -8.898 -8.18 1 74.12 179 LEU B CA 1
ATOM 3125 C C . LEU B 1 179 ? 25.859 -10.234 -8.633 1 74.12 179 LEU B C 1
ATOM 3127 O O . LEU B 1 179 ? 26.422 -10.984 -7.828 1 74.12 179 LEU B O 1
ATOM 3131 N N . THR B 1 180 ? 25.422 -10.641 -9.773 1 67.81 180 THR B N 1
ATOM 3132 C CA . THR B 1 180 ? 25.844 -11.93 -10.312 1 67.81 180 THR B CA 1
ATOM 3133 C C . THR B 1 180 ? 27.297 -11.875 -10.766 1 67.81 180 THR B C 1
ATOM 3135 O O . THR B 1 180 ? 27.938 -12.914 -10.93 1 67.81 180 THR B O 1
ATOM 3138 N N . PHE B 1 181 ? 27.734 -10.734 -11.078 1 60.72 181 PHE B N 1
ATOM 3139 C CA . PHE B 1 181 ? 29.109 -10.68 -11.539 1 60.72 181 PHE B CA 1
ATOM 3140 C C . PHE B 1 181 ? 30.062 -10.492 -10.367 1 60.72 181 PHE B C 1
ATOM 3142 O O . PHE B 1 181 ? 29.719 -9.867 -9.359 1 60.72 181 PHE B O 1
ATOM 3149 N N . PRO B 1 182 ? 31.047 -11.32 -10.453 1 56.56 182 PRO B N 1
ATOM 3150 C CA . PRO B 1 182 ? 32.062 -11.273 -9.391 1 56.56 182 PRO B CA 1
ATOM 3151 C C . PRO B 1 182 ? 32.531 -9.852 -9.109 1 56.56 182 PRO B C 1
ATOM 3153 O O . PRO B 1 182 ? 33.375 -9.32 -9.852 1 56.56 182 PRO B O 1
ATOM 3156 N N . PHE B 1 183 ? 31.75 -9.109 -8.531 1 56 183 PHE B N 1
ATOM 3157 C CA . PHE B 1 183 ? 32.188 -7.801 -8.047 1 56 183 PHE B CA 1
ATOM 3158 C C . PHE B 1 183 ? 32.094 -7.727 -6.531 1 56 183 PHE B C 1
ATOM 3160 O O . PHE B 1 183 ? 31.031 -8 -5.957 1 56 183 PHE B O 1
ATOM 3167 N N . LEU B 1 184 ? 33.312 -7.48 -6.023 1 55.62 184 LEU B N 1
ATOM 3168 C CA . LEU B 1 184 ? 33.5 -7.383 -4.578 1 55.62 184 LEU B CA 1
ATOM 3169 C C . LEU B 1 184 ? 33.031 -8.656 -3.883 1 55.62 184 LEU B C 1
ATOM 3171 O O . LEU B 1 184 ? 33.562 -9.742 -4.145 1 55.62 184 LEU B O 1
ATOM 317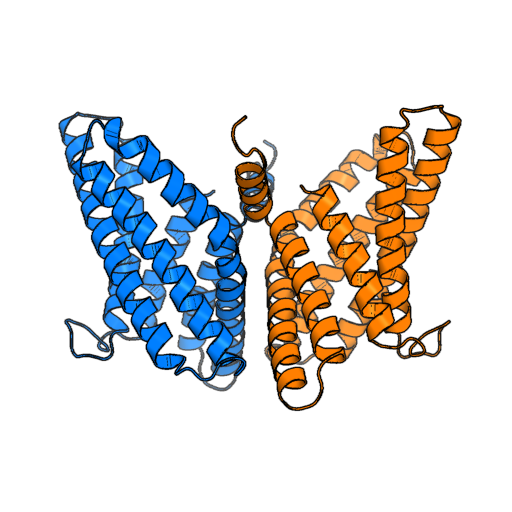5 N N . TRP B 1 185 ? 32.188 -8.508 -2.828 1 53.47 185 TRP B N 1
ATOM 3176 C CA . TRP B 1 185 ? 31.734 -9.68 -2.092 1 53.47 185 TRP B CA 1
ATOM 3177 C C . TRP B 1 185 ? 30.469 -10.25 -2.719 1 53.47 185 TRP B C 1
ATOM 3179 O O . TRP B 1 185 ? 29.641 -10.859 -2.029 1 53.47 185 TRP B O 1
ATOM 3189 N N . SER B 1 186 ? 30.297 -10.109 -3.934 1 60.84 186 SER B N 1
ATOM 3190 C CA . SER B 1 186 ? 29.094 -10.578 -4.621 1 60.84 186 SER B CA 1
ATOM 3191 C C . SER B 1 186 ? 28.953 -12.094 -4.508 1 60.84 186 SER B C 1
ATOM 3193 O O . SER B 1 186 ? 29.938 -12.828 -4.664 1 60.84 186 SER B O 1
ATOM 3195 N N . GLN B 1 187 ? 27.766 -12.539 -4.059 1 64.69 187 GLN B N 1
ATOM 3196 C CA . GLN B 1 187 ? 27.375 -13.938 -3.941 1 64.69 187 GLN B CA 1
ATOM 3197 C C . GLN B 1 187 ? 28.188 -14.648 -2.865 1 64.69 187 GLN B C 1
ATOM 3199 O O . GLN B 1 187 ? 28.406 -15.859 -2.945 1 64.69 187 GLN B O 1
ATOM 3204 N N . SER B 1 188 ? 28.766 -13.898 -1.968 1 70.06 188 SER B N 1
ATOM 3205 C CA . SER B 1 188 ? 29.594 -14.539 -0.955 1 70.06 188 SER B CA 1
ATOM 3206 C C . SER B 1 188 ? 28.891 -14.57 0.398 1 70.06 188 SER B C 1
ATOM 3208 O O . SER B 1 188 ? 29.156 -15.461 1.217 1 70.06 188 SER B O 1
ATOM 3210 N N . LEU B 1 189 ? 28.016 -13.758 0.562 1 76.69 189 LEU B N 1
ATOM 3211 C CA . LEU B 1 189 ? 27.391 -13.664 1.871 1 76.69 189 LEU B CA 1
ATOM 3212 C C . LEU B 1 189 ? 26.141 -14.547 1.938 1 76.69 189 LEU B C 1
ATOM 3214 O O . LEU B 1 189 ? 25.375 -14.617 0.972 1 76.69 189 LEU B O 1
ATOM 3218 N N . PRO B 1 190 ? 26.094 -15.227 3.08 1 81 190 PRO B N 1
ATOM 3219 C CA . PRO B 1 190 ? 24.891 -16.047 3.262 1 81 190 PRO B CA 1
ATOM 3220 C C . PRO B 1 190 ? 23.609 -15.203 3.307 1 81 190 PRO B C 1
ATOM 3222 O O . PRO B 1 190 ? 23.656 -14.008 3.617 1 81 190 PRO B O 1
ATOM 3225 N N . THR B 1 191 ? 22.594 -15.773 2.932 1 80.19 191 THR B N 1
ATOM 3226 C CA . THR B 1 191 ? 21.281 -15.133 2.869 1 80.19 191 THR B CA 1
ATOM 3227 C C . THR B 1 191 ? 20.906 -14.539 4.223 1 80.19 191 THR B C 1
ATOM 3229 O O . THR B 1 191 ? 20.281 -13.477 4.289 1 80.19 191 THR B O 1
ATOM 3232 N N . LYS B 1 192 ? 21.344 -15.156 5.289 1 87.69 192 LYS B N 1
ATOM 3233 C CA . LYS B 1 192 ? 21.031 -14.695 6.641 1 87.69 192 LYS B CA 1
ATOM 3234 C C . LYS B 1 192 ? 21.656 -13.336 6.914 1 87.69 192 LYS B C 1
ATOM 3236 O O . LYS B 1 192 ? 21 -12.445 7.469 1 87.69 192 LYS B O 1
ATOM 3241 N N . THR B 1 193 ? 22.828 -13.211 6.516 1 86.5 193 THR B N 1
ATOM 3242 C CA . THR B 1 193 ? 23.531 -11.961 6.773 1 86.5 193 THR B CA 1
ATOM 3243 C C . THR B 1 193 ? 22.953 -10.82 5.941 1 86.5 193 THR B C 1
ATOM 3245 O O . THR B 1 193 ? 22.734 -9.727 6.453 1 86.5 193 THR B O 1
ATOM 3248 N N . THR B 1 194 ? 22.672 -11.086 4.773 1 88.31 194 THR B N 1
ATOM 3249 C CA . THR B 1 194 ? 22.125 -10.055 3.891 1 88.31 194 THR B CA 1
ATOM 3250 C C . THR B 1 194 ? 20.719 -9.648 4.336 1 88.31 194 THR B C 1
ATOM 3252 O O . THR B 1 194 ? 20.391 -8.461 4.336 1 88.31 194 THR B O 1
ATOM 3255 N N . ALA B 1 195 ? 20 -10.617 4.727 1 89.19 195 ALA B N 1
ATOM 3256 C CA . ALA B 1 195 ? 18.641 -10.344 5.184 1 89.19 195 ALA B CA 1
ATOM 3257 C C . ALA B 1 195 ? 18.641 -9.547 6.484 1 89.19 195 ALA B C 1
ATOM 3259 O O . ALA B 1 195 ? 17.797 -8.68 6.699 1 89.19 195 ALA B O 1
ATOM 3260 N N . ARG B 1 196 ? 19.578 -9.812 7.277 1 91.25 196 ARG B N 1
ATOM 3261 C CA . ARG B 1 196 ? 19.688 -9.086 8.531 1 91.25 196 ARG B CA 1
ATOM 3262 C C . ARG B 1 196 ? 20.031 -7.617 8.289 1 91.25 196 ARG B C 1
ATOM 3264 O O . ARG B 1 196 ? 19.469 -6.727 8.922 1 91.25 196 ARG B O 1
ATOM 3271 N N . LEU B 1 197 ? 20.891 -7.422 7.438 1 90.69 197 LEU B N 1
ATOM 3272 C CA . LEU B 1 197 ? 21.312 -6.059 7.121 1 90.69 197 LEU B CA 1
ATOM 3273 C C . LEU B 1 197 ? 20.156 -5.27 6.508 1 90.69 197 LEU B C 1
ATOM 3275 O O . LEU B 1 197 ? 19.938 -4.109 6.867 1 90.69 197 LEU B O 1
ATOM 3279 N N . SER B 1 198 ? 19.484 -5.883 5.691 1 90.44 198 SER B N 1
ATOM 3280 C CA . SER B 1 198 ? 18.359 -5.211 5.059 1 90.44 198 SER B CA 1
ATOM 3281 C C . SER B 1 198 ? 17.234 -4.973 6.055 1 90.44 198 SER B C 1
ATOM 3283 O O . SER B 1 198 ? 16.5 -3.979 5.953 1 90.44 198 SER B O 1
ATOM 3285 N N . LEU B 1 199 ? 17.141 -5.879 6.957 1 91.81 199 LEU B N 1
ATOM 3286 C CA . LEU B 1 199 ? 16.172 -5.676 8.023 1 91.81 199 LEU B CA 1
ATOM 3287 C C . LEU B 1 199 ? 16.531 -4.461 8.867 1 91.81 199 LEU B C 1
ATOM 3289 O O . LEU B 1 199 ? 15.664 -3.658 9.219 1 91.81 199 LEU B O 1
ATOM 3293 N N . ILE B 1 200 ? 17.75 -4.375 9.125 1 92.19 200 ILE B N 1
ATOM 3294 C CA . ILE B 1 200 ? 18.219 -3.221 9.883 1 92.19 200 ILE B CA 1
ATOM 3295 C C . ILE B 1 200 ? 17.891 -1.937 9.117 1 92.19 200 ILE B C 1
ATOM 3297 O O . ILE B 1 200 ? 17.391 -0.973 9.695 1 92.19 200 ILE B O 1
ATOM 3301 N N . ALA B 1 201 ? 18.203 -1.945 7.906 1 91.69 201 ALA B N 1
ATOM 3302 C CA . ALA B 1 201 ? 17.906 -0.783 7.07 1 91.69 201 ALA B CA 1
ATOM 3303 C C . ALA B 1 201 ? 16.422 -0.458 7.07 1 91.69 201 ALA B C 1
ATOM 3305 O O . ALA B 1 201 ? 16.031 0.71 7.141 1 91.69 201 ALA B O 1
ATOM 3306 N N . SER B 1 202 ? 15.633 -1.492 7.059 1 91.62 202 SER B N 1
ATOM 3307 C CA . SER B 1 202 ? 14.188 -1.304 7.031 1 91.62 202 SER B CA 1
ATOM 3308 C C . SER B 1 202 ? 13.68 -0.734 8.352 1 91.62 202 SER B C 1
ATOM 3310 O O . SER B 1 202 ? 12.812 0.141 8.367 1 91.62 202 SER B O 1
ATOM 3312 N N . ILE B 1 203 ? 14.227 -1.175 9.367 1 91.81 203 ILE B N 1
ATOM 3313 C CA . ILE B 1 203 ? 13.828 -0.712 10.695 1 91.81 203 ILE B CA 1
ATOM 3314 C C . ILE B 1 203 ? 14.242 0.748 10.875 1 91.81 203 ILE B C 1
ATOM 3316 O O . ILE B 1 203 ? 13.492 1.541 11.453 1 91.81 203 ILE B O 1
ATOM 3320 N N . ILE B 1 204 ? 15.352 1.048 10.414 1 90.38 204 ILE B N 1
ATOM 3321 C CA . ILE B 1 204 ? 15.812 2.432 10.469 1 90.38 204 ILE B CA 1
ATOM 3322 C C . ILE B 1 204 ? 14.867 3.318 9.656 1 90.38 204 ILE B C 1
ATOM 3324 O O . ILE B 1 204 ? 14.516 4.418 10.086 1 90.38 204 ILE B O 1
ATOM 3328 N N . GLY B 1 205 ? 14.484 2.832 8.516 1 88.75 205 GLY B N 1
ATOM 3329 C CA . GLY B 1 205 ? 13.523 3.562 7.711 1 88.75 205 GLY B CA 1
ATOM 3330 C C . GLY B 1 205 ? 12.188 3.764 8.406 1 88.75 205 GLY B C 1
ATOM 3331 O O . GLY B 1 205 ? 11.602 4.844 8.336 1 88.75 205 GLY B O 1
ATOM 3332 N N . LEU B 1 206 ? 11.805 2.754 9.062 1 88.12 206 LEU B N 1
ATOM 3333 C CA . LEU B 1 206 ? 10.555 2.826 9.805 1 88.12 206 LEU B CA 1
ATOM 3334 C C . LEU B 1 206 ? 10.664 3.803 10.969 1 88.12 206 LEU B C 1
ATOM 3336 O O . LEU B 1 206 ? 9.734 4.57 11.234 1 88.12 206 LEU B O 1
ATOM 3340 N N . TYR B 1 207 ? 11.789 3.793 11.547 1 87.62 207 TYR B N 1
ATOM 3341 C CA . TYR B 1 207 ? 12.047 4.699 12.664 1 87.62 207 TYR B CA 1
ATOM 3342 C C . TYR B 1 207 ? 12 6.152 12.203 1 87.62 207 TYR B C 1
ATOM 3344 O O . TYR B 1 207 ? 11.492 7.02 12.922 1 87.62 207 TYR B O 1
ATOM 3352 N N . LYS B 1 208 ? 12.406 6.348 11.055 1 87.31 208 LYS B N 1
ATOM 3353 C CA . LYS B 1 208 ? 12.492 7.711 10.539 1 87.31 208 LYS B CA 1
ATOM 3354 C C . LYS B 1 208 ? 11.109 8.258 10.195 1 87.31 208 LYS B C 1
ATOM 3356 O O . LYS B 1 208 ? 10.875 9.469 10.258 1 87.31 208 LYS B O 1
ATOM 3361 N N . VAL B 1 209 ? 10.211 7.391 9.906 1 83.88 209 VAL B N 1
ATOM 3362 C CA . VAL B 1 209 ? 8.883 7.855 9.5 1 83.88 209 VAL B CA 1
ATOM 3363 C C . VAL B 1 209 ? 7.941 7.836 10.703 1 83.88 209 VAL B C 1
ATOM 3365 O O . VAL B 1 209 ? 6.879 8.461 10.672 1 83.88 209 VAL B O 1
ATOM 3368 N N . PHE B 1 210 ? 8.398 7.211 11.758 1 84.06 210 PHE B N 1
ATOM 3369 C CA . PHE B 1 210 ? 7.559 7.102 12.953 1 84.06 210 PHE B CA 1
ATOM 3370 C C . PHE B 1 210 ? 7.598 8.391 13.758 1 84.06 210 PHE B C 1
ATOM 3372 O O . PHE B 1 210 ? 6.582 8.812 14.32 1 84.06 210 PHE B O 1
#

Radius of gyration: 24.04 Å; Cα contacts (8 Å, |Δi|>4): 479; chains: 2; bounding box: 69×58×56 Å

pLDDT: mean 88.49, std 8.7, range [37.03, 95.31]

Foldseek 3Di:
DPPVPVVLLVVLCVDDLLVLLVLLLQLLVLQLVLVVDDDPVSVVSNVVSVVSVVVSLVVVLVCLVVLVVVLVVLVVCCVVDPDNLLSVLVNLLSVLVNVLSVLSVVLVCVVVVVDVDDSVVSVLVSLVSLLVSLVSLLVSLVVVLVVCVVVVHDPVVSVLSVLLNQLSVLQNVLSQLCDPDPDDCHVPDDSNSNSVSNSSSSVSSSVVSD/DPPVPVVLLVVLCVDDLLVLLVLLLQLLVLQLVLVVDDDPVSVVSNVVSVVSVVVSLVVVLVCLVVLVVVLVVLVVCCVVDPDNLLSVLVNLLSVLVNVLSVLSVVLVCVVVVVDVDDSVVSVLVSLVSLLVSLVSLLVSLVVVLVVCVVVVHDPVVSVLSVLLNQLSVLQNVLSQLCDPDPDDCHVPDDSNSNSVSNSSSSVSSSVVSD

Secondary structure (DSSP, 8-state):
---THHHHHHHHHHBHHHHHHHHHHHHHHHHHHHHHS-THHHHHHHHHHHHHHHHHHHHHGGGHHHHHHHHHHHHHTGGG-S-HHHHHHHHHHHHHHHHHHHHHHHHHHHHTTSS---HHHHHHHHHHHHHHHHHHHHHHHHHHHHHHHHTT--HHHHHHHHHHHHHHHHHHHHHHHT-SS--TTTTTS-HHHHHHHHHHHHHHHHHHH-/---THHHHHHHHHHBHHHHHHHHHHHHHHHHHHHHHS-THHHHHHHHHHHHHHHHHHHHHGGGHHHHHHHHHHHHHTGGG-S-HHHHHHHHHHHHHHHHHHHHHHHHHHHHTTSS---HHHHHHHHHHHHHHHHHHHHHHHHHHHHHHHHTT--HHHHHHHHHHHHHHHHHHHHHHHT-SS--TTTTTS-HHHHHHHHHHHHHHHHHHH-